Protein AF-0000000081333257 (afdb_homodimer)

Foldseek 3Di:
DDLVLLLLLLLCQVVQALCRSCVVVVHDSVVSVVSQVVVCVVVVHHQWDDDDPTIHGDPVVVVVNLVSLVVVLVVVLVVLVVPPDLAAAEEAEEEEAPQCVQFVCVVLVVVLCVRHVRYHYHYDHDQPVVQVVCQLSNVHAKYKYLDDDDDPQKDKDFLAWFAKWKKAFPPDDDDDALVVQAPAEEEEADPRHVQRVLNCVRNVPPPHDHHYDHDSDPVVSLVCRLVGRGMYMGGPRNLVRDPSSVRMDIHHDPSRGITTIMMMGGPPRDNNSSVVVSSVSSNVVRD/DDLVLLLLLLLCQVVQALCRSCVVVVHDSVVSVVSQVVVCVVVVHHQWDDDDPTIHGDPVVVVVNLVSLVVVLVVVLVVLVPPPDLAAAEEAEEEEAPQCVQFVCVVLVVVLCVRHVRYHYHYDYDQPVVQVVCQLSNVHAKYKYQDDDDDPQKDKDFLAWFAKWKKAFPPDDDDDALVVQAPAEEEEADPRHVQRVLNCVRNVVPPHDHHYDHDSDPVVSLVCRLVGRGMYMGGPRNLVRDPSSVRMDIHHDPSRGITTIMMMGGPPRDNNSSVVVSSVSSNVVRD

Structure (mmCIF, N/CA/C/O backbone):
data_AF-0000000081333257-model_v1
#
loop_
_entity.id
_entity.type
_entity.pdbx_description
1 polymer 'LysR family transcriptional regulator'
#
loop_
_atom_site.group_PDB
_atom_site.id
_atom_site.type_symbol
_atom_site.label_atom_id
_atom_site.label_alt_id
_atom_site.label_comp_id
_atom_site.label_asym_id
_atom_site.label_entity_id
_atom_site.label_seq_id
_atom_site.pdbx_PDB_ins_code
_atom_site.Cartn_x
_atom_site.Cartn_y
_atom_site.Cartn_z
_atom_site.occupancy
_atom_site.B_iso_or_equiv
_atom_site.auth_seq_id
_atom_site.auth_comp_id
_atom_site.auth_asym_id
_atom_site.auth_atom_id
_atom_site.pdbx_PDB_model_num
ATOM 1 N N . MET A 1 1 ? -6.648 7.086 34.281 1 81.06 1 MET A N 1
ATOM 2 C CA . MET A 1 1 ? -6.566 7.027 32.844 1 81.06 1 MET A CA 1
ATOM 3 C C . MET A 1 1 ? -6.016 8.328 32.281 1 81.06 1 MET A C 1
ATOM 5 O O . MET A 1 1 ? -6.48 9.414 32.625 1 81.06 1 MET A O 1
ATOM 9 N N . GLU A 1 2 ? -4.973 8.227 31.516 1 85.94 2 GLU A N 1
ATOM 10 C CA . GLU A 1 2 ? -4.277 9.383 30.953 1 85.94 2 GLU A CA 1
ATOM 11 C C . GLU A 1 2 ? -4.215 9.305 29.438 1 85.94 2 GLU A C 1
ATOM 13 O O . GLU A 1 2 ? -4.23 8.211 28.859 1 85.94 2 GLU A O 1
ATOM 18 N N . LEU A 1 3 ? -4.117 10.516 28.859 1 86.94 3 LEU A N 1
ATOM 19 C CA . LEU A 1 3 ? -4.055 10.594 27.406 1 86.94 3 LEU A CA 1
ATOM 20 C C . LEU A 1 3 ? -2.867 9.805 26.875 1 86.94 3 LEU A C 1
ATOM 22 O O . LEU A 1 3 ? -2.959 9.18 25.812 1 86.94 3 LEU A O 1
ATOM 26 N N . ALA A 1 4 ? -1.806 9.875 27.625 1 89 4 ALA A N 1
ATOM 27 C CA . ALA A 1 4 ? -0.611 9.133 27.234 1 89 4 ALA A CA 1
ATOM 28 C C . ALA A 1 4 ? -0.895 7.637 27.141 1 89 4 ALA A C 1
ATOM 30 O O . ALA A 1 4 ? -0.365 6.945 26.281 1 89 4 ALA A O 1
ATOM 31 N N . GLN A 1 5 ? -1.687 7.176 28.016 1 89.94 5 GLN A N 1
ATOM 32 C CA . GLN A 1 5 ? -2.051 5.766 28.016 1 89.94 5 GLN A CA 1
ATOM 33 C C . GLN A 1 5 ? -2.9 5.414 26.797 1 89.94 5 GLN A C 1
ATOM 35 O O . GLN A 1 5 ? -2.756 4.336 26.219 1 89.94 5 GLN A O 1
ATOM 40 N N . LEU A 1 6 ? -3.781 6.316 26.438 1 91.38 6 LEU A N 1
ATOM 41 C CA . LEU A 1 6 ? -4.617 6.102 25.266 1 91.38 6 LEU A CA 1
ATOM 42 C C . LEU A 1 6 ? -3.762 6.016 24 1 91.38 6 LEU A C 1
ATOM 44 O O . LEU A 1 6 ? -4.004 5.168 23.141 1 91.38 6 LEU A O 1
ATOM 48 N N . LYS A 1 7 ? -2.764 6.844 23.922 1 92.06 7 LYS A N 1
ATOM 49 C CA . LYS A 1 7 ? -1.825 6.812 22.812 1 92.06 7 LYS A CA 1
ATOM 50 C C . LYS A 1 7 ? -1.056 5.496 22.766 1 92.06 7 LYS A C 1
ATOM 52 O O . LYS A 1 7 ? -0.8 4.949 21.688 1 92.06 7 LYS A O 1
ATOM 57 N N . MET A 1 8 ? -0.732 5.043 23.953 1 93.25 8 MET A N 1
ATOM 58 C CA . MET A 1 8 ? 0.017 3.793 24.062 1 93.25 8 MET A CA 1
ATOM 59 C C . MET A 1 8 ? -0.838 2.609 23.625 1 93.25 8 MET A C 1
ATOM 61 O O . MET A 1 8 ? -0.358 1.718 22.922 1 93.25 8 MET A O 1
ATOM 65 N N . VAL A 1 9 ? -2.088 2.613 24 1 92.69 9 VAL A N 1
ATOM 66 C CA . VAL A 1 9 ? -3.014 1.562 23.594 1 92.69 9 VAL A CA 1
ATOM 67 C C . VAL A 1 9 ? -3.135 1.539 22.078 1 92.69 9 VAL A C 1
ATOM 69 O O . VAL A 1 9 ? -3.053 0.476 21.453 1 92.69 9 VAL A O 1
ATOM 72 N N . ARG A 1 10 ? -3.293 2.658 21.5 1 90.88 10 ARG A N 1
ATOM 73 C CA . ARG A 1 10 ? -3.432 2.777 20.062 1 90.88 10 ARG A CA 1
ATOM 74 C C . ARG A 1 10 ? -2.178 2.281 19.344 1 90.88 10 ARG A C 1
ATOM 76 O O . ARG A 1 10 ? -2.268 1.528 18.375 1 90.88 10 ARG A O 1
ATOM 83 N N . ALA A 1 11 ? -1.009 2.688 19.812 1 90.25 11 ALA A N 1
ATOM 84 C CA . ALA A 1 11 ? 0.255 2.314 19.188 1 90.25 11 ALA A CA 1
ATOM 85 C C . ALA A 1 11 ? 0.473 0.806 19.234 1 90.25 11 ALA A C 1
ATOM 87 O O . ALA A 1 11 ? 0.884 0.193 18.25 1 90.25 11 ALA A O 1
ATOM 88 N N . VAL A 1 12 ? 0.158 0.27 20.375 1 90.56 12 VAL A N 1
ATOM 89 C CA . VAL A 1 12 ? 0.341 -1.168 20.547 1 90.56 12 VAL A CA 1
ATOM 90 C C . VAL A 1 12 ? -0.651 -1.923 19.656 1 90.56 12 VAL A C 1
ATOM 92 O O . VAL A 1 12 ? -0.305 -2.941 19.062 1 90.56 12 VAL A O 1
ATOM 95 N N . ALA A 1 13 ? -1.818 -1.426 19.625 1 86.94 13 ALA A N 1
ATOM 96 C CA . ALA A 1 13 ? -2.834 -2.066 18.797 1 86.94 13 ALA A CA 1
ATOM 97 C C . ALA A 1 13 ? -2.443 -2.02 17.312 1 86.94 13 ALA A C 1
ATOM 99 O O . ALA A 1 13 ? -2.666 -2.982 16.578 1 86.94 13 ALA A O 1
ATOM 100 N N . GLN A 1 14 ? -1.879 -0.959 16.953 1 82.19 14 GLN A N 1
ATOM 101 C CA . GLN A 1 14 ? -1.505 -0.729 15.57 1 82.19 14 GLN A CA 1
ATOM 102 C C . GLN A 1 14 ? -0.294 -1.572 15.18 1 82.19 14 GLN A C 1
ATOM 104 O O . GLN A 1 14 ? -0.239 -2.113 14.07 1 82.19 14 GLN A O 1
ATOM 109 N N . THR A 1 15 ? 0.645 -1.707 16.094 1 79.12 15 THR A N 1
ATOM 110 C CA . THR A 1 15 ? 1.918 -2.33 15.742 1 79.12 15 THR A CA 1
ATOM 111 C C . THR A 1 15 ? 1.919 -3.807 16.125 1 79.12 15 THR A C 1
ATOM 113 O O . THR A 1 15 ? 2.732 -4.582 15.625 1 79.12 15 THR A O 1
ATOM 116 N N . GLY A 1 16 ? 1.016 -4.18 17.047 1 79.62 16 GLY A N 1
ATOM 117 C CA . GLY A 1 16 ? 0.991 -5.527 17.578 1 79.62 16 GLY A CA 1
ATOM 118 C C . GLY A 1 16 ? 2.197 -5.848 18.453 1 79.62 16 GLY A C 1
ATOM 119 O O . GLY A 1 16 ? 2.49 -7.016 18.703 1 79.62 16 GLY A O 1
ATOM 120 N N . SER A 1 17 ? 2.938 -4.793 18.766 1 84.56 17 SER A N 1
ATOM 121 C CA . SER A 1 17 ? 4.195 -4.984 19.469 1 84.56 17 SER A CA 1
ATOM 122 C C . SER A 1 17 ? 4.484 -3.816 20.406 1 84.56 17 SER A C 1
ATOM 124 O O . SER A 1 17 ? 4.402 -2.654 20 1 84.56 17 SER A O 1
ATOM 126 N N . VAL A 1 18 ? 4.844 -4.199 21.656 1 88.06 18 VAL A N 1
ATOM 127 C CA . VAL A 1 18 ? 5.211 -3.178 22.625 1 88.06 18 VAL A CA 1
ATOM 128 C C . VAL A 1 18 ? 6.512 -2.498 22.203 1 88.06 18 VAL A C 1
ATOM 130 O O . VAL A 1 18 ? 6.645 -1.276 22.297 1 88.06 18 VAL A O 1
ATOM 133 N N . ALA A 1 19 ? 7.363 -3.314 21.641 1 83.88 19 ALA A N 1
ATOM 134 C CA . ALA A 1 19 ? 8.656 -2.783 21.219 1 83.88 19 ALA A CA 1
ATOM 135 C C . ALA A 1 19 ? 8.492 -1.78 20.094 1 83.88 19 ALA A C 1
ATOM 137 O O . ALA A 1 19 ? 9.086 -0.7 20.109 1 83.88 19 ALA A O 1
ATOM 138 N N . GLN A 1 20 ? 7.672 -2.107 19.172 1 83.12 20 GLN A N 1
ATOM 139 C CA . GLN A 1 20 ? 7.449 -1.227 18.031 1 83.12 20 GLN A CA 1
ATOM 140 C C . GLN A 1 20 ? 6.68 0.026 18.453 1 83.12 20 GLN A C 1
ATOM 142 O O . GLN A 1 20 ? 6.965 1.123 17.953 1 83.12 20 GLN A O 1
ATOM 147 N N . ALA A 1 21 ? 5.781 -0.204 19.297 1 88.81 21 ALA A N 1
ATOM 148 C CA . ALA A 1 21 ? 5.035 0.937 19.812 1 88.81 21 ALA A CA 1
ATOM 149 C C . ALA A 1 21 ? 5.953 1.907 20.547 1 88.81 21 ALA A C 1
ATOM 151 O O . ALA A 1 21 ? 5.805 3.125 20.438 1 88.81 21 ALA A O 1
ATOM 152 N N . ALA A 1 22 ? 6.895 1.381 21.281 1 90.19 22 ALA A N 1
ATOM 153 C CA . ALA A 1 22 ? 7.84 2.205 22.031 1 90.19 22 ALA A CA 1
ATOM 154 C C . ALA A 1 22 ? 8.695 3.047 21.094 1 90.19 22 ALA A C 1
ATOM 156 O O . ALA A 1 22 ? 8.961 4.223 21.359 1 90.19 22 ALA A O 1
ATOM 157 N N . LEU A 1 23 ? 9.078 2.471 20.047 1 80 23 LEU A N 1
ATOM 158 C CA . LEU A 1 23 ? 9.844 3.193 19.031 1 80 23 LEU A CA 1
ATOM 159 C C . LEU A 1 23 ? 9.023 4.336 18.438 1 80 23 LEU A C 1
ATOM 161 O O . LEU A 1 23 ? 9.523 5.453 18.281 1 80 23 LEU A O 1
ATOM 165 N N . GLN A 1 24 ? 7.805 4.02 18.219 1 81.94 24 GLN A N 1
ATOM 166 C CA . GLN A 1 24 ? 6.906 5.004 17.625 1 81.94 24 GLN A CA 1
ATOM 167 C C . GLN A 1 24 ? 6.656 6.168 18.578 1 81.94 24 GLN A C 1
ATOM 169 O O . GLN A 1 24 ? 6.531 7.316 18.156 1 81.94 24 GLN A O 1
ATOM 174 N N . LEU A 1 25 ? 6.582 5.859 19.844 1 88.06 25 LEU A N 1
ATOM 175 C CA . LEU A 1 25 ? 6.219 6.863 20.844 1 88.06 25 LEU A CA 1
ATOM 176 C C . LEU A 1 25 ? 7.461 7.422 21.516 1 88.06 25 LEU A C 1
ATOM 178 O O . LEU A 1 25 ? 7.352 8.203 22.469 1 88.06 25 LEU A O 1
ATOM 182 N N . HIS A 1 26 ? 8.625 6.988 21.016 1 82.44 26 HIS A N 1
ATOM 183 C CA . HIS A 1 26 ? 9.906 7.469 21.531 1 82.44 26 HIS A CA 1
ATOM 184 C C . HIS A 1 26 ? 9.984 7.289 23.031 1 82.44 26 HIS A C 1
ATOM 186 O O . HIS A 1 26 ? 10.289 8.242 23.766 1 82.44 26 HIS A O 1
ATOM 192 N N . CYS A 1 27 ? 9.656 6.09 23.5 1 89.06 27 CYS A N 1
ATOM 193 C CA . CYS A 1 27 ? 9.773 5.723 24.906 1 89.06 27 CYS A CA 1
ATOM 194 C C . CYS A 1 27 ? 10.289 4.297 25.047 1 89.06 27 CYS A C 1
ATOM 196 O O . CYS A 1 27 ? 10.68 3.668 24.062 1 89.06 27 CYS A O 1
ATOM 198 N N . VAL A 1 28 ? 10.539 3.949 26.25 1 89.12 28 VAL A N 1
ATOM 199 C CA . VAL A 1 28 ? 11.07 2.607 26.484 1 89.12 28 VAL A CA 1
ATOM 200 C C . VAL A 1 28 ? 9.914 1.615 26.609 1 89.12 28 VAL A C 1
ATOM 202 O O . VAL A 1 28 ? 8.852 1.953 27.141 1 89.12 28 VAL A O 1
ATOM 205 N N . PRO A 1 29 ? 10.133 0.399 26.141 1 92.56 29 PRO A N 1
ATOM 206 C CA . PRO A 1 29 ? 9.086 -0.62 26.188 1 92.56 29 PRO A CA 1
ATOM 207 C C . PRO A 1 29 ? 8.523 -0.81 27.594 1 92.56 29 PRO A C 1
ATOM 209 O O . PRO A 1 29 ? 7.32 -1.041 27.766 1 92.56 29 PRO A O 1
ATOM 212 N N . SER A 1 30 ? 9.344 -0.697 28.625 1 93.44 30 SER A N 1
ATOM 213 C CA . SER A 1 30 ? 8.898 -0.89 30 1 93.44 30 SER A CA 1
ATOM 214 C C . SER A 1 30 ? 7.859 0.155 30.406 1 93.44 30 SER A C 1
ATOM 216 O O . SER A 1 30 ? 6.934 -0.14 31.156 1 93.44 30 SER A O 1
ATOM 218 N N . ASN A 1 31 ? 8.016 1.325 29.891 1 91.56 31 ASN A N 1
ATOM 219 C CA . ASN A 1 31 ? 7.051 2.389 30.141 1 91.56 31 ASN A CA 1
ATOM 220 C C . ASN A 1 31 ? 5.668 2.035 29.594 1 91.56 31 ASN A C 1
ATOM 222 O O . ASN A 1 31 ? 4.66 2.221 30.281 1 91.56 31 ASN A O 1
ATOM 226 N N . ILE A 1 32 ? 5.648 1.499 28.422 1 93.75 32 ILE A N 1
ATOM 227 C CA . ILE A 1 32 ? 4.391 1.13 27.781 1 93.75 32 ILE A CA 1
ATOM 228 C C . ILE A 1 32 ? 3.742 -0.025 28.531 1 93.75 32 ILE A C 1
ATOM 230 O O . ILE A 1 32 ? 2.551 0.024 28.844 1 93.75 32 ILE A O 1
ATOM 234 N N . THR A 1 33 ? 4.562 -1.05 28.859 1 93.62 33 THR A N 1
ATOM 235 C CA . THR A 1 33 ? 4.051 -2.234 29.531 1 93.62 33 THR A CA 1
ATOM 236 C C . THR A 1 33 ? 3.459 -1.867 30.891 1 93.62 33 THR A C 1
ATOM 238 O O . THR A 1 33 ? 2.342 -2.273 31.219 1 93.62 33 THR A O 1
ATOM 241 N N . THR A 1 34 ? 4.156 -1.06 31.625 1 93.44 34 THR A N 1
ATOM 242 C CA . THR A 1 34 ? 3.736 -0.666 32.969 1 93.44 34 THR A CA 1
ATOM 243 C C . THR A 1 34 ? 2.463 0.174 32.906 1 93.44 34 THR A C 1
ATOM 245 O O . THR A 1 34 ? 1.522 -0.064 33.656 1 93.44 34 THR A O 1
ATOM 248 N N . ARG A 1 35 ? 2.424 1.081 32.062 1 92.69 35 ARG A N 1
ATOM 249 C CA . ARG A 1 35 ? 1.307 2.016 32 1 92.69 35 ARG A CA 1
ATOM 250 C C . ARG A 1 35 ? 0.056 1.33 31.453 1 92.69 35 ARG A C 1
ATOM 252 O O . ARG A 1 35 ? -1.061 1.648 31.875 1 92.69 35 ARG A O 1
ATOM 259 N N . ILE A 1 36 ? 0.227 0.415 30.547 1 93.81 36 ILE A N 1
ATOM 260 C CA . ILE A 1 36 ? -0.907 -0.338 30.016 1 93.81 36 ILE A CA 1
ATOM 261 C C . ILE A 1 36 ? -1.469 -1.251 31.109 1 93.81 36 ILE A C 1
ATOM 263 O O . ILE A 1 36 ? -2.688 -1.386 31.25 1 93.81 36 ILE A O 1
ATOM 267 N N . LYS A 1 37 ? -0.602 -1.844 31.859 1 93.81 37 LYS A N 1
ATOM 268 C CA . LYS A 1 37 ? -1.043 -2.686 32.969 1 93.81 37 LYS A CA 1
ATOM 269 C C . LYS A 1 37 ? -1.83 -1.877 34 1 93.81 37 LYS A C 1
ATOM 271 O O . LYS A 1 37 ? -2.836 -2.35 34.531 1 93.81 37 LYS A O 1
ATOM 276 N N . GLN A 1 38 ? -1.325 -0.744 34.281 1 90.88 38 GLN A N 1
ATOM 277 C CA . GLN A 1 38 ? -2.027 0.152 35.219 1 90.88 38 GLN A CA 1
ATOM 278 C C . GLN A 1 38 ? -3.42 0.49 34.688 1 90.88 38 GLN A C 1
ATOM 280 O O . GLN A 1 38 ? -4.391 0.498 35.438 1 90.88 38 GLN A O 1
ATOM 285 N N . LEU A 1 39 ? -3.482 0.8 33.438 1 92.25 39 LEU A N 1
ATOM 286 C CA . LEU A 1 39 ? -4.75 1.134 32.812 1 92.25 39 LEU A CA 1
ATOM 287 C C . LEU A 1 39 ? -5.711 -0.051 32.844 1 92.25 39 LEU A C 1
ATOM 289 O O . LEU A 1 39 ? -6.895 0.114 33.156 1 92.25 39 LEU A O 1
ATOM 293 N N . GLU A 1 40 ? -5.199 -1.243 32.531 1 93.88 40 GLU A N 1
ATOM 294 C CA . GLU A 1 40 ? -6.012 -2.455 32.562 1 93.88 40 GLU A CA 1
ATOM 295 C C . GLU A 1 40 ? -6.535 -2.719 34 1 93.88 40 GLU A C 1
ATOM 297 O O . GLU A 1 40 ? -7.684 -3.139 34.156 1 93.88 40 GLU A O 1
ATOM 302 N N . SER A 1 41 ? -5.715 -2.453 34.969 1 91.5 41 SER A N 1
ATOM 303 C CA . SER A 1 41 ? -6.121 -2.6 36.375 1 91.5 41 SER A CA 1
ATOM 304 C C . SER A 1 41 ? -7.246 -1.633 36.719 1 91.5 41 SER A C 1
ATOM 306 O O . SER A 1 41 ? -8.203 -2.01 37.406 1 91.5 41 SER A O 1
ATOM 308 N N . GLU A 1 42 ? -7.113 -0.434 36.281 1 88.06 42 GLU A N 1
ATOM 309 C CA . GLU A 1 42 ? -8.141 0.577 36.531 1 88.06 42 GLU A CA 1
ATOM 310 C C . GLU A 1 42 ? -9.461 0.196 35.875 1 88.06 42 GLU A C 1
ATOM 312 O O . GLU A 1 42 ? -10.531 0.404 36.469 1 88.06 42 GLU A O 1
ATOM 317 N N . LEU A 1 43 ? -9.375 -0.334 34.688 1 89.81 43 LEU A N 1
ATOM 318 C CA . LEU A 1 43 ? -10.547 -0.688 33.906 1 89.81 43 LEU A CA 1
ATOM 319 C C . LEU A 1 43 ? -11.125 -2.025 34.344 1 89.81 43 LEU A C 1
ATOM 321 O O . LEU A 1 43 ? -12.273 -2.346 34.062 1 89.81 43 LEU A O 1
ATOM 325 N N . GLY A 1 44 ? -10.312 -2.826 35 1 89.44 44 GLY A N 1
ATOM 326 C CA . GLY A 1 44 ? -10.742 -4.125 35.5 1 89.44 44 GLY A CA 1
ATOM 327 C C . GLY A 1 44 ? -10.797 -5.188 34.406 1 89.44 44 GLY A C 1
ATOM 328 O O . GLY A 1 44 ? -11.469 -6.211 34.562 1 89.44 44 GLY A O 1
ATOM 329 N N . THR A 1 45 ? -10.219 -4.871 33.25 1 89.25 45 THR A N 1
ATOM 330 C CA . THR A 1 45 ? -10.234 -5.82 32.156 1 89.25 45 THR A CA 1
ATOM 331 C C . THR A 1 45 ? -8.953 -5.715 31.328 1 89.25 45 THR A C 1
ATOM 333 O O . THR A 1 45 ? -8.414 -4.621 31.141 1 89.25 45 THR A O 1
ATOM 336 N N . PRO A 1 46 ? -8.477 -6.848 30.891 1 91.75 46 PRO A N 1
ATOM 337 C CA . PRO A 1 46 ? -7.316 -6.793 30 1 91.75 46 PRO A CA 1
ATOM 338 C C . PRO A 1 46 ? -7.656 -6.23 28.609 1 91.75 46 PRO A C 1
ATOM 340 O O . PRO A 1 46 ? -8.695 -6.574 28.047 1 91.75 46 PRO A O 1
ATOM 343 N N . LEU A 1 47 ? -6.781 -5.328 28.188 1 92 47 LEU A N 1
ATOM 344 C CA . LEU A 1 47 ? -6.953 -4.738 26.859 1 92 47 LEU A CA 1
ATOM 345 C C . LEU A 1 47 ? -6.184 -5.527 25.812 1 92 47 LEU A C 1
ATOM 347 O O . LEU A 1 47 ? -6.508 -5.469 24.609 1 92 47 LEU A O 1
ATOM 351 N N . PHE A 1 48 ? -5.125 -6.18 26.266 1 91.5 48 PHE A N 1
ATOM 352 C CA . PHE A 1 48 ? -4.293 -6.996 25.391 1 91.5 48 PHE A CA 1
ATOM 353 C C . PHE A 1 48 ? -4.102 -8.391 25.969 1 91.5 48 PHE A C 1
ATOM 355 O O . PHE A 1 48 ? -4.125 -8.57 27.188 1 91.5 48 PHE A O 1
ATOM 362 N N . ILE A 1 49 ? -4.023 -9.359 25.016 1 83.69 49 ILE A N 1
ATOM 363 C CA . ILE A 1 49 ? -3.809 -10.742 25.406 1 83.69 49 ILE A CA 1
ATOM 364 C C . ILE A 1 49 ? -2.59 -11.305 24.672 1 83.69 49 ILE A C 1
ATOM 366 O O . ILE A 1 49 ? -2.236 -10.828 23.594 1 83.69 49 ILE A O 1
ATOM 370 N N . ARG A 1 50 ? -1.951 -12.195 25.328 1 75 50 ARG A N 1
ATOM 371 C CA . ARG A 1 50 ? -0.814 -12.844 24.688 1 75 50 ARG A CA 1
ATOM 372 C C . ARG A 1 50 ? -1.271 -13.727 23.531 1 75 50 ARG A C 1
ATOM 374 O O . ARG A 1 50 ? -2.293 -14.406 23.625 1 75 50 ARG A O 1
ATOM 381 N N . ALA A 1 51 ? -0.781 -13.461 22.438 1 63.69 51 ALA A N 1
ATOM 382 C CA . ALA A 1 51 ? -0.996 -14.281 21.25 1 63.69 51 ALA A CA 1
ATOM 383 C C . ALA A 1 51 ? 0.322 -14.844 20.719 1 63.69 51 ALA A C 1
ATOM 385 O O . ALA A 1 51 ? 1.057 -14.156 20 1 63.69 51 ALA A O 1
ATOM 386 N N . GLY A 1 52 ? 0.676 -16.062 21.078 1 58.66 52 GLY A N 1
ATOM 387 C CA . GLY A 1 52 ? 1.994 -16.594 20.766 1 58.66 52 GLY A CA 1
ATOM 388 C C . GLY A 1 52 ? 3.125 -15.766 21.344 1 58.66 52 GLY A C 1
ATOM 389 O O . GLY A 1 52 ? 3.166 -15.516 22.547 1 58.66 52 GLY A O 1
ATOM 390 N N . ARG A 1 53 ? 4.051 -15.383 20.5 1 57.59 53 ARG A N 1
ATOM 391 C CA . ARG A 1 53 ? 5.164 -14.555 20.953 1 57.59 53 ARG A CA 1
ATOM 392 C C . ARG A 1 53 ? 4.809 -13.07 20.875 1 57.59 53 ARG A C 1
ATOM 394 O O . ARG A 1 53 ? 5.602 -12.219 21.266 1 57.59 53 ARG A O 1
ATOM 401 N N . GLY A 1 54 ? 3.57 -12.828 20.438 1 71 54 GLY A N 1
ATOM 402 C CA . GLY A 1 54 ? 3.209 -11.422 20.266 1 71 54 GLY A CA 1
ATOM 403 C C . GLY A 1 54 ? 2.037 -11.008 21.141 1 71 54 GLY A C 1
ATOM 404 O O . GLY A 1 54 ? 1.737 -11.656 22.141 1 71 54 GLY A O 1
ATOM 405 N N . LEU A 1 55 ? 1.646 -9.688 21.062 1 78.69 55 LEU A N 1
ATOM 406 C CA . LEU A 1 55 ? 0.547 -9.062 21.797 1 78.69 55 LEU A CA 1
ATOM 407 C C . LEU A 1 55 ? -0.626 -8.773 20.859 1 78.69 55 LEU A C 1
ATOM 409 O O . LEU A 1 55 ? -0.438 -8.234 19.766 1 78.69 55 LEU A O 1
ATOM 413 N N . ALA A 1 56 ? -1.809 -9.438 21.266 1 81.5 56 ALA A N 1
ATOM 414 C CA . ALA A 1 56 ? -3.021 -9.133 20.5 1 81.5 56 ALA A CA 1
ATOM 415 C C . ALA A 1 56 ? -4.016 -8.344 21.344 1 81.5 56 ALA A C 1
ATOM 417 O O . ALA A 1 56 ? -4.047 -8.484 22.578 1 81.5 56 ALA A O 1
ATOM 418 N N . ILE A 1 57 ? -4.789 -7.516 20.641 1 85.12 57 ILE A N 1
ATOM 419 C CA . ILE A 1 57 ? -5.801 -6.73 21.328 1 85.12 57 ILE A CA 1
ATOM 420 C C . ILE A 1 57 ? -6.984 -7.621 21.703 1 85.12 57 ILE A C 1
ATOM 422 O O . ILE A 1 57 ? -7.375 -8.5 20.922 1 85.12 57 ILE A O 1
ATOM 426 N N . SER A 1 58 ? -7.5 -7.504 22.984 1 80.94 58 SER A N 1
ATOM 427 C CA . SER A 1 58 ? -8.656 -8.258 23.453 1 80.94 58 SER A CA 1
ATOM 428 C C . SER A 1 58 ? -9.953 -7.668 22.906 1 80.94 58 SER A C 1
ATOM 430 O O . SER A 1 58 ? -9.953 -6.602 22.281 1 80.94 58 SER A O 1
ATOM 432 N N . ALA A 1 59 ? -11.062 -8.359 23.141 1 75.25 59 ALA A N 1
ATOM 433 C CA . ALA A 1 59 ? -12.375 -7.832 22.766 1 75.25 59 ALA A CA 1
ATOM 434 C C . ALA A 1 59 ? -12.664 -6.516 23.469 1 75.25 59 ALA A C 1
ATOM 436 O O . ALA A 1 59 ? -13.133 -5.559 22.844 1 75.25 59 ALA A O 1
ATOM 437 N N . ALA A 1 60 ? -12.43 -6.559 24.672 1 82.25 60 ALA A N 1
ATOM 438 C CA . ALA A 1 60 ? -12.586 -5.328 25.453 1 82.25 60 ALA A CA 1
ATOM 439 C C . ALA A 1 60 ? -11.617 -4.254 24.969 1 82.25 60 ALA A C 1
ATOM 441 O O . ALA A 1 60 ? -11.961 -3.066 24.953 1 82.25 60 ALA A O 1
ATOM 442 N N . GLY A 1 61 ? -10.461 -4.684 24.562 1 88.06 61 GLY A N 1
ATOM 443 C CA . GLY A 1 61 ? -9.469 -3.768 24.016 1 88.06 61 GLY A CA 1
ATOM 444 C C . GLY A 1 61 ? -9.922 -3.096 22.734 1 88.06 61 GLY A C 1
ATOM 445 O O . GLY A 1 61 ? -9.672 -1.905 22.531 1 88.06 61 GLY A O 1
ATOM 446 N N . GLU A 1 62 ? -10.594 -3.766 21.953 1 82.44 62 GLU A N 1
ATOM 447 C CA . GLU A 1 62 ? -11.109 -3.225 20.703 1 82.44 62 GLU A CA 1
ATOM 448 C C . GLU A 1 62 ? -12.148 -2.135 20.953 1 82.44 62 GLU A C 1
ATOM 450 O O . GLU A 1 62 ? -12.141 -1.094 20.297 1 82.44 62 GLU A O 1
ATOM 455 N N . ILE A 1 63 ? -13.039 -2.426 21.859 1 80.62 63 ILE A N 1
ATOM 456 C CA . ILE A 1 63 ? -14.047 -1.441 22.234 1 80.62 63 ILE A CA 1
ATOM 457 C C . ILE A 1 63 ? -13.367 -0.199 22.797 1 80.62 63 ILE A C 1
ATOM 459 O O . ILE A 1 63 ? -13.68 0.925 22.406 1 80.62 63 ILE A O 1
ATOM 463 N N . PHE A 1 64 ? -12.445 -0.479 23.672 1 87.31 64 PHE A N 1
ATOM 464 C CA . PHE A 1 64 ? -11.75 0.626 24.328 1 87.31 64 PHE A CA 1
ATOM 465 C C . PHE A 1 64 ? -10.945 1.43 23.312 1 87.31 64 PHE A C 1
ATOM 467 O O . PHE A 1 64 ? -10.859 2.656 23.406 1 87.31 64 PHE A O 1
ATOM 474 N N . LEU A 1 65 ? -10.359 0.714 22.312 1 89.88 65 LEU A N 1
ATOM 475 C CA . LEU A 1 65 ? -9.57 1.37 21.281 1 89.88 65 LEU A CA 1
ATOM 476 C C . LEU A 1 65 ? -10.414 2.361 20.5 1 89.88 65 LEU A C 1
ATOM 478 O O . LEU A 1 65 ? -9.953 3.451 20.156 1 89.88 65 LEU A O 1
ATOM 482 N N . GLU A 1 66 ? -11.609 2.043 20.234 1 81.19 66 GLU A N 1
ATOM 483 C CA . GLU A 1 66 ? -12.516 2.955 19.547 1 81.19 66 GLU A CA 1
ATOM 484 C C . GLU A 1 66 ? -12.695 4.25 20.328 1 81.19 66 GLU A C 1
ATOM 486 O O . GLU A 1 66 ? -12.703 5.34 19.75 1 81.19 66 GLU A O 1
ATOM 491 N N . TYR A 1 67 ? -12.812 4.07 21.594 1 84.5 67 TYR A N 1
ATOM 492 C CA . TYR A 1 67 ? -12.945 5.242 22.453 1 84.5 67 TYR A CA 1
ATOM 493 C C . TYR A 1 67 ? -11.641 6.031 22.5 1 84.5 67 TYR A C 1
ATOM 495 O O . TYR A 1 67 ? -11.656 7.266 22.5 1 84.5 67 TYR A O 1
ATOM 503 N N . CYS A 1 68 ? -10.555 5.27 22.531 1 89.31 68 CYS A N 1
ATOM 504 C CA . CYS A 1 68 ? -9.266 5.949 22.5 1 89.31 68 CYS A CA 1
ATOM 505 C C . CYS A 1 68 ? -9.148 6.852 21.281 1 89.31 68 CYS A C 1
ATOM 507 O O . CYS A 1 68 ? -8.781 8.023 21.406 1 89.31 68 CYS A O 1
ATOM 509 N N . GLU A 1 69 ? -9.539 6.273 20.172 1 87.38 69 GLU A N 1
ATOM 510 C CA . GLU A 1 69 ? -9.43 7.004 18.922 1 87.38 69 GLU A CA 1
ATOM 511 C C . GLU A 1 69 ? -10.336 8.234 18.922 1 87.38 69 GLU A C 1
ATOM 513 O O . GLU A 1 69 ? -9.914 9.32 18.5 1 87.38 69 GLU A O 1
ATOM 518 N N . ARG A 1 70 ? -11.523 8.148 19.406 1 82.19 70 ARG A N 1
ATOM 519 C CA . ARG A 1 70 ? -12.461 9.266 19.469 1 82.19 70 ARG A CA 1
ATOM 520 C C . ARG A 1 70 ? -11.969 10.344 20.422 1 82.19 70 ARG A C 1
ATOM 522 O O . ARG A 1 70 ? -12.039 11.539 20.109 1 82.19 70 ARG A O 1
ATOM 529 N N . ILE A 1 71 ? -11.477 9.914 21.547 1 85 71 ILE A N 1
ATOM 530 C CA . ILE A 1 71 ? -11.008 10.859 22.547 1 85 71 ILE A CA 1
ATOM 531 C C . ILE A 1 71 ? -9.789 11.617 22.016 1 85 71 ILE A C 1
ATOM 533 O O . ILE A 1 71 ? -9.727 12.844 22.109 1 85 71 ILE A O 1
ATOM 537 N N . LEU A 1 72 ? -8.883 10.867 21.469 1 86.69 72 LEU A N 1
ATOM 538 C CA . LEU A 1 72 ? -7.672 11.492 20.938 1 86.69 72 LEU A CA 1
ATOM 539 C C . LEU A 1 72 ? -7.992 12.43 19.781 1 86.69 72 LEU A C 1
ATOM 541 O O . LEU A 1 72 ? -7.371 13.484 19.641 1 86.69 72 LEU A O 1
ATOM 545 N N . ALA A 1 73 ? -8.961 12.07 19 1 82.56 73 ALA A N 1
ATOM 546 C CA . ALA A 1 73 ? -9.414 12.945 17.922 1 82.56 73 ALA A CA 1
ATOM 547 C C . ALA A 1 73 ? -10.008 14.234 18.469 1 82.56 73 ALA A C 1
ATOM 549 O O . ALA A 1 73 ? -9.758 15.32 17.938 1 82.56 73 ALA A O 1
ATOM 550 N N . LEU A 1 74 ? -10.773 14.062 19.516 1 78.75 74 LEU A N 1
ATOM 551 C CA . LEU A 1 74 ? -11.391 15.227 20.141 1 78.75 74 LEU A CA 1
ATOM 552 C C . LEU A 1 74 ? -10.336 16.125 20.781 1 78.75 74 LEU A C 1
ATOM 554 O O . LEU A 1 74 ? -10.469 17.344 20.766 1 78.75 74 LEU A O 1
ATOM 558 N N . VAL A 1 75 ? -9.359 15.484 21.344 1 80.56 75 VAL A N 1
ATOM 559 C CA . VAL A 1 75 ? -8.25 16.234 21.906 1 80.56 75 VAL A CA 1
ATOM 560 C C . VAL A 1 75 ? -7.574 17.062 20.812 1 80.56 75 VAL A C 1
ATOM 562 O O . VAL A 1 75 ? -7.344 18.266 20.984 1 80.56 75 VAL A O 1
ATOM 565 N N . ASP A 1 76 ? -7.266 16.453 19.703 1 80.31 76 ASP A N 1
ATOM 566 C CA . ASP A 1 76 ? -6.641 17.141 18.578 1 80.31 76 ASP A CA 1
ATOM 567 C C . ASP A 1 76 ? -7.527 18.281 18.078 1 80.31 76 ASP A C 1
ATOM 569 O O . ASP A 1 76 ? -7.047 19.375 17.797 1 80.31 76 ASP A O 1
ATOM 573 N N . GLU A 1 77 ? -8.781 18 17.984 1 77.44 77 GLU A N 1
ATOM 574 C CA . GLU A 1 77 ? -9.742 19 17.531 1 77.44 77 GLU A CA 1
ATOM 575 C C . GLU A 1 77 ? -9.805 20.188 18.469 1 77.44 77 GLU A C 1
ATOM 577 O O . GLU A 1 77 ? -9.898 21.328 18.031 1 77.44 77 GLU A O 1
ATOM 582 N N . SER A 1 78 ? -9.773 19.891 19.703 1 75.62 78 SER A N 1
ATOM 583 C CA . SER A 1 78 ? -9.852 20.953 20.703 1 75.62 78 SER A CA 1
ATOM 584 C C . SER A 1 78 ? -8.656 21.906 20.594 1 75.62 78 SER A C 1
ATOM 586 O O . SER A 1 78 ? -8.805 23.125 20.75 1 75.62 78 SER A O 1
ATOM 588 N N . LYS A 1 79 ? -7.512 21.328 20.344 1 76.06 79 LYS A N 1
ATOM 589 C CA . LYS A 1 79 ? -6.312 22.156 20.156 1 76.06 79 LYS A CA 1
ATOM 590 C C . LYS A 1 79 ? -6.449 23.062 18.938 1 76.06 79 LYS A C 1
ATOM 592 O O . LYS A 1 79 ? -6.094 24.234 19 1 76.06 79 LYS A O 1
ATOM 597 N N . ARG A 1 80 ? -7.043 22.547 17.938 1 74.06 80 ARG A N 1
ATOM 598 C CA . ARG A 1 80 ? -7.234 23.312 16.703 1 74.06 80 ARG A CA 1
ATOM 599 C C . ARG A 1 80 ? -8.289 24.391 16.891 1 74.06 80 ARG A C 1
ATOM 601 O O . ARG A 1 80 ? -8.164 25.484 16.344 1 74.06 80 ARG A O 1
ATOM 608 N N . ALA A 1 81 ? -9.266 24.062 17.625 1 68.12 81 ALA A N 1
ATOM 609 C CA . ALA A 1 81 ? -10.398 24.969 17.812 1 68.12 81 ALA A CA 1
ATOM 610 C C . ALA A 1 81 ? -9.992 26.219 18.578 1 68.12 81 ALA A C 1
ATOM 612 O O . ALA A 1 81 ? -10.555 27.297 18.375 1 68.12 81 ALA A O 1
ATOM 613 N N . VAL A 1 82 ? -8.984 26.016 19.359 1 68.88 82 VAL A N 1
ATOM 614 C CA . VAL A 1 82 ? -8.633 27.156 20.203 1 68.88 82 VAL A CA 1
ATOM 615 C C . VAL A 1 82 ? -7.508 27.953 19.547 1 68.88 82 VAL A C 1
ATOM 617 O O . VAL A 1 82 ? -7.148 29.047 20.016 1 68.88 82 VAL A O 1
ATOM 620 N N . ASP A 1 83 ? -6.953 27.359 18.531 1 65.38 83 ASP A N 1
ATOM 621 C CA . ASP A 1 83 ? -5.945 28.109 17.781 1 65.38 83 ASP A CA 1
ATOM 622 C C . ASP A 1 83 ? -6.562 29.297 17.062 1 65.38 83 ASP A C 1
ATOM 624 O O . ASP A 1 83 ? -7.445 29.141 16.219 1 65.38 83 ASP A O 1
ATOM 628 N N . ALA A 1 84 ? -6.262 30.469 17.531 1 63.78 84 ALA A N 1
ATOM 629 C CA . ALA A 1 84 ? -6.859 31.734 17.125 1 63.78 84 ALA A CA 1
ATOM 630 C C . ALA A 1 84 ? -6.449 32.094 15.695 1 63.78 84 ALA A C 1
ATOM 632 O O . ALA A 1 84 ? -7.098 32.938 15.055 1 63.78 84 ALA A O 1
ATOM 633 N N . THR A 1 85 ? -5.41 31.375 15.336 1 67.81 85 THR A N 1
ATOM 634 C CA . THR A 1 85 ? -4.938 31.781 14.008 1 67.81 85 THR A CA 1
ATOM 635 C C . THR A 1 85 ? -5.777 31.125 12.922 1 67.81 85 THR A C 1
ATOM 637 O O . THR A 1 85 ? -6.223 29.984 13.07 1 67.81 85 THR A O 1
ATOM 640 N N . ALA A 1 86 ? -6.137 31.938 11.984 1 76.06 86 ALA A N 1
ATOM 641 C CA . ALA A 1 86 ? -6.902 31.484 10.828 1 76.06 86 ALA A CA 1
ATOM 642 C C . ALA A 1 86 ? -5.996 30.812 9.805 1 76.06 86 ALA A C 1
ATOM 644 O O . ALA A 1 86 ? -6.383 30.641 8.641 1 76.06 86 ALA A O 1
ATOM 645 N N . ILE A 1 87 ? -4.793 30.422 10.336 1 85.25 87 ILE A N 1
ATOM 646 C CA . ILE A 1 87 ? -3.865 29.812 9.383 1 85.25 87 ILE A CA 1
ATOM 647 C C . ILE A 1 87 ? -3.74 28.328 9.648 1 85.25 87 ILE A C 1
ATOM 649 O O . ILE A 1 87 ? -3.531 27.906 10.789 1 85.25 87 ILE A O 1
ATOM 653 N N . PRO A 1 88 ? -3.898 27.531 8.57 1 90.44 88 PRO A N 1
ATOM 654 C CA . PRO A 1 88 ? -3.766 26.094 8.734 1 90.44 88 PRO A CA 1
ATOM 655 C C . PRO A 1 88 ? -2.424 25.688 9.336 1 90.44 88 PRO A C 1
ATOM 657 O O . PRO A 1 88 ? -1.376 26.172 8.914 1 90.44 88 PRO A O 1
ATOM 660 N N . ARG A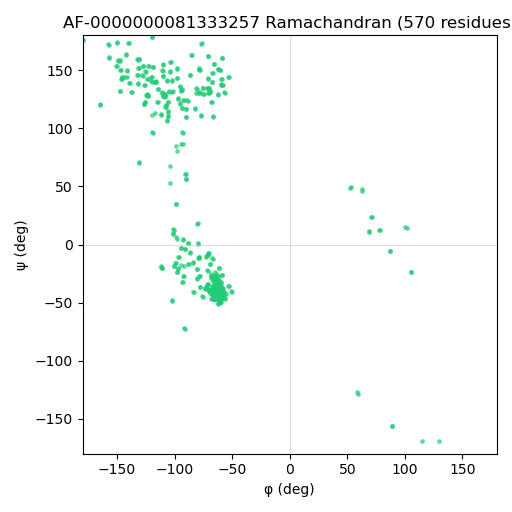 1 89 ? -2.469 24.875 10.344 1 88.12 89 ARG A N 1
ATOM 661 C CA . ARG A 1 89 ? -1.284 24.344 11 1 88.12 89 ARG A CA 1
ATOM 662 C C . ARG A 1 89 ? -1.562 22.969 11.586 1 88.12 89 ARG A C 1
ATOM 664 O O . ARG A 1 89 ? -2.684 22.453 11.492 1 88.12 89 ARG A O 1
ATOM 671 N N . GLY A 1 90 ? -0.484 22.297 12.117 1 88.44 90 GLY A N 1
ATOM 672 C CA . GLY A 1 90 ? -0.641 20.969 12.688 1 88.44 90 GLY A CA 1
ATOM 673 C C . GLY A 1 90 ? -0.465 19.859 11.664 1 88.44 90 GLY A C 1
ATOM 674 O O . GLY A 1 90 ? 0.216 20.031 10.656 1 88.44 90 GLY A O 1
ATOM 675 N N . THR A 1 91 ? -1.082 18.688 11.992 1 91.69 91 THR A N 1
ATOM 676 C CA . THR A 1 91 ? -0.909 17.516 11.141 1 91.69 91 THR A CA 1
ATOM 677 C C . THR A 1 91 ? -2.162 17.266 10.305 1 91.69 91 THR A C 1
ATOM 679 O O . THR A 1 91 ? -3.281 17.406 10.805 1 91.69 91 THR A O 1
ATOM 682 N N . LEU A 1 92 ? -1.986 17.062 9.062 1 96.25 92 LEU A N 1
ATOM 683 C CA . LEU A 1 92 ? -3.051 16.594 8.18 1 96.25 92 LEU A CA 1
ATOM 684 C C . LEU A 1 92 ? -2.775 15.172 7.691 1 96.25 92 LEU A C 1
ATOM 686 O O . LEU A 1 92 ? -1.792 14.93 6.988 1 96.25 92 LEU A O 1
ATOM 690 N N . ARG A 1 93 ? -3.582 14.25 8.133 1 97.56 93 ARG A N 1
ATOM 691 C CA . ARG A 1 93 ? -3.469 12.852 7.742 1 97.56 93 ARG A CA 1
ATOM 692 C C . ARG A 1 93 ? -4.371 12.539 6.551 1 97.56 93 ARG A C 1
ATOM 694 O O . ARG A 1 93 ? -5.598 12.578 6.668 1 97.56 93 ARG A O 1
ATOM 701 N N . ILE A 1 94 ? -3.748 12.141 5.438 1 98.56 94 ILE A N 1
ATOM 702 C CA . ILE A 1 94 ? -4.457 11.922 4.18 1 98.56 94 ILE A CA 1
ATOM 703 C C . ILE A 1 94 ? -4.395 10.445 3.803 1 98.56 94 ILE A C 1
ATOM 705 O O . ILE A 1 94 ? -3.314 9.852 3.775 1 98.56 94 ILE A O 1
ATOM 709 N N . GLY A 1 95 ? -5.535 9.812 3.635 1 98.44 95 GLY A N 1
ATOM 710 C CA . GLY A 1 95 ? -5.605 8.539 2.941 1 98.44 95 GLY A CA 1
ATOM 711 C C . GLY A 1 95 ? -5.953 8.672 1.472 1 98.44 95 GLY A C 1
ATOM 712 O O . GLY A 1 95 ? -6.809 9.484 1.104 1 98.44 95 GLY A O 1
ATOM 713 N N . ALA A 1 96 ? -5.242 7.922 0.617 1 97.94 96 ALA A N 1
ATOM 714 C CA . ALA A 1 96 ? -5.551 7.961 -0.811 1 97.94 96 ALA A CA 1
ATOM 715 C C . ALA A 1 96 ? -5.332 6.598 -1.459 1 97.94 96 ALA A C 1
ATOM 717 O O . ALA A 1 96 ? -4.441 5.848 -1.052 1 97.94 96 ALA A O 1
ATOM 718 N N . VAL A 1 97 ? -6.16 6.289 -2.387 1 96.44 97 VAL A N 1
ATOM 719 C CA . VAL A 1 97 ? -5.855 5.133 -3.225 1 96.44 97 VAL A CA 1
ATOM 720 C C . VAL A 1 97 ? -4.602 5.406 -4.047 1 96.44 97 VAL A C 1
ATOM 722 O O . VAL A 1 97 ? -4.262 6.562 -4.312 1 96.44 97 VAL A O 1
ATOM 725 N N . GLU A 1 98 ? -3.939 4.359 -4.43 1 95.12 98 GLU A N 1
ATOM 726 C CA . GLU A 1 98 ? -2.625 4.461 -5.059 1 95.12 98 GLU A CA 1
ATOM 727 C C . GLU A 1 98 ? -2.689 5.285 -6.34 1 95.12 98 GLU A C 1
ATOM 729 O O . GLU A 1 98 ? -1.765 6.039 -6.645 1 95.12 98 GLU A O 1
ATOM 734 N N . SER A 1 99 ? -3.74 5.16 -7.113 1 94.81 99 SER A N 1
ATOM 735 C CA . SER A 1 99 ? -3.875 5.895 -8.367 1 94.81 99 SER A CA 1
ATOM 736 C C . SER A 1 99 ? -3.9 7.398 -8.133 1 94.81 99 SER A C 1
ATOM 738 O O . SER A 1 99 ? -3.297 8.164 -8.891 1 94.81 99 SER A O 1
ATOM 740 N N . SER A 1 100 ? -4.539 7.852 -7.086 1 95.5 100 SER A N 1
ATOM 741 C CA . SER A 1 100 ? -4.578 9.273 -6.754 1 95.5 100 SER A CA 1
ATOM 742 C C . SER A 1 100 ? -3.252 9.734 -6.16 1 95.5 100 SER A C 1
ATOM 744 O O . SER A 1 100 ? -2.742 10.797 -6.523 1 95.5 100 SER A O 1
ATOM 746 N N . ALA A 1 101 ? -2.721 8.938 -5.246 1 96.25 101 ALA A N 1
ATOM 747 C CA . ALA A 1 101 ? -1.504 9.289 -4.52 1 96.25 101 ALA A CA 1
ATOM 748 C C . ALA A 1 101 ? -0.333 9.492 -5.477 1 96.25 101 ALA A C 1
ATOM 750 O O . ALA A 1 101 ? 0.501 10.375 -5.262 1 96.25 101 ALA A O 1
ATOM 751 N N . SER A 1 102 ? -0.286 8.719 -6.508 1 93 102 SER A N 1
ATOM 752 C CA . SER A 1 102 ? 0.84 8.766 -7.438 1 93 102 SER A CA 1
ATOM 753 C C . SER A 1 102 ? 0.513 9.617 -8.656 1 93 102 SER A C 1
ATOM 755 O O . SER A 1 102 ? 1.416 10.094 -9.344 1 93 102 SER A O 1
ATOM 757 N N . GLY A 1 103 ? -0.724 9.766 -8.953 1 91.81 103 GLY A N 1
ATOM 758 C CA . GLY A 1 103 ? -1.118 10.414 -10.195 1 91.81 103 GLY A CA 1
ATOM 759 C C . GLY A 1 103 ? -1.335 11.906 -10.047 1 91.81 103 GLY A C 1
ATOM 760 O O . GLY A 1 103 ? -0.449 12.703 -10.359 1 91.81 103 GLY A O 1
ATOM 761 N N . ARG A 1 104 ? -2.393 12.258 -9.406 1 92.94 104 ARG A N 1
ATOM 762 C CA . ARG A 1 104 ? -2.848 13.648 -9.453 1 92.94 104 ARG A CA 1
ATOM 763 C C . ARG A 1 104 ? -2.441 14.398 -8.188 1 92.94 104 ARG A C 1
ATOM 765 O O . ARG A 1 104 ? -2.316 15.625 -8.203 1 92.94 104 ARG A O 1
ATOM 772 N N . LEU A 1 105 ? -2.109 13.75 -7.129 1 95.5 105 LEU A N 1
ATOM 773 C CA . LEU A 1 105 ? -1.953 14.406 -5.836 1 95.5 105 LEU A CA 1
ATOM 774 C C . LEU A 1 105 ? -0.589 15.086 -5.73 1 95.5 105 LEU A C 1
ATOM 776 O O . LEU A 1 105 ? -0.457 16.125 -5.09 1 95.5 105 LEU A O 1
ATOM 780 N N . PRO A 1 106 ? 0.458 14.625 -6.371 1 94.88 106 PRO A N 1
ATOM 781 C CA . PRO A 1 106 ? 1.79 15.164 -6.094 1 94.88 106 PRO A CA 1
ATOM 782 C C . PRO A 1 106 ? 1.888 16.656 -6.379 1 94.88 106 PRO A C 1
ATOM 784 O O . PRO A 1 106 ? 2.283 17.438 -5.504 1 94.88 106 PRO A O 1
ATOM 787 N N . PRO A 1 107 ? 1.465 17.141 -7.527 1 93.38 107 PRO A N 1
ATOM 788 C CA . PRO A 1 107 ? 1.524 18.594 -7.73 1 93.38 107 PRO A CA 1
ATOM 789 C C . PRO A 1 107 ? 0.659 19.375 -6.738 1 93.38 107 PRO A C 1
ATOM 791 O O . PRO A 1 107 ? 1.028 20.469 -6.32 1 93.38 107 PRO A O 1
ATOM 794 N N . LEU A 1 108 ? -0.433 18.781 -6.41 1 96.5 108 LEU A N 1
ATOM 795 C CA . LEU A 1 108 ? -1.338 19.422 -5.461 1 96.5 108 LEU A CA 1
ATOM 796 C C . LEU A 1 108 ? -0.713 19.484 -4.07 1 96.5 108 LEU A C 1
ATOM 798 O O . LEU A 1 108 ? -0.821 20.5 -3.377 1 96.5 108 LEU A O 1
ATOM 802 N N . LEU A 1 109 ? -0.09 18.406 -3.65 1 97.62 109 LEU A N 1
ATOM 803 C CA . LEU A 1 109 ? 0.573 18.359 -2.354 1 97.62 109 LEU A CA 1
ATOM 804 C C . LEU A 1 109 ? 1.731 19.344 -2.299 1 97.62 109 LEU A C 1
ATOM 806 O O . LEU A 1 109 ? 1.972 19.969 -1.263 1 97.62 109 LEU A O 1
ATOM 810 N N . ALA A 1 110 ? 2.412 19.469 -3.426 1 95.75 110 ALA A N 1
ATOM 811 C CA . ALA A 1 110 ? 3.49 20.453 -3.514 1 95.75 110 ALA A CA 1
ATOM 812 C C . ALA A 1 110 ? 2.959 21.875 -3.334 1 95.75 110 ALA A C 1
ATOM 814 O O . ALA A 1 110 ? 3.504 22.656 -2.551 1 95.75 110 ALA A O 1
ATOM 815 N N . GLU A 1 111 ? 1.899 22.172 -3.986 1 96.69 111 GLU A N 1
ATOM 816 C CA . GLU A 1 111 ? 1.277 23.484 -3.873 1 96.69 111 GLU A CA 1
ATOM 817 C C . GLU A 1 111 ? 0.758 23.734 -2.459 1 96.69 111 GLU A C 1
ATOM 819 O O . GLU A 1 111 ? 0.933 24.812 -1.909 1 96.69 111 GLU A O 1
ATOM 824 N N . TYR A 1 112 ? 0.147 22.75 -1.897 1 97.69 112 TYR A N 1
ATOM 825 C CA . TYR A 1 112 ? -0.363 22.859 -0.535 1 97.69 112 TYR A CA 1
ATOM 826 C C . TYR A 1 112 ? 0.761 23.172 0.446 1 97.69 112 TYR A C 1
ATOM 828 O O . TYR A 1 112 ? 0.616 24.031 1.311 1 97.69 112 TYR A O 1
ATOM 836 N N . HIS A 1 113 ? 1.858 22.453 0.255 1 95.81 113 HIS A N 1
ATOM 837 C CA . HIS A 1 113 ? 3.01 22.641 1.129 1 95.81 113 HIS A CA 1
ATOM 838 C C . HIS A 1 113 ? 3.576 24.047 0.985 1 95.81 113 HIS A C 1
ATOM 840 O O . HIS A 1 113 ? 4.016 24.656 1.969 1 95.81 113 HIS A O 1
ATOM 846 N N . ARG A 1 114 ? 3.602 24.578 -0.185 1 94.38 114 ARG A N 1
ATOM 847 C CA . ARG A 1 114 ? 4.078 25.938 -0.421 1 94.38 114 ARG A CA 1
ATOM 848 C C . ARG A 1 114 ? 3.182 26.953 0.269 1 94.38 114 ARG A C 1
ATOM 850 O O . ARG A 1 114 ? 3.672 27.922 0.869 1 94.38 114 ARG A O 1
ATOM 857 N N . ARG A 1 115 ? 1.894 26.719 0.23 1 95.25 115 ARG A N 1
ATOM 858 C CA . ARG A 1 115 ? 0.917 27.656 0.785 1 95.25 115 ARG A CA 1
ATOM 859 C C . ARG A 1 115 ? 0.861 27.547 2.305 1 95.25 115 ARG A C 1
ATOM 861 O O . ARG A 1 115 ? 0.649 28.547 2.996 1 95.25 115 ARG A O 1
ATOM 868 N N . TYR A 1 116 ? 1.01 26.359 2.764 1 95.44 116 TYR A N 1
ATOM 869 C CA . TYR A 1 116 ? 0.847 26.109 4.191 1 95.44 116 TYR A CA 1
ATOM 870 C C . TYR A 1 116 ? 2.018 25.297 4.738 1 95.44 116 TYR A C 1
ATOM 872 O O . TYR A 1 116 ? 1.839 24.156 5.191 1 95.44 116 TYR A O 1
ATOM 880 N N . PRO A 1 117 ? 3.223 25.891 4.836 1 91.69 117 PRO A N 1
ATOM 881 C CA . PRO A 1 117 ? 4.438 25.156 5.227 1 91.69 117 PRO A CA 1
ATOM 882 C C . PRO A 1 117 ? 4.402 24.688 6.676 1 91.69 117 PRO A C 1
ATOM 884 O O . PRO A 1 117 ? 5.188 23.812 7.066 1 91.69 117 PRO A O 1
ATOM 887 N N . ASP A 1 118 ? 3.451 25.188 7.438 1 90.88 118 ASP A N 1
ATOM 888 C CA . ASP A 1 118 ? 3.396 24.844 8.852 1 90.88 118 ASP A CA 1
ATOM 889 C C . ASP A 1 118 ? 2.527 23.609 9.086 1 90.88 118 ASP A C 1
ATOM 891 O O . ASP A 1 118 ? 2.414 23.125 10.211 1 90.88 118 ASP A O 1
ATOM 895 N N . VAL A 1 119 ? 1.909 23.094 8.016 1 94.25 119 VAL A N 1
ATOM 896 C CA . VAL A 1 119 ? 1.144 21.859 8.109 1 94.25 119 VAL A CA 1
ATOM 897 C C . VAL A 1 119 ? 2.059 20.672 7.852 1 94.25 119 VAL A C 1
ATOM 899 O O . VAL A 1 119 ? 2.77 20.625 6.844 1 94.25 119 VAL A O 1
ATOM 902 N N . SER A 1 120 ? 2.094 19.75 8.812 1 94.38 120 SER A N 1
ATOM 903 C CA . SER A 1 120 ? 2.781 18.484 8.617 1 94.38 120 SER A CA 1
ATOM 904 C C . SER A 1 120 ? 1.899 17.484 7.863 1 94.38 120 SER A C 1
ATOM 906 O O . SER A 1 120 ? 0.866 17.047 8.383 1 94.38 120 SER A O 1
ATOM 908 N N . LEU A 1 121 ? 2.34 17.109 6.703 1 97 121 LEU A N 1
ATOM 909 C CA . LEU A 1 121 ? 1.537 16.234 5.855 1 97 121 LEU A CA 1
ATOM 910 C C . LEU A 1 121 ? 1.921 14.773 6.066 1 97 121 LEU A C 1
ATOM 912 O O . LEU A 1 121 ? 3.107 14.438 6.113 1 97 121 LEU A O 1
ATOM 916 N N . GLU A 1 122 ? 0.929 13.961 6.246 1 97.69 122 GLU A N 1
ATOM 917 C CA . GLU A 1 122 ? 1.058 12.508 6.273 1 97.69 122 GLU A CA 1
ATOM 918 C C . GLU A 1 122 ? 0.099 11.844 5.285 1 97.69 122 GLU A C 1
ATOM 920 O O . GLU A 1 122 ? -1.114 12.047 5.363 1 97.69 122 GLU A O 1
ATOM 925 N N . LEU A 1 123 ? 0.67 11.094 4.363 1 98.31 123 LEU A N 1
ATOM 926 C CA . LEU A 1 123 ? -0.161 10.406 3.377 1 98.31 123 LEU A CA 1
ATOM 927 C C . LEU A 1 123 ? 0.088 8.906 3.406 1 98.31 123 LEU A C 1
ATOM 929 O O . LEU A 1 123 ? 1.238 8.461 3.371 1 98.31 123 LEU A O 1
ATOM 933 N N . VAL A 1 124 ? -0.959 8.133 3.512 1 97.25 124 VAL A N 1
ATOM 934 C CA . VAL A 1 124 ? -0.891 6.68 3.385 1 97.25 124 VAL A CA 1
ATOM 935 C C . VAL A 1 124 ? -1.756 6.223 2.213 1 97.25 124 VAL A C 1
ATOM 937 O O . VAL A 1 124 ? -2.732 6.887 1.856 1 97.25 124 VAL A O 1
ATOM 940 N N . THR A 1 125 ? -1.352 5.102 1.659 1 96.62 125 THR A N 1
ATOM 941 C CA . THR A 1 125 ? -2.145 4.484 0.6 1 96.62 125 THR A CA 1
ATOM 942 C C . THR A 1 125 ? -2.793 3.195 1.089 1 96.62 125 THR A C 1
ATOM 944 O O . THR A 1 125 ? -2.344 2.602 2.072 1 96.62 125 THR A O 1
ATOM 947 N N . GLY A 1 126 ? -3.91 2.832 0.448 1 93.69 126 GLY A N 1
ATOM 948 C CA . GLY A 1 126 ? -4.633 1.619 0.793 1 93.69 126 GLY A CA 1
ATOM 949 C C . GLY A 1 126 ? -5.863 1.395 -0.064 1 93.69 126 GLY A C 1
ATOM 950 O O . GLY A 1 126 ? -6.18 2.211 -0.932 1 93.69 126 GLY A O 1
ATOM 951 N N . ALA A 1 127 ? -6.457 0.206 0.226 1 90.69 127 ALA A N 1
ATOM 952 C CA . ALA A 1 127 ? -7.746 -0.061 -0.405 1 90.69 127 ALA A CA 1
ATOM 953 C C . ALA A 1 127 ? -8.82 0.882 0.125 1 90.69 127 ALA A C 1
ATOM 955 O O . ALA A 1 127 ? -8.781 1.289 1.288 1 90.69 127 ALA A O 1
ATOM 956 N N . TRP A 1 128 ? -9.75 1.215 -0.72 1 90.94 128 TRP A N 1
ATOM 957 C CA . TRP A 1 128 ? -10.734 2.234 -0.37 1 90.94 128 TRP A CA 1
ATOM 958 C C . TRP A 1 128 ? -11.492 1.845 0.893 1 90.94 128 TRP A C 1
ATOM 960 O O . TRP A 1 128 ? -11.781 2.695 1.74 1 90.94 128 TRP A O 1
ATOM 970 N N . ALA A 1 129 ? -11.844 0.57 1.045 1 88.88 129 ALA A N 1
ATOM 971 C CA . ALA A 1 129 ? -12.609 0.133 2.213 1 88.88 129 ALA A CA 1
ATOM 972 C C . ALA A 1 129 ? -11.82 0.37 3.498 1 88.88 129 ALA A C 1
ATOM 974 O O . ALA A 1 129 ? -12.383 0.822 4.5 1 88.88 129 ALA A O 1
ATOM 975 N N . GLN A 1 130 ? -10.57 0.068 3.438 1 89.62 130 GLN A N 1
ATOM 976 C CA . GLN A 1 130 ? -9.703 0.277 4.594 1 89.62 130 GLN A CA 1
ATOM 977 C C . GLN A 1 130 ? -9.547 1.764 4.898 1 89.62 130 GLN A C 1
ATOM 979 O O . GLN A 1 130 ? -9.555 2.17 6.062 1 89.62 130 GLN A O 1
ATOM 984 N N . LEU A 1 131 ? -9.375 2.547 3.893 1 95.12 131 LEU A N 1
ATOM 985 C CA . LEU A 1 131 ? -9.211 3.984 4.066 1 95.12 131 LEU A CA 1
ATOM 986 C C . LEU A 1 131 ? -10.453 4.602 4.703 1 95.12 131 LEU A C 1
ATOM 988 O O . LEU A 1 131 ? -10.344 5.449 5.594 1 95.12 131 LEU A O 1
ATOM 992 N N . LEU A 1 132 ? -11.594 4.188 4.301 1 93.88 132 LEU A N 1
ATOM 993 C CA . LEU A 1 132 ? -12.828 4.727 4.855 1 93.88 132 LEU A CA 1
ATOM 994 C C . LEU A 1 132 ? -13.039 4.254 6.289 1 93.88 132 LEU A C 1
ATOM 996 O O . LEU A 1 132 ? -13.57 4.992 7.121 1 93.88 132 LEU A O 1
ATOM 1000 N N . ASP A 1 133 ? -12.586 3.004 6.523 1 89.25 133 ASP A N 1
ATOM 1001 C CA . ASP A 1 133 ? -12.617 2.514 7.898 1 89.25 133 ASP A CA 1
ATOM 1002 C C . ASP A 1 133 ? -11.711 3.35 8.797 1 89.25 133 ASP A C 1
ATOM 1004 O O . ASP A 1 133 ? -12.109 3.732 9.898 1 89.25 133 ASP A O 1
ATOM 1008 N N . ASP A 1 134 ? -10.547 3.625 8.344 1 92.44 134 ASP A N 1
ATOM 1009 C CA . ASP A 1 134 ? -9.602 4.449 9.086 1 92.44 134 ASP A CA 1
ATOM 1010 C C . ASP A 1 134 ? -10.172 5.848 9.328 1 92.44 134 ASP A C 1
ATOM 1012 O O . ASP A 1 134 ? -9.969 6.43 10.398 1 92.44 134 ASP A O 1
ATOM 1016 N N . LEU A 1 135 ? -10.82 6.352 8.344 1 93.62 135 LEU A N 1
ATOM 1017 C CA . LEU A 1 135 ? -11.43 7.668 8.461 1 93.62 135 LEU A CA 1
ATOM 1018 C C . LEU A 1 135 ? -12.562 7.66 9.477 1 93.62 135 LEU A C 1
ATOM 1020 O O . LEU A 1 135 ? -12.672 8.578 10.297 1 93.62 135 LEU A O 1
ATOM 1024 N N . GLN A 1 136 ? -13.328 6.637 9.43 1 89.38 136 GLN A N 1
ATOM 1025 C CA . GLN A 1 136 ? -14.453 6.504 10.336 1 89.38 136 GLN A CA 1
ATOM 1026 C C . GLN A 1 136 ? -13.984 6.441 11.789 1 89.38 136 GLN A C 1
ATOM 1028 O O . GLN A 1 136 ? -14.672 6.938 12.688 1 89.38 136 GLN A O 1
ATOM 1033 N N . HIS A 1 137 ? -12.836 5.906 11.992 1 85 137 HIS A N 1
ATOM 1034 C CA . HIS A 1 137 ? -12.289 5.746 13.336 1 85 137 HIS A CA 1
ATOM 1035 C C . HIS A 1 137 ? -11.266 6.832 13.648 1 85 137 HIS A C 1
ATOM 1037 O O . HIS A 1 137 ? -10.438 6.676 14.547 1 85 137 HIS A O 1
ATOM 1043 N N . HIS A 1 138 ? -11.203 7.82 12.859 1 87.38 138 HIS A N 1
ATOM 1044 C CA . HIS A 1 138 ? -10.477 9.062 13.102 1 87.38 138 HIS A CA 1
ATOM 1045 C C . HIS A 1 138 ? -8.969 8.844 13.023 1 87.38 138 HIS A C 1
ATOM 1047 O O . HIS A 1 138 ? -8.195 9.625 13.594 1 87.38 138 HIS A O 1
ATOM 1053 N N . ARG A 1 139 ? -8.602 7.777 12.297 1 89.94 139 ARG A N 1
ATOM 1054 C CA . ARG A 1 139 ? -7.18 7.535 12.078 1 89.94 139 ARG A CA 1
ATOM 1055 C C . ARG A 1 139 ? -6.66 8.352 10.891 1 89.94 139 ARG A C 1
ATOM 1057 O O . ARG A 1 139 ? -5.449 8.492 10.711 1 89.94 139 ARG A O 1
ATOM 1064 N N . LEU A 1 140 ? -7.613 8.852 10.102 1 95.62 140 LEU A N 1
ATOM 1065 C CA . LEU A 1 140 ? -7.371 9.781 9 1 95.62 140 LEU A CA 1
ATOM 1066 C C . LEU A 1 140 ? -8.258 11.016 9.125 1 95.62 140 LEU A C 1
ATOM 1068 O O . LEU A 1 140 ? -9.297 10.977 9.789 1 95.62 140 LEU A O 1
ATOM 1072 N N . ASP A 1 141 ? -7.754 12.117 8.547 1 95.62 141 ASP A N 1
ATOM 1073 C CA . ASP A 1 141 ? -8.539 13.352 8.539 1 95.62 141 ASP A CA 1
ATOM 1074 C C . ASP A 1 141 ? -9.367 13.469 7.262 1 95.62 141 ASP A C 1
ATOM 1076 O O . ASP A 1 141 ? -10.445 14.062 7.262 1 95.62 141 ASP A O 1
ATOM 1080 N N . VAL A 1 142 ? -8.836 12.938 6.199 1 97.38 142 VAL A N 1
ATOM 1081 C CA . VAL A 1 142 ? -9.5 12.945 4.898 1 97.38 142 VAL A CA 1
ATOM 1082 C C . VAL A 1 142 ? -9.07 11.719 4.094 1 97.38 142 VAL A C 1
ATOM 1084 O O . VAL A 1 142 ? -8.016 11.141 4.355 1 97.38 142 VAL A O 1
ATOM 1087 N N . ALA A 1 143 ? -9.906 11.297 3.207 1 97.94 143 ALA A N 1
ATOM 1088 C CA . ALA A 1 143 ? -9.578 10.18 2.318 1 97.94 143 ALA A CA 1
ATOM 1089 C C . ALA A 1 143 ? -10.031 10.469 0.891 1 97.94 143 ALA A C 1
ATOM 1091 O O . ALA A 1 143 ? -11.141 10.977 0.673 1 97.94 143 ALA A O 1
ATOM 1092 N N . LEU A 1 144 ? -9.164 10.266 -0.08 1 97.38 144 LEU A N 1
ATOM 1093 C CA . LEU A 1 144 ? -9.469 10.375 -1.501 1 97.38 144 LEU A CA 1
ATOM 1094 C C . LEU A 1 144 ? -9.562 8.992 -2.146 1 97.38 144 LEU A C 1
ATOM 1096 O O . LEU A 1 144 ? -8.547 8.305 -2.287 1 97.38 144 LEU A O 1
ATOM 1100 N N . VAL A 1 145 ? -10.805 8.57 -2.553 1 95.75 145 VAL A N 1
ATOM 1101 C CA . VAL A 1 145 ? -11 7.211 -3.055 1 95.75 145 VAL A CA 1
ATOM 1102 C C . VAL A 1 145 ? -11.805 7.258 -4.355 1 95.75 145 VAL A C 1
ATOM 1104 O O . VAL A 1 145 ? -12.43 8.273 -4.672 1 95.75 145 VAL A O 1
ATOM 1107 N N . ALA A 1 146 ? -11.703 6.184 -5.152 1 91.81 146 ALA A N 1
ATOM 1108 C CA . ALA A 1 146 ? -12.398 6.051 -6.434 1 91.81 146 ALA A CA 1
ATOM 1109 C C . ALA A 1 146 ? -13.664 5.211 -6.285 1 91.81 146 ALA A C 1
ATOM 1111 O O . ALA A 1 146 ? -13.945 4.355 -7.125 1 91.81 146 ALA A O 1
ATOM 1112 N N . ALA A 1 147 ? -14.352 5.258 -5.242 1 81.44 147 ALA A N 1
ATOM 1113 C CA . ALA A 1 147 ? -15.578 4.5 -5.012 1 81.44 147 ALA A CA 1
ATOM 1114 C C . ALA A 1 147 ? -16.641 5.355 -4.316 1 81.44 147 ALA A C 1
ATOM 1116 O O . ALA A 1 147 ? -16.312 6.18 -3.463 1 81.44 147 ALA A O 1
ATOM 1117 N N . SER A 1 148 ? -17.797 5.133 -4.816 1 77.25 148 SER A N 1
ATOM 1118 C CA . SER A 1 148 ? -18.922 5.848 -4.199 1 77.25 148 SER A CA 1
ATOM 1119 C C . SER A 1 148 ? -19.656 4.965 -3.201 1 77.25 148 SER A C 1
ATOM 1121 O O . SER A 1 148 ? -20.391 4.051 -3.594 1 77.25 148 SER A O 1
ATOM 1123 N N . ASN A 1 149 ? -19.141 4.859 -2.064 1 78.62 149 ASN A N 1
ATOM 1124 C CA . ASN A 1 149 ? -19.859 4.129 -1.027 1 78.62 149 ASN A CA 1
ATOM 1125 C C . ASN A 1 149 ? -20.234 5.035 0.142 1 78.62 149 ASN A C 1
ATOM 1127 O O . ASN A 1 149 ? -19.359 5.477 0.893 1 78.62 149 ASN A O 1
ATOM 1131 N N . LYS A 1 150 ? -21.516 5.191 0.222 1 81.69 150 LYS A N 1
ATOM 1132 C CA . LYS A 1 150 ? -21.969 6.043 1.313 1 81.69 150 LYS A CA 1
ATOM 1133 C C . LYS A 1 150 ? -21.766 5.371 2.666 1 81.69 150 LYS A C 1
ATOM 1135 O O . LYS A 1 150 ? -21.984 4.164 2.805 1 81.69 150 LYS A O 1
ATOM 1140 N N . ARG A 1 151 ? -21.188 6.16 3.498 1 85 151 ARG A N 1
ATOM 1141 C CA . ARG A 1 151 ? -21.047 5.746 4.891 1 85 151 ARG A CA 1
ATOM 1142 C C . ARG A 1 151 ? -21.75 6.723 5.828 1 85 151 ARG A C 1
ATOM 1144 O O . ARG A 1 151 ? -21.719 7.934 5.602 1 85 151 ARG A O 1
ATOM 1151 N N . VAL A 1 152 ? -22.391 6.23 6.832 1 84 152 VAL A N 1
ATOM 1152 C CA . VAL A 1 152 ? -23.266 7.004 7.707 1 84 152 VAL A CA 1
ATOM 1153 C C . VAL A 1 152 ? -22.453 8.102 8.406 1 84 152 VAL A C 1
ATOM 1155 O O . VAL A 1 152 ? -22.906 9.242 8.5 1 84 152 VAL A O 1
ATOM 1158 N N . LYS A 1 153 ? -21.312 7.84 8.844 1 90.62 153 LYS A N 1
ATOM 1159 C CA . LYS A 1 153 ? -20.562 8.789 9.656 1 90.62 153 LYS A CA 1
ATOM 1160 C C . LYS A 1 153 ? -19.656 9.656 8.773 1 90.62 153 LYS A C 1
ATOM 1162 O O . LYS A 1 153 ? -18.969 10.547 9.273 1 90.62 153 LYS A O 1
ATOM 1167 N N . LEU A 1 154 ? -19.766 9.484 7.469 1 94.69 154 LEU A N 1
ATOM 1168 C CA . LEU A 1 154 ? -18.844 10.18 6.574 1 94.69 154 LEU A CA 1
ATOM 1169 C C . LEU A 1 154 ? -19.609 11.023 5.562 1 94.69 154 LEU A C 1
ATOM 1171 O O . LEU A 1 154 ? -20.688 10.641 5.117 1 94.69 154 LEU A O 1
ATOM 1175 N N . GLU A 1 155 ? -19.047 12.188 5.27 1 94.62 155 GLU A N 1
ATOM 1176 C CA . GLU A 1 155 ? -19.484 13.023 4.148 1 94.62 155 GLU A CA 1
ATOM 1177 C C . GLU A 1 155 ? -18.5 12.922 2.982 1 94.62 155 GLU A C 1
ATOM 1179 O O . GLU A 1 155 ? -17.375 12.469 3.154 1 94.62 155 GLU A O 1
ATOM 1184 N N . HIS A 1 156 ? -19 13.219 1.838 1 95.06 156 HIS A N 1
ATOM 1185 C CA . HIS A 1 156 ? -18.125 13.148 0.681 1 95.06 156 HIS A CA 1
ATOM 1186 C C . HIS A 1 156 ? -18.516 14.164 -0.381 1 95.06 156 HIS A C 1
ATOM 1188 O O . HIS A 1 156 ? -19.625 14.711 -0.347 1 95.06 156 HIS A O 1
ATOM 1194 N N . SER A 1 157 ? -17.594 14.523 -1.252 1 94.19 157 SER A N 1
ATOM 1195 C CA . SER A 1 157 ? -17.797 15.32 -2.453 1 94.19 157 SER A CA 1
ATOM 1196 C C . SER A 1 157 ? -16.938 14.812 -3.611 1 94.19 157 SER A C 1
ATOM 1198 O O . SER A 1 157 ? -15.812 14.383 -3.408 1 94.19 157 SER A O 1
ATOM 1200 N N . VAL A 1 158 ? -17.5 14.898 -4.797 1 94.88 158 VAL A N 1
ATOM 1201 C CA . VAL A 1 158 ? -16.734 14.547 -5.984 1 94.88 158 VAL A CA 1
ATOM 1202 C C . VAL A 1 158 ? -15.656 15.602 -6.234 1 94.88 158 VAL A C 1
ATOM 1204 O O . VAL A 1 158 ? -15.945 16.797 -6.234 1 94.88 158 VAL A O 1
ATOM 1207 N N . VAL A 1 159 ? -14.445 15.133 -6.43 1 95.56 159 VAL A N 1
ATOM 1208 C CA . VAL A 1 159 ? -13.32 16.047 -6.66 1 95.56 159 VAL A CA 1
ATOM 1209 C C . VAL A 1 159 ? -12.984 16.078 -8.148 1 95.56 159 VAL A C 1
ATOM 1211 O O . VAL A 1 159 ? -12.766 17.156 -8.711 1 95.56 159 VAL A O 1
ATOM 1214 N N . TYR A 1 160 ? -12.867 14.961 -8.766 1 94.06 160 TYR A N 1
ATOM 1215 C CA . TYR A 1 160 ? -12.633 14.859 -10.203 1 94.06 160 TYR A CA 1
ATOM 1216 C C . TYR A 1 160 ? -13.086 13.5 -10.734 1 94.06 160 TYR A C 1
ATOM 1218 O O . TYR A 1 160 ? -13.32 12.57 -9.953 1 94.06 160 TYR A O 1
ATOM 1226 N N . SER A 1 161 ? -13.289 13.477 -12.055 1 93.69 161 SER A N 1
ATOM 1227 C CA . SER A 1 161 ? -13.594 12.234 -12.758 1 93.69 161 SER A CA 1
ATOM 1228 C C . SER A 1 161 ? -12.422 11.773 -13.609 1 93.69 161 SER A C 1
ATOM 1230 O O . SER A 1 161 ? -11.852 12.562 -14.367 1 93.69 161 SER A O 1
ATOM 1232 N N . GLU A 1 162 ? -12.055 10.531 -13.383 1 93.12 162 GLU A N 1
ATOM 1233 C CA . GLU A 1 162 ? -10.883 10 -14.062 1 93.12 162 GLU A CA 1
ATOM 1234 C C . GLU A 1 162 ? -11.281 9.039 -15.188 1 93.12 162 GLU A C 1
ATOM 1236 O O . GLU A 1 162 ? -11.969 8.047 -14.945 1 93.12 162 GLU A O 1
ATOM 1241 N N . ARG A 1 163 ? -10.797 9.391 -16.406 1 94.12 163 ARG A N 1
ATOM 1242 C CA . ARG A 1 163 ? -11.023 8.5 -17.547 1 94.12 163 ARG A CA 1
ATOM 1243 C C . ARG A 1 163 ? -10.188 7.227 -17.422 1 94.12 163 ARG A C 1
ATOM 1245 O O . ARG A 1 163 ? -9.047 7.273 -16.953 1 94.12 163 ARG A O 1
ATOM 1252 N N . LEU A 1 164 ? -10.828 6.133 -17.859 1 96.62 164 LEU A N 1
ATOM 1253 C CA . LEU A 1 164 ? -10.109 4.863 -17.875 1 96.62 164 LEU A CA 1
ATOM 1254 C C . LEU A 1 164 ? -9.648 4.52 -19.281 1 96.62 164 LEU A C 1
ATOM 1256 O O . LEU A 1 164 ? -10.375 4.75 -20.25 1 96.62 164 LEU A O 1
ATOM 1260 N N . VAL A 1 165 ? -8.453 3.965 -19.406 1 97.38 165 VAL A N 1
ATOM 1261 C CA . VAL A 1 165 ? -7.91 3.551 -20.703 1 97.38 165 VAL A CA 1
ATOM 1262 C C . VAL A 1 165 ? -7.352 2.135 -20.594 1 97.38 165 VAL A C 1
ATOM 1264 O O . VAL A 1 165 ? -6.766 1.767 -19.578 1 97.38 165 VAL A O 1
ATOM 1267 N N . LEU A 1 166 ? -7.602 1.376 -21.578 1 98.12 166 LEU A N 1
ATOM 1268 C CA . LEU A 1 166 ? -6.926 0.09 -21.719 1 98.12 166 LEU A CA 1
ATOM 1269 C C . LEU A 1 166 ? -5.508 0.275 -22.25 1 98.12 166 LEU A C 1
ATOM 1271 O O . LEU A 1 166 ? -5.297 0.979 -23.234 1 98.12 166 LEU A O 1
ATOM 1275 N N . ILE A 1 167 ? -4.523 -0.344 -21.594 1 97.81 167 ILE A N 1
ATOM 1276 C CA . ILE A 1 167 ? -3.146 -0.163 -22.047 1 97.81 167 ILE A CA 1
ATOM 1277 C C . ILE A 1 167 ? -2.549 -1.513 -22.438 1 97.81 167 ILE A C 1
ATOM 1279 O O . ILE A 1 167 ? -2.859 -2.537 -21.812 1 97.81 167 ILE A O 1
ATOM 1283 N N . ALA A 1 168 ? -1.758 -1.519 -23.406 1 97.88 168 ALA A N 1
ATOM 1284 C CA . ALA A 1 168 ? -0.961 -2.631 -23.922 1 97.88 168 ALA A CA 1
ATOM 1285 C C . ALA A 1 168 ? 0.415 -2.154 -24.375 1 97.88 168 ALA A C 1
ATOM 1287 O O . ALA A 1 168 ? 0.666 -0.95 -24.453 1 97.88 168 ALA A O 1
ATOM 1288 N N . SER A 1 169 ? 1.319 -3.129 -24.547 1 97 169 SER A N 1
ATOM 1289 C CA . SER A 1 169 ? 2.604 -2.756 -25.125 1 97 169 SER A CA 1
ATOM 1290 C C . SER A 1 169 ? 2.424 -2.145 -26.516 1 97 169 SER A C 1
ATOM 1292 O O . SER A 1 169 ? 1.582 -2.596 -27.281 1 97 169 SER A O 1
ATOM 1294 N N . ALA A 1 170 ? 3.246 -1.144 -26.797 1 95.25 170 ALA A N 1
ATOM 1295 C CA . ALA A 1 170 ? 3.17 -0.479 -28.094 1 95.25 170 ALA A CA 1
ATOM 1296 C C . ALA A 1 170 ? 3.465 -1.456 -29.234 1 95.25 170 ALA A C 1
ATOM 1298 O O . ALA A 1 170 ? 3.033 -1.246 -30.359 1 95.25 170 ALA A O 1
ATOM 1299 N N . SER A 1 171 ? 4.09 -2.516 -28.906 1 93.69 171 SER A N 1
ATOM 1300 C CA . SER A 1 171 ? 4.484 -3.488 -29.922 1 93.69 171 SER A CA 1
ATOM 1301 C C . SER A 1 171 ? 3.443 -4.594 -30.062 1 93.69 171 SER A C 1
ATOM 1303 O O . SER A 1 171 ? 3.568 -5.469 -30.922 1 93.69 171 SER A O 1
ATOM 1305 N N . SER A 1 172 ? 2.441 -4.555 -29.25 1 94.31 172 SER A N 1
ATOM 1306 C CA . SER A 1 172 ? 1.431 -5.609 -29.281 1 94.31 172 SER A CA 1
ATOM 1307 C C . SER A 1 172 ? 0.364 -5.324 -30.328 1 94.31 172 SER A C 1
ATOM 1309 O O . SER A 1 172 ? 0.274 -4.211 -30.844 1 94.31 172 SER A O 1
ATOM 1311 N N . ALA A 1 173 ? -0.402 -6.328 -30.703 1 94.94 173 ALA A N 1
ATOM 1312 C CA . ALA A 1 173 ? -1.521 -6.18 -31.625 1 94.94 173 ALA A CA 1
ATOM 1313 C C . ALA A 1 173 ? -2.535 -5.168 -31.109 1 94.94 173 ALA A C 1
ATOM 1315 O O . ALA A 1 173 ? -2.824 -5.133 -29.906 1 94.94 173 ALA A O 1
ATOM 1316 N N . PRO A 1 174 ? -3.02 -4.34 -31.969 1 95.69 174 PRO A N 1
ATOM 1317 C CA . PRO A 1 174 ? -3.99 -3.326 -31.547 1 95.69 174 PRO A CA 1
ATOM 1318 C C . PRO A 1 174 ? -5.266 -3.934 -30.969 1 95.69 174 PRO A C 1
ATOM 1320 O O . PRO A 1 174 ? -5.617 -5.07 -31.297 1 95.69 174 PRO A O 1
ATOM 1323 N N . ILE A 1 175 ? -5.879 -3.234 -30.078 1 97.44 175 ILE A N 1
ATOM 1324 C CA . ILE A 1 175 ? -7.129 -3.648 -29.438 1 97.44 175 ILE A CA 1
ATOM 1325 C C . ILE A 1 175 ? -8.281 -2.793 -29.969 1 97.44 175 ILE A C 1
ATOM 1327 O O . ILE A 1 175 ? -8.297 -1.575 -29.766 1 97.44 175 ILE A O 1
ATOM 1331 N N . ARG A 1 176 ? -9.266 -3.404 -30.609 1 96.75 176 ARG A N 1
ATOM 1332 C CA . ARG A 1 176 ? -10.375 -2.668 -31.203 1 96.75 176 ARG A CA 1
ATOM 1333 C C . ARG A 1 176 ? -11.672 -2.939 -30.453 1 96.75 176 ARG A C 1
ATOM 1335 O O . ARG A 1 176 ? -12.609 -2.137 -30.516 1 96.75 176 ARG A O 1
ATOM 1342 N N . SER A 1 177 ? -11.656 -4.035 -29.75 1 96.12 177 SER A N 1
ATOM 1343 C CA . SER A 1 177 ? -12.828 -4.441 -28.984 1 96.12 177 SER A CA 1
ATOM 1344 C C . SER A 1 177 ? -12.445 -5.383 -27.844 1 96.12 177 SER A C 1
ATOM 1346 O O . SER A 1 177 ? -11.289 -5.801 -27.75 1 96.12 177 SER A O 1
ATOM 1348 N N . ALA A 1 178 ? -13.445 -5.652 -27.016 1 96.06 178 ALA A N 1
ATOM 1349 C CA . ALA A 1 178 ? -13.234 -6.551 -25.875 1 96.06 178 ALA A CA 1
ATOM 1350 C C . ALA A 1 178 ? -12.781 -7.93 -26.344 1 96.06 178 ALA A C 1
ATOM 1352 O O . ALA A 1 178 ? -12.008 -8.602 -25.656 1 96.06 178 ALA A O 1
ATOM 1353 N N . GLU A 1 179 ? -13.203 -8.383 -27.469 1 95.19 179 GLU A N 1
ATOM 1354 C CA . GLU A 1 179 ? -12.898 -9.695 -28 1 95.19 179 GLU A CA 1
ATOM 1355 C C . GLU A 1 179 ? -11.398 -9.852 -28.266 1 95.19 179 GLU A C 1
ATOM 1357 O O . GLU A 1 179 ? -10.867 -10.961 -28.203 1 95.19 179 GLU A O 1
ATOM 1362 N N . ASP A 1 180 ? -10.758 -8.719 -28.5 1 95.75 180 ASP A N 1
ATOM 1363 C CA . ASP A 1 180 ? -9.328 -8.742 -28.797 1 95.75 180 ASP A CA 1
ATOM 1364 C C . ASP A 1 180 ? -8.523 -9.094 -27.547 1 95.75 180 ASP A C 1
ATOM 1366 O O . ASP A 1 180 ? -7.309 -9.312 -27.625 1 95.75 180 ASP A O 1
ATOM 1370 N N . LEU A 1 181 ? -9.188 -9.156 -26.375 1 96.25 181 LEU A N 1
ATOM 1371 C CA . LEU A 1 181 ? -8.516 -9.492 -25.125 1 96.25 181 LEU A CA 1
ATOM 1372 C C . LEU A 1 181 ? -8.461 -11 -24.922 1 96.25 181 LEU A C 1
ATOM 1374 O O . LEU A 1 181 ? -7.75 -11.492 -24.047 1 96.25 181 LEU A O 1
ATOM 1378 N N . ALA A 1 182 ? -9.148 -11.734 -25.828 1 94.12 182 ALA A N 1
ATOM 1379 C CA . ALA A 1 182 ? -9.117 -13.188 -25.734 1 94.12 182 ALA A CA 1
ATOM 1380 C C . ALA A 1 182 ? -7.695 -13.719 -25.922 1 94.12 182 ALA A C 1
ATOM 1382 O O . ALA A 1 182 ? -6.988 -13.328 -26.844 1 94.12 182 ALA A O 1
ATOM 1383 N N . GLY A 1 183 ? -7.277 -14.57 -24.969 1 91.44 183 GLY A N 1
ATOM 1384 C CA . GLY A 1 183 ? -5.953 -15.164 -25.047 1 91.44 183 GLY A CA 1
ATOM 1385 C C . GLY A 1 183 ? -4.871 -14.305 -24.422 1 91.44 183 GLY A C 1
ATOM 1386 O O . GLY A 1 183 ? -3.717 -14.727 -24.328 1 91.44 183 GLY A O 1
ATOM 1387 N N . ARG A 1 184 ? -5.207 -13.102 -24 1 93.5 184 ARG A N 1
ATOM 1388 C CA . ARG A 1 184 ? -4.242 -12.211 -23.359 1 93.5 184 ARG A CA 1
ATOM 1389 C C . ARG A 1 184 ? -4.367 -12.281 -21.828 1 93.5 184 ARG A C 1
ATOM 1391 O O . ARG A 1 184 ? -5.43 -12.609 -21.312 1 93.5 184 ARG A O 1
ATOM 1398 N N . THR A 1 185 ? -3.236 -12.031 -21.203 1 96.19 185 THR A N 1
ATOM 1399 C CA . THR A 1 185 ? -3.254 -11.953 -19.75 1 96.19 185 THR A CA 1
ATOM 1400 C C . THR A 1 185 ? -3.762 -10.594 -19.281 1 96.19 185 THR A C 1
ATOM 1402 O O . THR A 1 185 ? -3.346 -9.555 -19.812 1 96.19 185 THR A O 1
ATOM 1405 N N . LEU A 1 186 ? -4.715 -10.602 -18.359 1 97.44 186 LEU A N 1
ATOM 1406 C CA . LEU A 1 186 ? -5.168 -9.367 -17.719 1 97.44 186 LEU A CA 1
ATOM 1407 C C . LEU A 1 186 ? -4.363 -9.07 -16.469 1 97.44 186 LEU A C 1
ATOM 1409 O O . LEU A 1 186 ? -4.289 -9.906 -15.562 1 97.44 186 LEU A O 1
ATOM 1413 N N . LEU A 1 187 ? -3.662 -7.984 -16.484 1 98.19 187 LEU A N 1
ATOM 1414 C CA . LEU A 1 187 ? -2.971 -7.492 -15.305 1 98.19 187 LEU A CA 1
ATOM 1415 C C . LEU A 1 187 ? -3.867 -6.559 -14.5 1 98.19 187 LEU A C 1
ATOM 1417 O O . LEU A 1 187 ? -4.16 -5.445 -14.938 1 98.19 187 LEU A O 1
ATOM 1421 N N . VAL A 1 188 ? -4.301 -7.035 -13.312 1 97.5 188 VAL A N 1
ATOM 1422 C CA . VAL A 1 188 ? -5.34 -6.309 -12.586 1 97.5 188 VAL A CA 1
ATOM 1423 C C . VAL A 1 188 ? -4.922 -6.125 -11.133 1 97.5 188 VAL A C 1
ATOM 1425 O O . VAL A 1 188 ? -4.02 -6.816 -10.648 1 97.5 188 VAL A O 1
ATOM 1428 N N . TRP A 1 189 ? -5.555 -5.141 -10.508 1 96.69 189 TRP A N 1
ATOM 1429 C CA . TRP A 1 189 ? -5.453 -5.008 -9.055 1 96.69 189 TRP A CA 1
ATOM 1430 C C . TRP A 1 189 ? -6.215 -6.125 -8.352 1 96.69 189 TRP A C 1
ATOM 1432 O O . TRP A 1 189 ? -7.047 -6.801 -8.961 1 96.69 189 TRP A O 1
ATOM 1442 N N . PRO A 1 190 ? -5.938 -6.363 -7.055 1 93.25 190 PRO A N 1
ATOM 1443 C CA . PRO A 1 190 ? -6.699 -7.363 -6.301 1 93.25 190 PRO A CA 1
ATOM 1444 C C . PRO A 1 190 ? -8.195 -7.062 -6.262 1 93.25 190 PRO A C 1
ATOM 1446 O O . PRO A 1 190 ? -8.609 -5.941 -6.562 1 93.25 190 PRO A O 1
ATOM 1449 N N . PRO A 1 191 ? -8.977 -8.094 -5.965 1 87.56 191 PRO A N 1
ATOM 1450 C CA . PRO A 1 191 ? -10.422 -7.879 -5.875 1 87.56 191 PRO A CA 1
ATOM 1451 C C . PRO A 1 191 ? -10.797 -6.742 -4.93 1 87.56 191 PRO A C 1
ATOM 1453 O O . PRO A 1 191 ? -10.156 -6.566 -3.887 1 87.56 191 PRO A O 1
ATOM 1456 N N . GLY A 1 192 ? -11.82 -6.035 -5.285 1 85.75 192 GLY A N 1
ATOM 1457 C CA . GLY A 1 192 ? -12.258 -4.875 -4.527 1 85.75 192 GLY A CA 1
ATOM 1458 C C . GLY A 1 192 ? -11.906 -3.559 -5.188 1 85.75 192 GLY A C 1
ATOM 1459 O O . GLY A 1 192 ? -12.508 -2.525 -4.891 1 85.75 192 GLY A O 1
ATOM 1460 N N . CYS A 1 193 ? -10.945 -3.609 -5.969 1 91.31 193 CYS A N 1
ATOM 1461 C CA . CYS A 1 193 ? -10.555 -2.42 -6.711 1 91.31 193 CYS A CA 1
ATOM 1462 C C . CYS A 1 193 ? -11.602 -2.059 -7.762 1 91.31 193 CYS A C 1
ATOM 1464 O O . CYS A 1 193 ? -11.984 -2.902 -8.57 1 91.31 193 CYS A O 1
ATOM 1466 N N . PRO A 1 194 ? -12 -0.808 -7.828 1 91 194 PRO A N 1
ATOM 1467 C CA . PRO A 1 194 ? -13.039 -0.426 -8.789 1 91 194 PRO A CA 1
ATOM 1468 C C . PRO A 1 194 ? -12.586 -0.565 -10.234 1 91 194 PRO A C 1
ATOM 1470 O O . PRO A 1 194 ? -13.406 -0.857 -11.117 1 91 194 PRO A O 1
ATOM 1473 N N . TYR A 1 195 ? -11.336 -0.382 -10.531 1 93.88 195 TYR A N 1
ATOM 1474 C CA . TYR A 1 195 ? -10.844 -0.496 -11.898 1 93.88 195 TYR A CA 1
ATOM 1475 C C . TYR A 1 195 ? -10.883 -1.944 -12.375 1 93.88 195 TYR A C 1
ATOM 1477 O O . TYR A 1 195 ? -11.18 -2.215 -13.539 1 93.88 195 TYR A O 1
ATOM 1485 N N . ARG A 1 196 ? -10.523 -2.83 -11.43 1 93.81 196 ARG A N 1
ATOM 1486 C CA . ARG A 1 196 ? -10.664 -4.246 -11.758 1 93.81 196 ARG A CA 1
ATOM 1487 C C . ARG A 1 196 ? -12.117 -4.594 -12.07 1 93.81 196 ARG A C 1
ATOM 1489 O O . ARG A 1 196 ? -12.398 -5.277 -13.062 1 93.81 196 ARG A O 1
ATOM 1496 N N . ALA A 1 197 ? -13.047 -4.141 -11.227 1 91.94 197 ALA A N 1
ATOM 1497 C CA . ALA A 1 197 ? -14.469 -4.406 -11.422 1 91.94 197 ALA A CA 1
ATOM 1498 C C . ALA A 1 197 ? -14.938 -3.879 -12.781 1 91.94 197 ALA A C 1
ATOM 1500 O O . ALA A 1 197 ? -15.711 -4.547 -13.477 1 91.94 197 ALA A O 1
ATOM 1501 N N . ALA A 1 198 ? -14.523 -2.701 -13.141 1 94.56 198 ALA A N 1
ATOM 1502 C CA . ALA A 1 198 ? -14.898 -2.104 -14.422 1 94.56 198 ALA A CA 1
ATOM 1503 C C . ALA A 1 198 ? -14.445 -2.982 -15.586 1 94.56 198 ALA A C 1
ATOM 1505 O O . ALA A 1 198 ? -15.211 -3.219 -16.516 1 94.56 198 ALA A O 1
ATOM 1506 N N . LEU A 1 199 ? -13.219 -3.451 -15.508 1 96.31 199 LEU A N 1
ATOM 1507 C CA . LEU A 1 199 ? -12.68 -4.297 -16.562 1 96.31 199 LEU A CA 1
ATOM 1508 C C . LEU A 1 199 ? -13.438 -5.621 -16.641 1 96.31 199 LEU A C 1
ATOM 1510 O O . LEU A 1 199 ? -13.828 -6.059 -17.719 1 96.31 199 LEU A O 1
ATOM 1514 N N . GLU A 1 200 ? -13.633 -6.207 -15.5 1 93.62 200 GLU A N 1
ATOM 1515 C CA . GLU A 1 200 ? -14.328 -7.492 -15.438 1 93.62 200 GLU A CA 1
ATOM 1516 C C . GLU A 1 200 ? -15.766 -7.363 -15.938 1 93.62 200 GLU A C 1
ATOM 1518 O O . GLU A 1 200 ? -16.25 -8.227 -16.672 1 93.62 200 GLU A O 1
ATOM 1523 N N . ASN A 1 201 ? -16.438 -6.332 -15.523 1 93.88 201 ASN A N 1
ATOM 1524 C CA . ASN A 1 201 ? -17.812 -6.094 -15.969 1 93.88 201 ASN A CA 1
ATOM 1525 C C . ASN A 1 201 ? -17.891 -5.887 -17.469 1 93.88 201 ASN A C 1
ATOM 1527 O O . ASN A 1 201 ? -18.859 -6.32 -18.109 1 93.88 201 ASN A O 1
ATOM 1531 N N . TRP A 1 202 ? -16.922 -5.219 -18.016 1 95.88 202 TRP A N 1
ATOM 1532 C CA . TRP A 1 202 ? -16.859 -4.961 -19.438 1 95.88 202 TRP A CA 1
ATOM 1533 C C . TRP A 1 202 ? -16.688 -6.262 -20.219 1 95.88 202 TRP A C 1
ATOM 1535 O O . TRP A 1 202 ? -17.188 -6.395 -21.344 1 95.88 202 TRP A O 1
ATOM 1545 N N . LEU A 1 203 ? -16.031 -7.238 -19.656 1 95.75 203 LEU A N 1
ATOM 1546 C CA . LEU A 1 203 ? -15.695 -8.477 -20.344 1 95.75 203 LEU A CA 1
ATOM 1547 C C . LEU A 1 203 ? -16.766 -9.539 -20.125 1 95.75 203 LEU A C 1
ATOM 1549 O O . LEU A 1 203 ? -16.812 -10.539 -20.844 1 95.75 203 LEU A O 1
ATOM 1553 N N . LYS A 1 204 ? -17.578 -9.344 -19.109 1 93.31 204 LYS A N 1
ATOM 1554 C CA . LYS A 1 204 ? -18.547 -10.328 -18.641 1 93.31 204 LYS A CA 1
ATOM 1555 C C . LYS A 1 204 ? -19.406 -10.852 -19.797 1 93.31 204 LYS A C 1
ATOM 1557 O O . LYS A 1 204 ? -19.641 -12.055 -19.906 1 93.31 204 LYS A O 1
ATOM 1562 N N . PRO A 1 205 ? -19.859 -10.07 -20.75 1 93.25 205 PRO A N 1
ATOM 1563 C CA . PRO A 1 205 ? -20.75 -10.539 -21.828 1 93.25 205 PRO A CA 1
ATOM 1564 C C . PRO A 1 205 ? -20.016 -11.398 -22.844 1 93.25 205 PRO A C 1
ATOM 1566 O O . PRO A 1 205 ? -20.656 -12.047 -23.688 1 93.25 205 PRO A O 1
ATOM 1569 N N . HIS A 1 206 ? -18.797 -11.375 -22.703 1 91.44 206 HIS A N 1
ATOM 1570 C CA . HIS A 1 206 ? -18.016 -12.078 -23.719 1 91.44 206 HIS A CA 1
ATOM 1571 C C . HIS A 1 206 ? -17.625 -13.477 -23.25 1 91.44 206 HIS A C 1
ATOM 1573 O O . HIS A 1 206 ? -17.391 -13.688 -22.047 1 91.44 206 HIS A O 1
ATOM 1579 N N . ASP A 1 207 ? -17.594 -14.414 -24.062 1 86 207 ASP A N 1
ATOM 1580 C CA . ASP A 1 207 ? -17.438 -15.828 -23.75 1 86 207 ASP A CA 1
ATOM 1581 C C . ASP A 1 207 ? -15.969 -16.234 -23.75 1 86 207 ASP A C 1
ATOM 1583 O O . ASP A 1 207 ? -15.539 -17.016 -24.609 1 86 207 ASP A O 1
ATOM 1587 N N . PHE A 1 208 ? -15.156 -15.719 -22.984 1 86.06 208 PHE A N 1
ATOM 1588 C CA . PHE A 1 208 ? -13.797 -16.219 -22.781 1 86.06 208 PHE A CA 1
ATOM 1589 C C . PHE A 1 208 ? -13.328 -15.977 -21.359 1 86.06 208 PHE A C 1
ATOM 1591 O O . PHE A 1 208 ? -13.859 -15.094 -20.672 1 86.06 208 PHE A O 1
ATOM 1598 N N . LYS A 1 209 ? -12.477 -16.844 -20.922 1 85.5 209 LYS A N 1
ATOM 1599 C CA . LYS A 1 209 ? -11.859 -16.719 -19.594 1 85.5 209 LYS A CA 1
ATOM 1600 C C . LYS A 1 209 ? -10.398 -16.281 -19.719 1 85.5 209 LYS A C 1
ATOM 1602 O O . LYS A 1 209 ? -9.539 -17.078 -20.094 1 85.5 209 LYS A O 1
ATOM 1607 N N . PRO A 1 210 ? -10.195 -15.055 -19.359 1 86.31 210 PRO A N 1
ATOM 1608 C CA . PRO A 1 210 ? -8.805 -14.617 -19.5 1 86.31 210 PRO A CA 1
ATOM 1609 C C . PRO A 1 210 ? -7.918 -15.109 -18.359 1 86.31 210 PRO A C 1
ATOM 1611 O O . PRO A 1 210 ? -8.414 -15.391 -17.266 1 86.31 210 PRO A O 1
ATOM 1614 N N . THR A 1 211 ? -6.641 -15.305 -18.734 1 90.81 211 THR A N 1
ATOM 1615 C CA . THR A 1 211 ? -5.648 -15.477 -17.672 1 90.81 211 THR A CA 1
ATOM 1616 C C . THR A 1 211 ? -5.48 -14.18 -16.891 1 90.81 211 THR A C 1
ATOM 1618 O O . THR A 1 211 ? -5.484 -13.086 -17.453 1 90.81 211 THR A O 1
ATOM 1621 N N . ILE A 1 212 ? -5.34 -14.305 -15.547 1 93.75 212 ILE A N 1
ATOM 1622 C CA . ILE A 1 212 ? -5.293 -13.117 -14.695 1 93.75 212 ILE A CA 1
ATOM 1623 C C . ILE A 1 212 ? -4.016 -13.133 -13.859 1 93.75 212 ILE A C 1
ATOM 1625 O O . ILE A 1 212 ? -3.629 -14.172 -13.32 1 93.75 212 ILE A O 1
ATOM 1629 N N . ALA A 1 213 ? -3.283 -12.078 -13.891 1 96.38 213 ALA A N 1
ATOM 1630 C CA . ALA A 1 213 ? -2.264 -11.766 -12.891 1 96.38 213 ALA A CA 1
ATOM 1631 C C . ALA A 1 213 ? -2.686 -10.586 -12.023 1 96.38 213 ALA A C 1
ATOM 1633 O O . ALA A 1 213 ? -3.086 -9.539 -12.547 1 96.38 213 ALA A O 1
ATOM 1634 N N . SER A 1 214 ? -2.654 -10.734 -10.688 1 96.94 214 SER A N 1
ATOM 1635 C CA . SER A 1 214 ? -3.115 -9.727 -9.742 1 96.94 214 SER A CA 1
ATOM 1636 C C . SER A 1 214 ? -1.942 -9.031 -9.062 1 96.94 214 SER A C 1
ATOM 1638 O O . SER A 1 214 ? -1.173 -9.664 -8.336 1 96.94 214 SER A O 1
ATOM 1640 N N . TYR A 1 215 ? -1.807 -7.73 -9.352 1 97.69 215 TYR A N 1
ATOM 1641 C CA . TYR A 1 215 ? -0.692 -6.953 -8.812 1 97.69 215 TYR A CA 1
ATOM 1642 C C . TYR A 1 215 ? -1.192 -5.715 -8.086 1 97.69 215 TYR A C 1
ATOM 1644 O O . TYR A 1 215 ? -1.858 -4.863 -8.68 1 97.69 215 TYR A O 1
ATOM 1652 N N . ALA A 1 216 ? -0.834 -5.574 -6.801 1 96.81 216 ALA A N 1
ATOM 1653 C CA . ALA A 1 216 ? -1.189 -4.387 -6.027 1 96.81 216 ALA A CA 1
ATOM 1654 C C . ALA A 1 216 ? -0.108 -3.316 -6.137 1 96.81 216 ALA A C 1
ATOM 1656 O O . ALA A 1 216 ? 0.36 -2.789 -5.125 1 96.81 216 ALA A O 1
ATOM 1657 N N . SER A 1 217 ? 0.219 -2.912 -7.348 1 96.12 217 SER A N 1
ATOM 1658 C CA . SER A 1 217 ? 1.225 -1.908 -7.68 1 96.12 217 SER A CA 1
ATOM 1659 C C . SER A 1 217 ? 1.077 -1.43 -9.117 1 96.12 217 SER A C 1
ATOM 1661 O O . SER A 1 217 ? 1.198 -2.221 -10.055 1 96.12 217 SER A O 1
ATOM 1663 N N . TRP A 1 218 ? 0.85 -0.132 -9.258 1 94.75 218 TRP A N 1
ATOM 1664 C CA . TRP A 1 218 ? 0.79 0.414 -10.609 1 94.75 218 TRP A CA 1
ATOM 1665 C C . TRP A 1 218 ? 2.143 0.299 -11.305 1 94.75 218 TRP A C 1
ATOM 1667 O O . TRP A 1 218 ? 2.209 0.048 -12.516 1 94.75 218 TRP A O 1
ATOM 1677 N N . GLY A 1 219 ? 3.201 0.473 -10.508 1 94 219 GLY A N 1
ATOM 1678 C CA . GLY A 1 219 ? 4.52 0.287 -11.102 1 94 219 GLY A CA 1
ATOM 1679 C C . GLY A 1 219 ? 4.719 -1.097 -11.688 1 94 219 GLY A C 1
ATOM 1680 O O . GLY A 1 219 ? 5.273 -1.239 -12.781 1 94 219 GLY A O 1
ATOM 1681 N N . THR A 1 220 ? 4.266 -2.076 -10.969 1 96 220 THR A N 1
ATOM 1682 C CA . THR A 1 220 ? 4.383 -3.449 -11.445 1 96 220 THR A CA 1
ATOM 1683 C C . THR A 1 220 ? 3.52 -3.666 -12.688 1 96 220 THR A C 1
ATOM 1685 O O . THR A 1 220 ? 3.982 -4.219 -13.688 1 96 220 THR A O 1
ATOM 1688 N N . ILE A 1 221 ? 2.291 -3.197 -12.641 1 96.94 221 ILE A N 1
ATOM 1689 C CA . ILE A 1 221 ? 1.348 -3.398 -13.734 1 96.94 221 ILE A CA 1
ATOM 1690 C C . ILE A 1 221 ? 1.875 -2.725 -15 1 96.94 221 ILE A C 1
ATOM 1692 O O . ILE A 1 221 ? 1.998 -3.365 -16.047 1 96.94 221 ILE A O 1
ATOM 1696 N N . ILE A 1 222 ? 2.234 -1.515 -14.906 1 95.44 222 ILE A N 1
ATOM 1697 C CA . ILE A 1 222 ? 2.676 -0.748 -16.062 1 95.44 222 ILE A CA 1
ATOM 1698 C C . ILE A 1 222 ? 3.984 -1.324 -16.594 1 95.44 222 ILE A C 1
ATOM 1700 O O . ILE A 1 222 ? 4.168 -1.449 -17.812 1 95.44 222 ILE A O 1
ATOM 1704 N N . GLY A 1 223 ? 4.887 -1.683 -15.68 1 94.25 223 GLY A N 1
ATOM 1705 C CA . GLY A 1 223 ? 6.129 -2.314 -16.094 1 94.25 223 GLY A CA 1
ATOM 1706 C C . GLY A 1 223 ? 5.91 -3.611 -16.859 1 94.25 223 GLY A C 1
ATOM 1707 O O . GLY A 1 223 ? 6.555 -3.857 -17.875 1 94.25 223 GLY A O 1
ATOM 1708 N N . CYS A 1 224 ? 5.039 -4.434 -16.391 1 96.06 224 CYS A N 1
ATOM 1709 C CA . CYS A 1 224 ? 4.754 -5.719 -17.016 1 96.06 224 CYS A CA 1
ATOM 1710 C C . CYS A 1 224 ? 4.055 -5.527 -18.359 1 96.06 224 CYS A C 1
ATOM 1712 O O . CYS A 1 224 ? 4.367 -6.219 -19.328 1 96.06 224 CYS A O 1
ATOM 1714 N N . VAL A 1 225 ? 3.1 -4.566 -18.406 1 97 225 VAL A N 1
ATOM 1715 C CA . VAL A 1 225 ? 2.428 -4.277 -19.672 1 97 225 VAL A CA 1
ATOM 1716 C C . VAL A 1 225 ? 3.449 -3.816 -20.703 1 97 225 VAL A C 1
ATOM 1718 O O . VAL A 1 225 ? 3.439 -4.285 -21.844 1 97 225 VAL A O 1
ATOM 1721 N N . SER A 1 226 ? 4.324 -2.928 -20.297 1 94.5 226 SER A N 1
ATOM 1722 C CA . SER A 1 226 ? 5.336 -2.393 -21.203 1 94.5 226 SER A CA 1
ATOM 1723 C C . SER A 1 226 ? 6.258 -3.494 -21.719 1 94.5 226 SER A C 1
ATOM 1725 O O . SER A 1 226 ? 6.758 -3.42 -22.844 1 94.5 226 SER A O 1
ATOM 1727 N N . ALA A 1 227 ? 6.441 -4.484 -20.891 1 92.88 227 ALA A N 1
ATOM 1728 C CA . ALA A 1 227 ? 7.312 -5.602 -21.25 1 92.88 227 ALA A CA 1
ATOM 1729 C C . ALA A 1 227 ? 6.594 -6.586 -22.172 1 92.88 227 ALA A C 1
ATOM 1731 O O . ALA A 1 227 ? 7.188 -7.566 -22.625 1 92.88 227 ALA A O 1
ATOM 1732 N N . GLY A 1 228 ? 5.312 -6.41 -22.281 1 93.38 228 GLY A N 1
ATOM 1733 C CA . GLY A 1 228 ? 4.594 -7.156 -23.297 1 93.38 228 GLY A CA 1
ATOM 1734 C C . GLY A 1 228 ? 3.834 -8.344 -22.75 1 93.38 228 GLY A C 1
ATOM 1735 O O . GLY A 1 228 ? 3.404 -9.227 -23.5 1 93.38 228 GLY A O 1
ATOM 1736 N N . ILE A 1 229 ? 3.666 -8.383 -21.359 1 91.06 229 ILE A N 1
ATOM 1737 C CA . ILE A 1 229 ? 3.035 -9.586 -20.828 1 91.06 229 ILE A CA 1
ATOM 1738 C C . ILE A 1 229 ? 1.587 -9.281 -20.453 1 91.06 229 ILE A C 1
ATOM 1740 O O . ILE A 1 229 ? 0.996 -9.977 -19.609 1 91.06 229 ILE A O 1
ATOM 1744 N N . GLY A 1 230 ? 0.773 -8.766 -21.234 1 95.88 230 GLY A N 1
ATOM 1745 C CA . GLY A 1 230 ? -0.645 -8.617 -20.953 1 95.88 230 GLY A CA 1
ATOM 1746 C C . GLY A 1 230 ? -1.157 -7.211 -21.188 1 95.88 230 GLY A C 1
ATOM 1747 O O . GLY A 1 230 ? -0.485 -6.395 -21.828 1 95.88 230 GLY A O 1
ATOM 1748 N N . VAL A 1 231 ? -2.426 -7.016 -20.703 1 97.75 231 VAL A N 1
ATOM 1749 C CA . VAL A 1 231 ? -3.148 -5.754 -20.844 1 97.75 231 VAL A CA 1
ATOM 1750 C C . VAL A 1 231 ? -3.729 -5.344 -19.484 1 97.75 231 VAL A C 1
ATOM 1752 O O . VAL A 1 231 ? -3.945 -6.191 -18.609 1 97.75 231 VAL A O 1
ATOM 1755 N N . ALA A 1 232 ? -3.887 -4.059 -19.312 1 98.19 232 ALA A N 1
ATOM 1756 C CA . ALA A 1 232 ? -4.449 -3.551 -18.062 1 98.19 232 ALA A CA 1
ATOM 1757 C C . ALA A 1 232 ? -5.379 -2.369 -18.328 1 98.19 232 ALA A C 1
ATOM 1759 O O . ALA A 1 232 ? -5.254 -1.687 -19.344 1 98.19 232 ALA A O 1
ATOM 1760 N N . LEU A 1 233 ? -6.387 -2.211 -17.484 1 98.19 233 LEU A N 1
ATOM 1761 C CA . LEU A 1 233 ? -7.211 -1.007 -17.438 1 98.19 233 LEU A CA 1
ATOM 1762 C C . LEU A 1 233 ? -6.695 -0.038 -16.375 1 98.19 233 LEU A C 1
ATOM 1764 O O . LEU A 1 233 ? -6.57 -0.402 -15.203 1 98.19 233 LEU A O 1
ATOM 1768 N N . ALA A 1 234 ? -6.344 1.159 -16.797 1 96.81 234 ALA A N 1
ATOM 1769 C CA . ALA A 1 234 ? -5.727 2.107 -15.875 1 96.81 234 ALA A CA 1
ATOM 1770 C C . ALA A 1 234 ? -6.387 3.48 -15.969 1 96.81 234 ALA A C 1
ATOM 1772 O O . ALA A 1 234 ? -6.891 3.859 -17.031 1 96.81 234 ALA A O 1
ATOM 1773 N N . PRO A 1 235 ? -6.461 4.199 -14.797 1 95.38 235 PRO A N 1
ATOM 1774 C CA . PRO A 1 235 ? -6.762 5.629 -14.922 1 95.38 235 PRO A CA 1
ATOM 1775 C C . PRO A 1 235 ? -5.723 6.379 -15.75 1 95.38 235 PRO A C 1
ATOM 1777 O O . PRO A 1 235 ? -4.52 6.172 -15.57 1 95.38 235 PRO A O 1
ATOM 1780 N N . GLU A 1 236 ? -6.176 7.227 -16.578 1 92.44 236 GLU A N 1
ATOM 1781 C CA . GLU A 1 236 ? -5.309 7.906 -17.531 1 92.44 236 GLU A CA 1
ATOM 1782 C C . GLU A 1 236 ? -4.266 8.766 -16.812 1 92.44 236 GLU A C 1
ATOM 1784 O O . GLU A 1 236 ? -3.127 8.875 -17.266 1 92.44 236 GLU A O 1
ATOM 1789 N N . GLY A 1 237 ? -4.605 9.32 -15.727 1 89.44 237 GLY A N 1
ATOM 1790 C CA . GLY A 1 237 ? -3.738 10.234 -15.008 1 89.44 237 GLY A CA 1
ATOM 1791 C C . GLY A 1 237 ? -2.475 9.578 -14.484 1 89.44 237 GLY A C 1
ATOM 1792 O O . GLY A 1 237 ? -1.454 10.242 -14.297 1 89.44 237 GLY A O 1
ATOM 1793 N N . ILE A 1 238 ? -2.51 8.266 -14.289 1 90.69 238 ILE A N 1
ATOM 1794 C CA . ILE A 1 238 ? -1.358 7.582 -13.711 1 90.69 238 ILE A CA 1
ATOM 1795 C C . ILE A 1 238 ? -0.29 7.379 -14.781 1 90.69 238 ILE A C 1
ATOM 1797 O O . ILE A 1 238 ? 0.901 7.301 -14.469 1 90.69 238 ILE A O 1
ATOM 1801 N N . LEU A 1 239 ? -0.666 7.293 -16.031 1 89.5 239 LEU A N 1
ATOM 1802 C CA . LEU A 1 239 ? 0.245 6.957 -17.109 1 89.5 239 LEU A CA 1
ATOM 1803 C C . LEU A 1 239 ? 1.257 8.078 -17.344 1 89.5 239 LEU A C 1
ATOM 1805 O O . LEU A 1 239 ? 2.389 7.82 -17.75 1 89.5 239 LEU A O 1
ATOM 1809 N N . ALA A 1 240 ? 0.867 9.305 -17.047 1 82.31 240 ALA A N 1
ATOM 1810 C CA . ALA A 1 240 ? 1.753 10.445 -17.25 1 82.31 240 ALA A CA 1
ATOM 1811 C C . ALA A 1 240 ? 2.908 10.438 -16.25 1 82.31 240 ALA A C 1
ATOM 1813 O O . ALA A 1 240 ? 3.912 11.125 -16.453 1 82.31 240 ALA A O 1
ATOM 1814 N N . ARG A 1 241 ? 2.887 9.578 -15.32 1 84.88 241 ARG A N 1
ATOM 1815 C CA . ARG A 1 241 ? 3.881 9.578 -14.25 1 84.88 241 ARG A CA 1
ATOM 1816 C C . ARG A 1 241 ? 4.973 8.547 -14.516 1 84.88 241 ARG A C 1
ATOM 1818 O O . ARG A 1 241 ? 6.043 8.602 -13.906 1 84.88 241 AR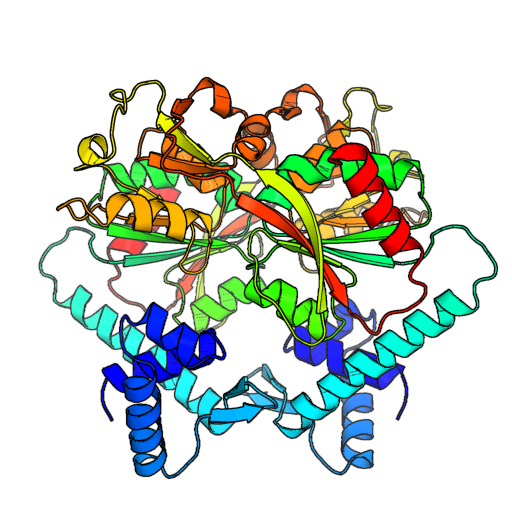G A O 1
ATOM 1825 N N . TYR A 1 242 ? 4.727 7.691 -15.375 1 84.31 242 TYR A N 1
ATOM 1826 C CA . TYR A 1 242 ? 5.668 6.598 -15.586 1 84.31 242 TYR A CA 1
ATOM 1827 C C . TYR A 1 242 ? 6.434 6.777 -16.891 1 84.31 242 TYR A C 1
ATOM 1829 O O . TYR A 1 242 ? 5.859 7.199 -17.891 1 84.31 242 TYR A O 1
ATOM 1837 N N . GLU A 1 243 ? 7.723 6.445 -16.828 1 74.5 243 GLU A N 1
ATOM 1838 C CA . GLU A 1 243 ? 8.641 6.578 -17.953 1 74.5 243 GLU A CA 1
ATOM 1839 C C . GLU A 1 243 ? 8.219 5.684 -19.109 1 74.5 243 GLU A C 1
ATOM 1841 O O . GLU A 1 243 ? 8.43 6.027 -20.281 1 74.5 243 GLU A O 1
ATOM 1846 N N . GLN A 1 244 ? 7.625 4.691 -18.859 1 75.75 244 GLN A N 1
ATOM 1847 C CA . GLN A 1 244 ? 7.297 3.676 -19.844 1 75.75 244 GLN A CA 1
ATOM 1848 C C . GLN A 1 244 ? 6.082 4.082 -20.672 1 75.75 244 GLN A C 1
ATOM 1850 O O . GLN A 1 244 ? 5.688 3.375 -21.609 1 75.75 244 GLN A O 1
ATOM 1855 N N . ALA A 1 245 ? 5.617 5.199 -20.359 1 75.06 245 ALA A N 1
ATOM 1856 C CA . ALA A 1 245 ? 4.391 5.621 -21.031 1 75.06 245 ALA A CA 1
ATOM 1857 C C . ALA A 1 245 ? 4.594 5.664 -22.547 1 75.06 245 ALA A C 1
ATOM 1859 O O . ALA A 1 245 ? 3.672 5.363 -23.312 1 75.06 245 ALA A O 1
ATOM 1860 N N . ASP A 1 246 ? 5.773 5.848 -22.953 1 82.56 246 ASP A N 1
ATOM 1861 C CA . ASP A 1 246 ? 6.055 5.906 -24.391 1 82.56 246 ASP A CA 1
ATOM 1862 C C . ASP A 1 246 ? 6.098 4.508 -25 1 82.56 246 ASP A C 1
ATOM 1864 O O . ASP A 1 246 ? 6.07 4.359 -26.219 1 82.56 246 ASP A O 1
ATOM 1868 N N . GLN A 1 247 ? 6.121 3.588 -24.156 1 90.81 247 GLN A N 1
ATOM 1869 C CA . GLN A 1 247 ? 6.184 2.203 -24.625 1 90.81 247 GLN A CA 1
ATOM 1870 C C . GLN A 1 247 ? 4.809 1.543 -24.562 1 90.81 247 GLN A C 1
ATOM 1872 O O . GLN A 1 247 ? 4.68 0.338 -24.781 1 90.81 247 GLN A O 1
ATOM 1877 N N . LEU A 1 248 ? 3.826 2.391 -24.312 1 95 248 LEU A N 1
ATOM 1878 C CA . LEU A 1 248 ? 2.477 1.865 -24.141 1 95 248 LEU A CA 1
ATOM 1879 C C . LEU A 1 248 ? 1.547 2.391 -25.219 1 95 248 LEU A C 1
ATOM 1881 O O . LEU A 1 248 ? 1.717 3.514 -25.703 1 95 248 LEU A O 1
ATOM 1885 N N . ALA A 1 249 ? 0.684 1.572 -25.719 1 96.5 249 ALA A N 1
ATOM 1886 C CA . ALA A 1 249 ? -0.501 1.983 -26.469 1 96.5 249 ALA A CA 1
ATOM 1887 C C . ALA A 1 249 ? -1.714 2.107 -25.547 1 96.5 249 ALA A C 1
ATOM 1889 O O . ALA A 1 249 ? -1.93 1.261 -24.672 1 96.5 249 ALA A O 1
ATOM 1890 N N . SER A 1 250 ? -2.428 3.168 -25.688 1 96.44 250 SER A N 1
ATOM 1891 C CA . SER A 1 250 ? -3.617 3.426 -24.875 1 96.44 250 SER A CA 1
ATOM 1892 C C . SER A 1 250 ? -4.879 3.432 -25.734 1 96.44 250 SER A C 1
ATOM 1894 O O . SER A 1 250 ? -4.895 4.023 -26.828 1 96.44 250 SER A O 1
ATOM 1896 N N . TYR A 1 251 ? -5.945 2.744 -25.281 1 97.62 251 TYR A N 1
ATOM 1897 C CA . TYR A 1 251 ? -7.203 2.613 -26.016 1 97.62 251 TYR A CA 1
ATOM 1898 C C . TYR A 1 251 ? -8.375 3.102 -25.172 1 97.62 251 TYR A C 1
ATOM 1900 O O . TYR A 1 251 ? -8.531 2.693 -24.016 1 97.62 251 TYR A O 1
ATOM 1908 N N . ARG A 1 252 ? -9.133 3.955 -25.781 1 96.31 252 ARG A N 1
ATOM 1909 C CA . ARG A 1 252 ? -10.336 4.461 -25.125 1 96.31 252 ARG A CA 1
ATOM 1910 C C . ARG A 1 252 ? -11.578 3.756 -25.656 1 96.31 252 ARG A C 1
ATOM 1912 O O . ARG A 1 252 ? -11.719 3.549 -26.859 1 96.31 252 ARG A O 1
ATOM 1919 N N . PHE A 1 253 ? -12.383 3.326 -24.75 1 97.38 253 PHE A N 1
ATOM 1920 C CA . PHE A 1 253 ? -13.664 2.729 -25.094 1 97.38 253 PHE A CA 1
ATOM 1921 C C . PHE A 1 253 ? -14.805 3.418 -24.359 1 97.38 253 PHE A C 1
ATOM 1923 O O . PHE A 1 253 ? -14.711 3.645 -23.141 1 97.38 253 PHE A O 1
ATOM 1930 N N . ASP A 1 254 ? -15.883 3.674 -25.031 1 95 254 ASP A N 1
ATOM 1931 C CA . ASP A 1 254 ? -17.016 4.371 -24.453 1 95 254 ASP A CA 1
ATOM 1932 C C . ASP A 1 254 ? -17.656 3.541 -23.344 1 95 254 ASP A C 1
ATOM 1934 O O . ASP A 1 254 ? -18.219 4.09 -22.391 1 95 254 ASP A O 1
ATOM 1938 N N . GLU A 1 255 ? -17.547 2.225 -23.391 1 95.12 255 GLU A N 1
ATOM 1939 C CA . GLU A 1 255 ? -18.141 1.315 -22.406 1 95.12 255 GLU A CA 1
ATOM 1940 C C . GLU A 1 255 ? -17.406 1.385 -21.078 1 95.12 255 GLU A C 1
ATOM 1942 O O . GLU A 1 255 ? -17.953 0.975 -20.047 1 95.12 255 GLU A O 1
ATOM 1947 N N . LEU A 1 256 ? -16.219 1.826 -21.172 1 96 256 LEU A N 1
ATOM 1948 C CA . LEU A 1 256 ? -15.43 1.989 -19.953 1 96 256 LEU A CA 1
ATOM 1949 C C . LEU A 1 256 ? -15.555 3.406 -19.406 1 96 256 LEU A C 1
ATOM 1951 O O . LEU A 1 256 ? -14.797 4.301 -19.797 1 96 256 LEU A O 1
ATOM 1955 N N . GLN A 1 257 ? -16.422 3.559 -18.484 1 93.25 257 GLN A N 1
ATOM 1956 C CA . GLN A 1 257 ? -16.812 4.875 -18 1 93.25 257 GLN A CA 1
ATOM 1957 C C . GLN A 1 257 ? -15.781 5.438 -17.031 1 93.25 257 GLN A C 1
ATOM 1959 O O . GLN A 1 257 ? -15.094 4.68 -16.344 1 93.25 257 GLN A O 1
ATOM 1964 N N . ALA A 1 258 ? -15.773 6.746 -17.062 1 94.44 258 ALA A N 1
ATOM 1965 C CA . ALA A 1 258 ? -14.922 7.441 -16.109 1 94.44 258 ALA A CA 1
ATOM 1966 C C . ALA A 1 258 ? -15.352 7.148 -14.672 1 94.44 258 ALA A C 1
ATOM 1968 O O . ALA A 1 258 ? -16.516 6.832 -14.422 1 94.44 258 ALA A O 1
ATOM 1969 N N . VAL A 1 259 ? -14.367 7.207 -13.805 1 93.69 259 VAL A N 1
ATOM 1970 C CA . VAL A 1 259 ? -14.625 6.938 -12.3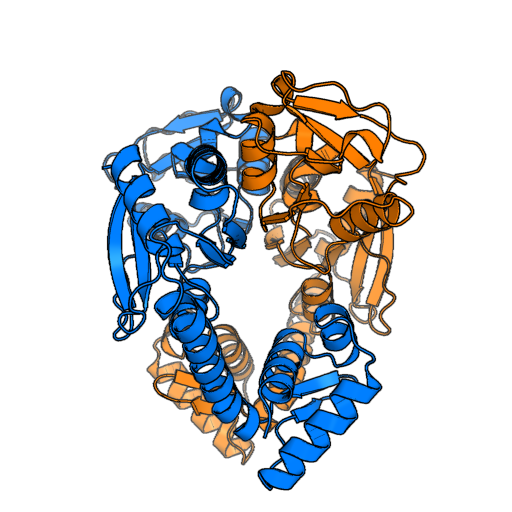91 1 93.69 259 VAL A CA 1
ATOM 1971 C C . VAL A 1 259 ? -14.477 8.227 -11.578 1 93.69 259 VAL A C 1
ATOM 1973 O O . VAL A 1 259 ? -13.477 8.93 -11.711 1 93.69 259 VAL A O 1
ATOM 1976 N N . ASP A 1 260 ? -15.492 8.484 -10.758 1 94.38 260 ASP A N 1
ATOM 1977 C CA . ASP A 1 260 ? -15.422 9.633 -9.867 1 94.38 260 ASP A CA 1
ATOM 1978 C C . ASP A 1 260 ? -14.477 9.367 -8.695 1 94.38 260 ASP A C 1
ATOM 1980 O O . ASP A 1 260 ? -14.516 8.297 -8.094 1 94.38 260 ASP A O 1
ATOM 1984 N N . ASN A 1 261 ? -13.602 10.266 -8.5 1 95.69 261 ASN A N 1
ATOM 1985 C CA . ASN A 1 261 ? -12.797 10.289 -7.281 1 95.69 261 ASN A CA 1
ATOM 1986 C C . ASN A 1 261 ? -13.375 11.25 -6.25 1 95.69 261 ASN A C 1
ATOM 1988 O O . ASN A 1 261 ? -13.594 12.43 -6.543 1 95.69 261 ASN A O 1
ATOM 1992 N N . LEU A 1 262 ? -13.586 10.688 -5.062 1 96.88 262 LEU A N 1
ATOM 1993 C CA . LEU A 1 262 ? -14.328 11.414 -4.039 1 96.88 262 LEU A CA 1
ATOM 1994 C C . LEU A 1 262 ? -13.453 11.688 -2.822 1 96.88 262 LEU A C 1
ATOM 1996 O O . LEU A 1 262 ? -12.672 10.82 -2.408 1 96.88 262 LEU A O 1
ATOM 2000 N N . LEU A 1 263 ? -13.625 12.852 -2.32 1 97.06 263 LEU A N 1
ATOM 2001 C CA . LEU A 1 263 ? -13.031 13.211 -1.037 1 97.06 263 LEU A CA 1
ATOM 2002 C C . LEU A 1 263 ? -14 12.938 0.108 1 97.06 263 LEU A C 1
ATOM 2004 O O . LEU A 1 263 ? -15.133 13.422 0.097 1 97.06 263 LEU A O 1
ATOM 2008 N N . PHE A 1 264 ? -13.539 12.133 1.088 1 97.38 264 PHE A N 1
ATOM 2009 C CA . PHE A 1 264 ? -14.344 11.805 2.262 1 97.38 264 PHE A CA 1
ATOM 2010 C C . PHE A 1 264 ? -13.773 12.469 3.51 1 97.38 264 PHE A C 1
ATOM 2012 O O . PHE A 1 264 ? -12.555 12.594 3.648 1 97.38 264 PHE A O 1
ATOM 2019 N N . TRP A 1 265 ? -14.641 12.875 4.414 1 95.56 265 TRP A N 1
ATOM 2020 C CA . TRP A 1 265 ? -14.258 13.367 5.73 1 95.56 265 TRP A CA 1
ATOM 2021 C C . TRP A 1 265 ? -15.312 13.016 6.773 1 95.56 265 TRP A C 1
ATOM 2023 O O . TRP A 1 265 ? -16.438 12.648 6.43 1 95.56 265 TRP A O 1
ATOM 2033 N N . HIS A 1 266 ? -14.883 13.023 8.023 1 93.94 266 HIS A N 1
ATOM 2034 C CA . HIS A 1 266 ? -15.797 12.695 9.109 1 93.94 266 HIS A CA 1
ATOM 2035 C C . HIS A 1 266 ? -16.812 13.812 9.336 1 93.94 266 HIS A C 1
ATOM 2037 O O . HIS A 1 266 ? -16.422 14.977 9.484 1 93.94 266 HIS A O 1
ATOM 2043 N N . LYS A 1 267 ? -18.078 13.484 9.492 1 90.25 267 LYS A N 1
ATOM 2044 C CA . LYS A 1 267 ? -19.156 14.461 9.609 1 90.25 267 LYS A CA 1
ATOM 2045 C C . LYS A 1 267 ? -19.047 15.242 10.922 1 90.25 267 LYS A C 1
ATOM 2047 O O . LYS A 1 267 ? -19.438 16.406 10.992 1 90.25 267 LYS A O 1
ATOM 2052 N N . ASP A 1 268 ? -18.453 14.602 11.898 1 83.75 268 ASP A N 1
ATOM 2053 C CA . ASP A 1 268 ? -18.438 15.188 13.234 1 83.75 268 ASP A CA 1
ATOM 2054 C C . ASP A 1 268 ? -17.234 16.109 13.406 1 83.75 268 ASP A C 1
ATOM 2056 O O . ASP A 1 268 ? -17.141 16.828 14.414 1 83.75 268 ASP A O 1
ATOM 2060 N N . THR A 1 269 ? -16.312 15.961 12.555 1 81.06 269 THR A N 1
ATOM 2061 C CA . THR A 1 269 ? -15.133 16.828 12.68 1 81.06 269 THR A CA 1
ATOM 2062 C C . THR A 1 269 ? -15.43 18.219 12.156 1 81.06 269 THR A C 1
ATOM 2064 O O . THR A 1 269 ? -15.656 18.406 10.961 1 81.06 269 THR A O 1
ATOM 2067 N N . GLN A 1 270 ? -15.422 19.078 13.266 1 76.19 270 GLN A N 1
ATOM 2068 C CA . GLN A 1 270 ? -15.672 20.484 12.93 1 76.19 270 GLN A CA 1
ATOM 2069 C C . GLN A 1 270 ? -14.391 21.297 12.977 1 76.19 270 GLN A C 1
ATOM 2071 O O . GLN A 1 270 ? -13.422 20.906 13.633 1 76.19 270 GLN A O 1
ATOM 2076 N N . ARG A 1 271 ? -14.195 22.297 12.211 1 76.38 271 ARG A N 1
ATOM 2077 C CA . ARG A 1 271 ? -13.141 23.297 12.227 1 76.38 271 ARG A CA 1
ATOM 2078 C C . ARG A 1 271 ? -11.773 22.672 11.984 1 76.38 271 ARG A C 1
ATOM 2080 O O . ARG A 1 271 ? -10.867 22.781 12.812 1 76.38 271 ARG A O 1
ATOM 2087 N N . HIS A 1 272 ? -11.523 21.906 11.164 1 88.06 272 HIS A N 1
ATOM 2088 C CA . HIS A 1 272 ? -10.234 21.375 10.742 1 88.06 272 HIS A CA 1
ATOM 2089 C C . HIS A 1 272 ? -9.648 22.172 9.586 1 88.06 272 HIS A C 1
ATOM 2091 O O . HIS A 1 272 ? -9.773 21.766 8.422 1 88.06 272 HIS A O 1
ATOM 2097 N N . LEU A 1 273 ? -8.922 23.25 9.93 1 89.38 273 LEU A N 1
ATOM 2098 C CA . LEU A 1 273 ? -8.484 24.234 8.945 1 89.38 273 LEU A CA 1
ATOM 2099 C C . LEU A 1 273 ? -7.555 23.594 7.918 1 89.38 273 LEU A C 1
ATOM 2101 O O . LEU A 1 273 ? -7.637 23.906 6.727 1 89.38 273 LEU A O 1
ATOM 2105 N N . ALA A 1 274 ? -6.617 22.75 8.359 1 94 274 ALA A N 1
ATOM 2106 C CA . ALA A 1 274 ? -5.707 22.078 7.434 1 94 274 ALA A CA 1
ATOM 2107 C C . ALA A 1 274 ? -6.477 21.234 6.426 1 94 274 ALA A C 1
ATOM 2109 O O . ALA A 1 274 ? -6.176 21.25 5.23 1 94 274 ALA A O 1
ATOM 2110 N N . ARG A 1 275 ? -7.438 20.531 6.891 1 95.25 275 ARG A N 1
ATOM 2111 C CA . ARG A 1 275 ? -8.281 19.703 6.031 1 95.25 275 ARG A CA 1
ATOM 2112 C C . ARG A 1 275 ? -9.086 20.578 5.062 1 95.25 275 ARG A C 1
ATOM 2114 O O . ARG A 1 275 ? -9.172 20.266 3.873 1 95.25 275 ARG A O 1
ATOM 2121 N N . ASP A 1 276 ? -9.672 21.641 5.578 1 93.5 276 ASP A N 1
ATOM 2122 C CA . ASP A 1 276 ? -10.5 22.531 4.766 1 93.5 276 ASP A CA 1
ATOM 2123 C C . ASP A 1 276 ? -9.672 23.188 3.662 1 93.5 276 ASP A C 1
ATOM 2125 O O . ASP A 1 276 ? -10.141 23.344 2.531 1 93.5 276 ASP A O 1
ATOM 2129 N N . ALA A 1 277 ? -8.484 23.562 4.039 1 95.44 277 ALA A N 1
ATOM 2130 C CA . ALA A 1 277 ? -7.578 24.156 3.053 1 95.44 277 ALA A CA 1
ATOM 2131 C C . ALA A 1 277 ? -7.234 23.156 1.956 1 95.44 277 ALA A C 1
ATOM 2133 O O . ALA A 1 277 ? -7.145 23.516 0.781 1 95.44 277 ALA A O 1
ATOM 2134 N N . PHE A 1 278 ? -7.047 21.922 2.352 1 97.69 278 PHE A N 1
ATOM 2135 C CA . PHE A 1 278 ? -6.766 20.859 1.392 1 97.69 278 PHE A CA 1
ATOM 2136 C C . PHE A 1 278 ? -7.945 20.656 0.447 1 97.69 278 PHE A C 1
ATOM 2138 O O . PHE A 1 278 ? -7.766 20.594 -0.771 1 97.69 278 PHE A O 1
ATOM 2145 N N . ALA A 1 279 ? -9.109 20.594 0.964 1 96.06 279 ALA A N 1
ATOM 2146 C CA . ALA A 1 279 ? -10.328 20.453 0.169 1 96.06 279 ALA A CA 1
ATOM 2147 C C . ALA A 1 279 ? -10.5 21.625 -0.787 1 96.06 279 ALA A C 1
ATOM 2149 O O . ALA A 1 279 ? -10.898 21.438 -1.939 1 96.06 279 ALA A O 1
ATOM 2150 N N . GLY A 1 280 ? -10.266 22.797 -0.259 1 95.5 280 GLY A N 1
ATOM 2151 C CA . GLY A 1 280 ? -10.336 23.984 -1.096 1 95.5 280 GLY A CA 1
ATOM 2152 C C . GLY A 1 280 ? -9.383 23.938 -2.271 1 95.5 280 GLY A C 1
ATOM 2153 O O . GLY A 1 280 ? -9.75 24.281 -3.395 1 95.5 280 GLY A O 1
ATOM 2154 N N . LEU A 1 281 ? -8.172 23.5 -2.033 1 96.75 281 LEU A N 1
ATOM 2155 C CA . LEU A 1 281 ? -7.172 23.406 -3.094 1 96.75 281 LEU A CA 1
ATOM 2156 C C . LEU A 1 281 ? -7.574 22.375 -4.133 1 96.75 281 LEU A C 1
ATOM 2158 O O . LEU A 1 281 ? -7.355 22.562 -5.332 1 96.75 281 LEU A O 1
ATOM 2162 N N . LEU A 1 282 ? -8.086 21.234 -3.656 1 97 282 LEU A N 1
ATOM 2163 C CA . LEU A 1 282 ? -8.594 20.234 -4.574 1 97 282 LEU A CA 1
ATOM 2164 C C . LEU A 1 282 ? -9.656 20.812 -5.496 1 97 282 LEU A C 1
ATOM 2166 O O . LEU A 1 282 ? -9.633 20.578 -6.707 1 97 282 LEU A O 1
ATOM 2170 N N . ARG A 1 283 ? -10.516 21.594 -4.965 1 94.56 283 ARG A N 1
ATOM 2171 C CA . ARG A 1 283 ? -11.586 22.219 -5.738 1 94.56 283 ARG A CA 1
ATOM 2172 C C . ARG A 1 283 ? -11.023 23.234 -6.73 1 94.56 283 ARG A C 1
ATOM 2174 O O . ARG A 1 283 ? -11.484 23.312 -7.871 1 94.56 283 ARG A O 1
ATOM 2181 N N . GLU A 1 284 ? -10.094 23.969 -6.277 1 94.56 284 GLU A N 1
ATOM 2182 C CA . GLU A 1 284 ? -9.445 24.969 -7.133 1 94.56 284 GLU A CA 1
ATOM 2183 C C . GLU A 1 284 ? -8.758 24.297 -8.32 1 94.56 284 GLU A C 1
ATOM 2185 O O . GLU A 1 284 ? -8.766 24.844 -9.43 1 94.56 284 GLU A O 1
ATOM 2190 N N . THR A 1 285 ? -8.164 23.156 -8.086 1 94.69 285 THR A N 1
ATOM 2191 C CA . THR A 1 285 ? -7.328 22.5 -9.078 1 94.69 285 THR A CA 1
ATOM 2192 C C . THR A 1 285 ? -8.18 21.688 -10.047 1 94.69 285 THR A C 1
ATOM 2194 O O . THR A 1 285 ? -7.922 21.672 -11.25 1 94.69 285 THR A O 1
ATOM 2197 N N . PHE A 1 286 ? -9.18 21.016 -9.492 1 91.94 286 PHE A N 1
ATOM 2198 C CA . PHE A 1 286 ? -9.891 20.047 -10.32 1 91.94 286 PHE A CA 1
ATOM 2199 C C . PHE A 1 286 ? -11.32 20.516 -10.586 1 91.94 286 PHE A C 1
ATOM 2201 O O . PHE A 1 286 ? -12.016 19.938 -11.43 1 91.94 286 PHE A O 1
ATOM 2208 N N . GLY A 1 287 ? -11.836 21.438 -9.766 1 79.19 287 GLY A N 1
ATOM 2209 C CA . GLY A 1 287 ? -13.195 21.922 -9.914 1 79.19 287 GLY A CA 1
ATOM 2210 C C . GLY A 1 287 ? -13.359 22.906 -11.055 1 79.19 287 GLY A C 1
ATOM 2211 O O . GLY A 1 287 ? -12.367 23.422 -11.586 1 79.19 287 GLY A O 1
ATOM 2212 N N . MET B 1 1 ? -16.406 -30.219 10.25 1 81 1 MET B N 1
ATOM 2213 C CA . MET B 1 1 ? -15.477 -29.188 9.789 1 81 1 MET B CA 1
ATOM 2214 C C . MET B 1 1 ? -15 -29.484 8.375 1 81 1 MET B C 1
ATOM 2216 O O . MET B 1 1 ? -14.578 -30.594 8.07 1 81 1 MET B O 1
ATOM 2220 N N . GLU B 1 2 ? -15.203 -28.547 7.512 1 85.81 2 GLU B N 1
ATOM 2221 C CA . GLU B 1 2 ? -14.875 -28.703 6.094 1 85.81 2 GLU B CA 1
ATOM 2222 C C . GLU B 1 2 ? -13.906 -27.625 5.637 1 85.81 2 GLU B C 1
ATOM 2224 O O . GLU B 1 2 ? -13.891 -26.516 6.191 1 85.81 2 GLU B O 1
ATOM 2229 N N . LEU B 1 3 ? -13.164 -28.016 4.598 1 86.75 3 LEU B N 1
ATOM 2230 C CA . LEU B 1 3 ? -12.188 -27.078 4.055 1 86.75 3 LEU B CA 1
ATOM 2231 C C . LEU B 1 3 ? -12.859 -25.781 3.609 1 86.75 3 LEU B C 1
ATOM 2233 O O . LEU B 1 3 ? -12.289 -24.703 3.762 1 86.75 3 LEU B O 1
ATOM 2237 N N . ALA B 1 4 ? -14.031 -25.969 3.072 1 89.31 4 ALA B N 1
ATOM 2238 C CA . ALA B 1 4 ? -14.781 -24.797 2.631 1 89.31 4 ALA B CA 1
ATOM 2239 C C . ALA B 1 4 ? -15.055 -23.844 3.797 1 89.31 4 ALA B C 1
ATOM 2241 O O . ALA B 1 4 ? -15.039 -22.625 3.633 1 89.31 4 ALA B O 1
ATOM 2242 N N . GLN B 1 5 ? -15.297 -24.391 4.902 1 90.06 5 GLN B N 1
ATOM 2243 C CA . GLN B 1 5 ? -15.547 -23.578 6.09 1 90.06 5 GLN B CA 1
ATOM 2244 C C . GLN B 1 5 ? -14.289 -22.844 6.527 1 90.06 5 GLN B C 1
ATOM 2246 O O . GLN B 1 5 ? -14.359 -21.688 6.973 1 90.06 5 GLN B O 1
ATOM 2251 N N . LEU B 1 6 ? -13.172 -23.5 6.426 1 91.44 6 LEU B N 1
ATOM 2252 C CA . LEU B 1 6 ? -11.906 -22.875 6.77 1 91.44 6 LEU B CA 1
ATOM 2253 C C . LEU B 1 6 ? -11.625 -21.688 5.859 1 91.44 6 LEU B C 1
ATOM 2255 O O . LEU B 1 6 ? -11.172 -20.641 6.324 1 91.44 6 LEU B O 1
ATOM 2259 N N . LYS B 1 7 ? -11.93 -21.828 4.605 1 92.19 7 LYS B N 1
ATOM 2260 C CA . LYS B 1 7 ? -11.781 -20.734 3.643 1 92.19 7 LYS B CA 1
ATOM 2261 C C . LYS B 1 7 ? -12.711 -19.562 3.986 1 92.19 7 LYS B C 1
ATOM 2263 O O . LYS B 1 7 ? -12.328 -18.406 3.844 1 92.19 7 LYS B O 1
ATOM 2268 N N . MET B 1 8 ? -13.883 -19.953 4.43 1 93.31 8 MET B N 1
ATOM 2269 C CA . MET B 1 8 ? -14.867 -18.922 4.785 1 93.31 8 MET B CA 1
ATOM 2270 C C . MET B 1 8 ? -14.422 -18.156 6.02 1 93.31 8 MET B C 1
ATOM 2272 O O . MET B 1 8 ? -14.562 -16.938 6.074 1 93.31 8 MET B O 1
ATOM 2276 N N . VAL B 1 9 ? -13.875 -18.859 6.988 1 92.75 9 VAL B N 1
ATOM 2277 C CA . VAL B 1 9 ? -13.359 -18.203 8.195 1 92.75 9 VAL B CA 1
ATOM 2278 C C . VAL B 1 9 ? -12.25 -17.219 7.82 1 92.75 9 VAL B C 1
ATOM 2280 O O . VAL B 1 9 ? -12.25 -16.078 8.281 1 92.75 9 VAL B O 1
ATOM 2283 N N . ARG B 1 10 ? -11.375 -17.641 7.012 1 91.06 10 ARG B N 1
ATOM 2284 C CA . ARG B 1 10 ? -10.258 -16.812 6.578 1 91.06 10 ARG B CA 1
ATOM 2285 C C . ARG B 1 10 ? -10.758 -15.57 5.84 1 91.06 10 ARG B C 1
ATOM 2287 O O . ARG B 1 10 ? -10.297 -14.453 6.105 1 91.06 10 ARG B O 1
ATOM 2294 N N . ALA B 1 11 ? -11.688 -15.742 4.922 1 90.44 11 ALA B N 1
ATOM 2295 C CA . ALA B 1 11 ? -12.203 -14.633 4.117 1 90.44 11 ALA B CA 1
ATOM 2296 C C . ALA B 1 11 ? -12.906 -13.594 4.988 1 90.44 11 ALA B C 1
ATOM 2298 O O . ALA B 1 11 ? -12.703 -12.391 4.816 1 90.44 11 ALA B O 1
ATOM 2299 N N . VAL B 1 12 ? -13.656 -14.102 5.91 1 90.75 12 VAL B N 1
ATOM 2300 C CA . VAL B 1 12 ? -14.383 -13.203 6.793 1 90.75 12 VAL B CA 1
ATOM 2301 C C . VAL B 1 12 ? -13.406 -12.461 7.699 1 90.75 12 VAL B C 1
ATOM 2303 O O . VAL B 1 12 ? -13.57 -11.266 7.957 1 90.75 12 VAL B O 1
ATOM 2306 N N . ALA B 1 13 ? -12.453 -13.172 8.148 1 87.12 13 ALA B N 1
ATOM 2307 C CA . ALA B 1 13 ? -11.445 -12.547 9.008 1 87.12 13 ALA B CA 1
ATOM 2308 C C . ALA B 1 13 ? -10.68 -11.461 8.258 1 87.12 13 ALA B C 1
ATOM 2310 O O . ALA B 1 13 ? -10.367 -10.406 8.82 1 87.12 13 ALA B O 1
ATOM 2311 N N . GLN B 1 14 ? -10.43 -11.727 7.051 1 82.38 14 GLN B N 1
ATOM 2312 C CA . GLN B 1 14 ? -9.641 -10.82 6.219 1 82.38 14 GLN B CA 1
ATOM 2313 C C . GLN B 1 14 ? -10.445 -9.586 5.836 1 82.38 14 GLN B C 1
ATOM 2315 O O . GLN B 1 14 ? -9.914 -8.469 5.82 1 82.38 14 GLN B O 1
ATOM 2320 N N . THR B 1 15 ? -11.719 -9.773 5.574 1 79.5 15 THR B N 1
ATOM 2321 C CA . THR B 1 15 ? -12.523 -8.695 5.02 1 79.5 15 THR B CA 1
ATOM 2322 C C . THR B 1 15 ? -13.289 -7.969 6.121 1 79.5 15 THR B C 1
ATOM 2324 O O . THR B 1 15 ? -13.734 -6.832 5.934 1 79.5 15 THR B O 1
ATOM 2327 N N . GLY B 1 16 ? -13.461 -8.648 7.266 1 79.5 16 GLY B N 1
ATOM 2328 C CA . GLY B 1 16 ? -14.273 -8.117 8.352 1 79.5 16 GLY B CA 1
ATOM 2329 C C . GLY B 1 16 ? -15.75 -8.062 8.008 1 79.5 16 GLY B C 1
ATOM 2330 O O . GLY B 1 16 ? -16.516 -7.355 8.672 1 79.5 16 GLY B O 1
ATOM 2331 N N . SER B 1 17 ? -16.078 -8.711 6.898 1 84.5 17 SER B N 1
ATOM 2332 C CA . SER B 1 17 ? -17.438 -8.617 6.387 1 84.5 17 SER B CA 1
ATOM 2333 C C . SER B 1 17 ? -17.859 -9.906 5.703 1 84.5 17 SER B C 1
ATOM 2335 O O . SER B 1 17 ? -17.141 -10.438 4.855 1 84.5 17 SER B O 1
ATOM 2337 N N . VAL B 1 18 ? -19.078 -10.352 6.105 1 88.12 18 VAL B N 1
ATOM 2338 C CA . VAL B 1 18 ? -19.625 -11.547 5.473 1 88.12 18 VAL B CA 1
ATOM 2339 C C . VAL B 1 18 ? -19.953 -11.258 4.008 1 88.12 18 VAL B C 1
ATOM 2341 O O . VAL B 1 18 ? -19.688 -12.086 3.135 1 88.12 18 VAL B O 1
ATOM 2344 N N . ALA B 1 19 ? -20.391 -10.062 3.807 1 84.12 19 ALA B N 1
ATOM 2345 C CA . ALA B 1 19 ? -20.766 -9.68 2.445 1 84.12 19 ALA B CA 1
ATOM 2346 C C . ALA B 1 19 ? -19.531 -9.641 1.537 1 84.12 19 ALA B C 1
ATOM 2348 O O . ALA B 1 19 ? -19.562 -10.172 0.423 1 84.12 19 ALA B O 1
ATOM 2349 N N . GLN B 1 20 ? -18.5 -9.102 2.027 1 83.19 20 GLN B N 1
ATOM 2350 C CA . GLN B 1 20 ? -17.281 -9.008 1.238 1 83.19 20 GLN B CA 1
ATOM 2351 C C . GLN B 1 20 ? -16.641 -10.375 1.049 1 83.19 20 GLN B C 1
ATOM 2353 O O . GLN B 1 20 ? -16.109 -10.68 -0.025 1 83.19 20 GLN B O 1
ATOM 2358 N N . ALA B 1 21 ? -16.719 -11.102 2.082 1 88.75 21 ALA B N 1
ATOM 2359 C CA . ALA B 1 21 ? -16.188 -12.469 1.988 1 88.75 21 ALA B CA 1
ATOM 2360 C C . ALA B 1 21 ? -16.953 -13.273 0.944 1 88.75 21 ALA B C 1
ATOM 2362 O O . ALA B 1 21 ? -16.359 -14.055 0.196 1 88.75 21 ALA B O 1
ATOM 2363 N N . ALA B 1 22 ? -18.234 -13.078 0.872 1 90.25 22 ALA B N 1
ATOM 2364 C CA . ALA B 1 22 ? -19.078 -13.789 -0.09 1 90.25 22 ALA B CA 1
ATOM 2365 C C . ALA B 1 22 ? -18.703 -13.422 -1.522 1 90.25 22 ALA B C 1
ATOM 2367 O O . ALA B 1 22 ? -18.656 -14.289 -2.4 1 90.25 22 ALA B O 1
ATOM 2368 N N . LEU B 1 23 ? -18.438 -12.219 -1.718 1 80.12 23 LEU B N 1
ATOM 2369 C CA . LEU B 1 23 ? -17.984 -11.766 -3.031 1 80.12 23 LEU B CA 1
ATOM 2370 C C . LEU B 1 23 ? -16.672 -12.414 -3.418 1 80.12 23 LEU B C 1
ATOM 2372 O O . LEU B 1 23 ? -16.5 -12.875 -4.547 1 80.12 23 LEU B O 1
ATOM 2376 N N . GLN B 1 24 ? -15.836 -12.484 -2.451 1 82 24 GLN B N 1
ATOM 2377 C CA . GLN B 1 24 ? -14.516 -13.055 -2.682 1 82 24 GLN B CA 1
ATOM 2378 C C . GLN B 1 24 ? -14.602 -14.547 -2.99 1 82 24 GLN B C 1
ATOM 2380 O O . GLN B 1 24 ? -13.836 -15.062 -3.803 1 82 24 GLN B O 1
ATOM 2385 N N . LEU B 1 25 ? -15.523 -15.203 -2.346 1 88.12 25 LEU B N 1
ATOM 2386 C CA . LEU B 1 25 ? -15.625 -16.656 -2.459 1 88.12 25 LEU B CA 1
ATOM 2387 C C . LEU B 1 25 ? -16.703 -17.047 -3.465 1 88.12 25 LEU B C 1
ATOM 2389 O O . LEU B 1 25 ? -17.016 -18.234 -3.615 1 88.12 25 LEU B O 1
ATOM 2393 N N . HIS B 1 26 ? -17.25 -16.016 -4.137 1 82.25 26 HIS B N 1
ATOM 2394 C CA . HIS B 1 26 ? -18.266 -16.234 -5.164 1 82.25 26 HIS B CA 1
ATOM 2395 C C . HIS B 1 26 ? -19.406 -17.094 -4.633 1 82.25 26 HIS B C 1
ATOM 2397 O O . HIS B 1 26 ? -19.781 -18.094 -5.246 1 82.25 26 HIS B O 1
ATOM 2403 N N . CYS B 1 27 ? -19.906 -16.719 -3.463 1 89.12 27 CYS B N 1
ATOM 2404 C CA . CYS B 1 27 ? -21.078 -17.359 -2.863 1 89.12 27 CYS B CA 1
ATOM 2405 C C . CYS B 1 27 ? -22 -16.328 -2.217 1 89.12 27 CYS B C 1
ATOM 2407 O O . CYS B 1 27 ? -21.781 -15.125 -2.357 1 89.12 27 CYS B O 1
ATOM 2409 N N . VAL B 1 28 ? -23.094 -16.812 -1.793 1 89.25 28 VAL B N 1
ATOM 2410 C CA . VAL B 1 28 ? -24.062 -15.891 -1.184 1 89.25 28 VAL B CA 1
ATOM 2411 C C . VAL B 1 28 ? -23.734 -15.727 0.302 1 89.25 28 VAL B C 1
ATOM 2413 O O . VAL B 1 28 ? -23.297 -16.672 0.959 1 89.25 28 VAL B O 1
ATOM 2416 N N . PRO B 1 29 ? -23.969 -14.523 0.824 1 92.62 29 PRO B N 1
ATOM 2417 C CA . PRO B 1 29 ? -23.688 -14.258 2.234 1 92.62 29 PRO B CA 1
ATOM 2418 C C . PRO B 1 29 ? -24.344 -15.266 3.174 1 92.62 29 PRO B C 1
ATOM 2420 O O . PRO B 1 29 ? -23.766 -15.641 4.191 1 92.62 29 PRO B O 1
ATOM 2423 N N . SER B 1 30 ? -25.531 -15.742 2.859 1 93.44 30 SER B N 1
ATOM 2424 C CA . SER B 1 30 ? -26.25 -16.688 3.711 1 93.44 30 SER B CA 1
ATOM 2425 C C . SER B 1 30 ? -25.5 -18 3.838 1 93.44 30 SER B C 1
ATOM 2427 O O . SER B 1 30 ? -25.516 -18.641 4.895 1 93.44 30 SER B O 1
ATOM 2429 N N . ASN B 1 31 ? -24.859 -18.375 2.789 1 91.62 31 ASN B N 1
ATOM 2430 C CA . ASN B 1 31 ? -24.047 -19.594 2.814 1 91.62 31 ASN B CA 1
ATOM 2431 C C . ASN B 1 31 ? -22.891 -19.484 3.816 1 91.62 31 ASN B C 1
ATOM 2433 O O . ASN B 1 31 ? -22.641 -20.406 4.59 1 91.62 31 ASN B O 1
ATOM 2437 N N . ILE B 1 32 ? -22.266 -18.344 3.834 1 93.81 32 ILE B N 1
ATOM 2438 C CA . ILE B 1 32 ? -21.141 -18.109 4.734 1 93.81 32 ILE B CA 1
ATOM 2439 C C . ILE B 1 32 ? -21.625 -18.078 6.176 1 93.81 32 ILE B C 1
ATOM 2441 O O . ILE B 1 32 ? -21.062 -18.734 7.051 1 93.81 32 ILE B O 1
ATOM 2445 N N . THR B 1 33 ? -22.734 -17.328 6.406 1 93.69 33 THR B N 1
ATOM 2446 C CA . THR B 1 33 ? -23.266 -17.172 7.754 1 93.69 33 THR B CA 1
ATOM 2447 C C . THR B 1 33 ? -23.688 -18.531 8.328 1 93.69 33 THR B C 1
ATOM 2449 O O . THR B 1 33 ? -23.328 -18.875 9.453 1 93.69 33 THR B O 1
ATOM 2452 N N . THR B 1 34 ? -24.359 -19.297 7.539 1 93.38 34 THR B N 1
ATOM 2453 C CA . THR B 1 34 ? -24.859 -20.594 7.973 1 93.38 34 THR B CA 1
ATOM 2454 C C . THR B 1 34 ? -23.719 -21.562 8.258 1 93.38 34 THR B C 1
ATOM 2456 O O . THR B 1 34 ? -23.703 -22.234 9.289 1 93.38 34 THR B O 1
ATOM 2459 N N . ARG B 1 35 ? -22.812 -21.609 7.426 1 92.69 35 ARG B N 1
ATOM 2460 C CA . ARG B 1 35 ? -21.719 -22.578 7.539 1 92.69 35 ARG B CA 1
ATOM 2461 C C . ARG B 1 35 ? -20.781 -22.203 8.68 1 92.69 35 ARG B C 1
ATOM 2463 O O . ARG B 1 35 ? -20.234 -23.078 9.352 1 92.69 35 ARG B O 1
ATOM 2470 N N . ILE B 1 36 ? -20.578 -20.922 8.898 1 93.88 36 ILE B N 1
ATOM 2471 C CA . ILE B 1 36 ? -19.75 -20.484 10.008 1 93.88 36 ILE B CA 1
ATOM 2472 C C . ILE B 1 36 ? -20.438 -20.797 11.328 1 93.88 36 ILE B C 1
ATOM 2474 O O . ILE B 1 36 ? -19.797 -21.219 12.289 1 93.88 36 ILE B O 1
ATOM 2478 N N . LYS B 1 37 ? -21.719 -20.594 11.367 1 93.81 37 LYS B N 1
ATOM 2479 C CA . LYS B 1 37 ? -22.469 -20.938 12.57 1 93.81 37 LYS B CA 1
ATOM 2480 C C . LYS B 1 37 ? -22.391 -22.422 12.875 1 93.81 37 LYS B C 1
ATOM 2482 O O . LYS B 1 37 ? -22.266 -22.812 14.039 1 93.81 37 LYS B O 1
ATOM 2487 N N . GLN B 1 38 ? -22.531 -23.203 11.867 1 90.94 38 GLN B N 1
ATOM 2488 C CA . GLN B 1 38 ? -22.391 -24.641 12.023 1 90.94 38 GLN B CA 1
ATOM 2489 C C . GLN B 1 38 ? -21.016 -25 12.586 1 90.94 38 GLN B C 1
ATOM 2491 O O . GLN B 1 38 ? -20.906 -25.844 13.469 1 90.94 38 GLN B O 1
ATOM 2496 N N . LEU B 1 39 ? -20.031 -24.406 12.031 1 92.19 39 LEU B N 1
ATOM 2497 C CA . LEU B 1 39 ? -18.656 -24.656 12.477 1 92.19 39 LEU B CA 1
ATOM 2498 C C . LEU B 1 39 ? -18.484 -24.234 13.93 1 92.19 39 LEU B C 1
ATOM 2500 O O . LEU B 1 39 ? -17.859 -24.953 14.719 1 92.19 39 LEU B O 1
ATOM 2504 N N . GLU B 1 40 ? -19.016 -23.062 14.289 1 94 40 GLU B N 1
ATOM 2505 C CA . GLU B 1 40 ? -18.938 -22.578 15.664 1 94 40 GLU B CA 1
ATOM 2506 C C . GLU B 1 40 ? -19.641 -23.516 16.625 1 94 40 GLU B C 1
ATOM 2508 O O . GLU B 1 40 ? -19.172 -23.766 17.734 1 94 40 GLU B O 1
ATOM 2513 N N . SER B 1 41 ? -20.766 -24.062 16.203 1 91.62 41 SER B N 1
ATOM 2514 C CA . SER B 1 41 ? -21.5 -25.031 17 1 91.62 41 SER B CA 1
ATOM 2515 C C . SER B 1 41 ? -20.672 -26.297 17.234 1 91.62 41 SER B C 1
ATOM 2517 O O . SER B 1 41 ? -20.641 -26.844 18.344 1 91.62 41 SER B O 1
ATOM 2519 N N . GLU B 1 42 ? -20.047 -26.75 16.203 1 88.25 42 GLU B N 1
ATOM 2520 C CA . GLU B 1 42 ? -19.203 -27.938 16.297 1 88.25 42 GLU B CA 1
ATOM 2521 C C . GLU B 1 42 ? -18.031 -27.719 17.25 1 88.25 42 GLU B C 1
ATOM 2523 O O . GLU B 1 42 ? -17.656 -28.609 18.016 1 88.25 42 GLU B O 1
ATOM 2528 N N . LEU B 1 43 ? -17.469 -26.531 17.172 1 89.88 43 LEU B N 1
ATOM 2529 C CA . LEU B 1 43 ? -16.297 -26.188 17.969 1 89.88 43 LEU B CA 1
ATOM 2530 C C . LEU B 1 43 ? -16.688 -25.812 19.391 1 89.88 43 LEU B C 1
ATOM 2532 O O . LEU B 1 43 ? -15.852 -25.797 20.297 1 89.88 43 LEU B O 1
ATOM 2536 N N . GLY B 1 44 ? -17.922 -25.438 19.562 1 89.75 44 GLY B N 1
ATOM 2537 C CA . GLY B 1 44 ? -18.438 -25.047 20.875 1 89.75 44 GLY B CA 1
ATOM 2538 C C . GLY B 1 44 ? -18.031 -23.656 21.297 1 89.75 44 GLY B C 1
ATOM 2539 O O . GLY B 1 44 ? -18.062 -23.312 22.484 1 89.75 44 GLY B O 1
ATOM 2540 N N . THR B 1 45 ? -17.5 -22.891 20.344 1 89.44 45 THR B N 1
ATOM 2541 C CA . THR B 1 45 ? -17.062 -21.531 20.641 1 89.44 45 THR B CA 1
ATOM 2542 C C . THR B 1 45 ? -17.297 -20.609 19.453 1 89.44 45 THR B C 1
ATOM 2544 O O . THR B 1 45 ? -17.141 -21.016 18.297 1 89.44 45 THR B O 1
ATOM 2547 N N . PRO B 1 46 ? -17.688 -19.406 19.75 1 91.81 46 PRO B N 1
ATOM 2548 C CA . PRO B 1 46 ? -17.812 -18.438 18.656 1 91.81 46 PRO B CA 1
ATOM 2549 C C . PRO B 1 46 ? -16.469 -18.016 18.078 1 91.81 46 PRO B C 1
ATOM 2551 O O . PRO B 1 46 ? -15.523 -17.766 18.844 1 91.81 46 PRO B O 1
ATOM 2554 N N . LEU B 1 47 ? -16.422 -18 16.766 1 92.19 47 LEU B N 1
ATOM 2555 C CA . LEU B 1 47 ? -15.203 -17.578 16.078 1 92.19 47 LEU B CA 1
ATOM 2556 C C . LEU B 1 47 ? -15.258 -16.094 15.758 1 92.19 47 LEU B C 1
ATOM 2558 O O . LEU B 1 47 ? -14.219 -15.453 15.578 1 92.19 47 LEU B O 1
ATOM 2562 N N . PHE B 1 48 ? -16.469 -15.594 15.602 1 91.56 48 PHE B N 1
ATOM 2563 C CA . PHE B 1 48 ? -16.703 -14.188 15.312 1 91.56 48 PHE B CA 1
ATOM 2564 C C . PHE B 1 48 ? -17.703 -13.578 16.297 1 91.56 48 PHE B C 1
ATOM 2566 O O . PHE B 1 48 ? -18.578 -14.281 16.797 1 91.56 48 PHE B O 1
ATOM 2573 N N . ILE B 1 49 ? -17.422 -12.273 16.594 1 83.81 49 ILE B N 1
ATOM 2574 C CA . ILE B 1 49 ? -18.297 -11.539 17.484 1 83.81 49 ILE B CA 1
ATOM 2575 C C . ILE B 1 49 ? -18.781 -10.258 16.812 1 83.81 49 ILE B C 1
ATOM 2577 O O . ILE B 1 49 ? -18.109 -9.727 15.914 1 83.81 49 ILE B O 1
ATOM 2581 N N . ARG B 1 50 ? -19.938 -9.875 17.156 1 74.88 50 ARG B N 1
ATOM 2582 C CA . ARG B 1 50 ? -20.453 -8.617 16.625 1 74.88 50 ARG B CA 1
ATOM 2583 C C . ARG B 1 50 ? -19.672 -7.43 17.172 1 74.88 50 ARG B C 1
ATOM 2585 O O . ARG B 1 50 ? -19.312 -7.402 18.359 1 74.88 50 ARG B O 1
ATOM 2592 N N . ALA B 1 51 ? -19.156 -6.715 16.312 1 63.69 51 ALA B N 1
ATOM 2593 C CA . ALA B 1 51 ? -18.469 -5.461 16.641 1 63.69 51 ALA B CA 1
ATOM 2594 C C . ALA B 1 51 ? -19.156 -4.281 15.953 1 63.69 51 ALA B C 1
ATOM 2596 O O . ALA B 1 51 ? -18.906 -4.008 14.773 1 63.69 51 ALA B O 1
ATOM 2597 N N . GLY B 1 52 ? -20.047 -3.57 16.672 1 58.5 52 GLY B N 1
ATOM 2598 C CA . GLY B 1 52 ? -20.844 -2.547 16.016 1 58.5 52 GLY B CA 1
ATOM 2599 C C . GLY B 1 52 ? -21.703 -3.082 14.883 1 58.5 52 GLY B C 1
ATOM 2600 O O . GLY B 1 52 ? -22.484 -4.02 15.078 1 58.5 52 GLY B O 1
ATOM 2601 N N . ARG B 1 53 ? -21.609 -2.471 13.75 1 57.56 53 ARG B N 1
ATOM 2602 C CA . ARG B 1 53 ? -22.359 -2.926 12.578 1 57.56 53 ARG B CA 1
ATOM 2603 C C . ARG B 1 53 ? -21.562 -3.982 11.805 1 57.56 53 ARG B C 1
ATOM 2605 O O . ARG B 1 53 ? -22.062 -4.527 10.812 1 57.56 53 ARG B O 1
ATOM 2612 N N . GLY B 1 54 ? -20.391 -4.293 12.344 1 70.88 54 GLY B N 1
ATOM 2613 C CA . GLY B 1 54 ? -19.562 -5.242 11.609 1 70.88 54 GLY B CA 1
ATOM 2614 C C . GLY B 1 54 ? -19.266 -6.5 12.391 1 70.88 54 GLY B C 1
ATOM 2615 O O . GLY B 1 54 ? -19.969 -6.84 13.336 1 70.88 54 GLY B O 1
ATOM 2616 N N . LEU B 1 55 ? -18.5 -7.461 11.742 1 78.62 55 LEU B N 1
ATOM 2617 C CA . LEU B 1 55 ? -18.078 -8.742 12.305 1 78.62 55 LEU B CA 1
ATOM 2618 C C . LEU B 1 55 ? -16.594 -8.727 12.617 1 78.62 55 LEU B C 1
ATOM 2620 O O . LEU B 1 55 ? -15.781 -8.281 11.805 1 78.62 55 LEU B O 1
ATOM 2624 N N . ALA B 1 56 ? -16.312 -8.961 13.992 1 81.44 56 ALA B N 1
ATOM 2625 C CA . ALA B 1 56 ? -14.914 -9.086 14.383 1 81.44 56 ALA B CA 1
ATOM 2626 C C . ALA B 1 56 ? -14.578 -10.516 14.789 1 81.44 56 ALA B C 1
ATOM 2628 O O . ALA B 1 56 ? -15.445 -11.25 15.281 1 81.44 56 ALA B O 1
ATOM 2629 N N . ILE B 1 57 ? -13.32 -10.859 14.539 1 85.25 57 ILE B N 1
ATOM 2630 C CA . ILE B 1 57 ? -12.875 -12.195 14.914 1 85.25 57 ILE B CA 1
ATOM 2631 C C . ILE B 1 57 ? -12.664 -12.266 16.422 1 85.25 57 ILE B C 1
ATOM 2633 O O . ILE B 1 57 ? -12.18 -11.305 17.047 1 85.25 57 ILE B O 1
ATOM 2637 N N . SER B 1 58 ? -13.156 -13.359 17.094 1 81.19 58 SER B N 1
ATOM 2638 C CA . SER B 1 58 ? -12.984 -13.578 18.531 1 81.19 58 SER B CA 1
ATOM 2639 C C . SER B 1 58 ? -11.57 -14.055 18.859 1 81.19 58 SER B C 1
ATOM 2641 O O . SER B 1 58 ? -10.789 -14.359 17.953 1 81.19 58 SER B O 1
ATOM 2643 N N . ALA B 1 59 ? -11.266 -14.156 20.141 1 75.38 59 ALA B N 1
ATOM 2644 C CA . ALA B 1 59 ? -9.977 -14.703 20.562 1 75.38 59 ALA B CA 1
ATOM 2645 C C . ALA B 1 59 ? -9.812 -16.141 20.094 1 75.38 59 ALA B C 1
ATOM 2647 O O . ALA B 1 59 ? -8.758 -16.531 19.594 1 75.38 59 ALA B O 1
ATOM 2648 N N . ALA B 1 60 ? -10.805 -16.844 20.344 1 82.44 60 ALA B N 1
ATOM 2649 C CA . ALA B 1 60 ? -10.812 -18.219 19.859 1 82.44 60 ALA B CA 1
ATOM 2650 C C . ALA B 1 60 ? -10.734 -18.281 18.328 1 82.44 60 ALA B C 1
ATOM 2652 O O . ALA B 1 60 ? -10.094 -19.172 17.766 1 82.44 60 ALA B O 1
ATOM 2653 N N . GLY B 1 61 ? -11.359 -17.328 17.719 1 88.31 61 GLY B N 1
ATOM 2654 C CA . GLY B 1 61 ? -11.305 -17.219 16.266 1 88.31 61 GLY B CA 1
ATOM 2655 C C . GLY B 1 61 ? -9.906 -16.969 15.734 1 88.31 61 GLY B C 1
ATOM 2656 O O . GLY B 1 61 ? -9.523 -17.531 14.711 1 88.31 61 GLY B O 1
ATOM 2657 N N . GLU B 1 62 ? -9.172 -16.234 16.391 1 82.75 62 GLU B N 1
ATOM 2658 C CA . GLU B 1 62 ? -7.801 -15.938 15.992 1 82.75 62 GLU B CA 1
ATOM 2659 C C . GLU B 1 62 ? -6.93 -17.188 16.047 1 82.75 62 GLU B C 1
ATOM 2661 O O . GLU B 1 62 ? -6.129 -17.438 15.148 1 82.75 62 GLU B O 1
ATOM 2666 N N . ILE B 1 63 ? -7.074 -17.906 17.125 1 80.94 63 ILE B N 1
ATOM 2667 C CA . ILE B 1 63 ? -6.344 -19.156 17.266 1 80.94 63 ILE B CA 1
ATOM 2668 C C . ILE B 1 63 ? -6.746 -20.125 16.156 1 80.94 63 ILE B C 1
ATOM 2670 O O . ILE B 1 63 ? -5.883 -20.719 15.5 1 80.94 63 ILE B O 1
ATOM 2674 N N . PHE B 1 64 ? -8.016 -20.203 15.984 1 87.56 64 PHE B N 1
ATOM 2675 C CA . PHE B 1 64 ? -8.531 -21.125 14.977 1 87.56 64 PHE B CA 1
ATOM 2676 C C . PHE B 1 64 ? -8.086 -20.703 13.578 1 87.56 64 PHE B C 1
ATOM 2678 O O . PHE B 1 64 ? -7.789 -21.547 12.734 1 87.56 64 PHE B O 1
ATOM 2685 N N . LEU B 1 65 ? -8.031 -19.359 13.359 1 90.12 65 LEU B N 1
ATOM 2686 C CA . LEU B 1 65 ? -7.613 -18.828 12.062 1 90.12 65 LEU B CA 1
ATOM 2687 C C . LEU B 1 65 ? -6.188 -19.25 11.734 1 90.12 65 LEU B C 1
ATOM 2689 O O . LEU B 1 65 ? -5.879 -19.578 10.594 1 90.12 65 LEU B O 1
ATOM 2693 N N . GLU B 1 66 ? -5.352 -19.266 12.672 1 81.31 66 GLU B N 1
ATOM 2694 C CA . GLU B 1 66 ? -3.984 -19.734 12.469 1 81.31 66 GLU B CA 1
ATOM 2695 C C . GLU B 1 66 ? -3.959 -21.172 11.977 1 81.31 66 GLU B C 1
ATOM 2697 O O . GLU B 1 66 ? -3.193 -21.516 11.07 1 81.31 66 GLU B O 1
ATOM 2702 N N . TYR B 1 67 ? -4.805 -21.953 12.562 1 84.5 67 TYR B N 1
ATOM 2703 C CA . TYR B 1 67 ? -4.898 -23.344 12.133 1 84.5 67 TYR B CA 1
ATOM 2704 C C . TYR B 1 67 ? -5.504 -23.438 10.742 1 84.5 67 TYR B C 1
ATOM 2706 O O . TYR B 1 67 ? -5.07 -24.266 9.93 1 84.5 67 TYR B O 1
ATOM 2714 N N . CYS B 1 68 ? -6.492 -22.578 10.523 1 89.31 68 CYS B N 1
ATOM 2715 C CA . CYS B 1 68 ? -7.074 -22.562 9.188 1 89.31 68 CYS B CA 1
ATOM 2716 C C . CYS B 1 68 ? -6.008 -22.312 8.125 1 89.31 68 CYS B C 1
ATOM 2718 O O . CYS B 1 68 ? -5.926 -23.031 7.133 1 89.31 68 CYS B O 1
ATOM 2720 N N . GLU B 1 69 ? -5.207 -21.312 8.43 1 87.69 69 GLU B N 1
ATOM 2721 C CA . GLU B 1 69 ? -4.164 -20.938 7.484 1 87.69 69 GLU B CA 1
ATOM 2722 C C . GLU B 1 69 ? -3.154 -22.062 7.281 1 87.69 69 GLU B C 1
ATOM 2724 O O . GLU B 1 69 ? -2.773 -22.359 6.148 1 87.69 69 GLU B O 1
ATOM 2729 N N . ARG B 1 70 ? -2.756 -22.75 8.305 1 82.19 70 ARG B N 1
ATOM 2730 C CA . ARG B 1 70 ? -1.802 -23.844 8.219 1 82.19 70 ARG B CA 1
ATOM 2731 C C . ARG B 1 70 ? -2.395 -25.031 7.453 1 82.19 70 ARG B C 1
ATOM 2733 O O . ARG B 1 70 ? -1.727 -25.625 6.605 1 82.19 70 ARG B O 1
ATOM 2740 N N . ILE B 1 71 ? -3.631 -25.328 7.75 1 85 71 ILE B N 1
ATOM 2741 C CA . ILE B 1 71 ? -4.293 -26.453 7.105 1 85 71 ILE B CA 1
ATOM 2742 C C . ILE B 1 71 ? -4.457 -26.172 5.613 1 85 71 ILE B C 1
ATOM 2744 O O . ILE B 1 71 ? -4.133 -27.031 4.777 1 85 71 ILE B O 1
ATOM 2748 N N . LEU B 1 72 ? -4.918 -24.984 5.324 1 86.81 72 LEU B N 1
ATOM 2749 C CA . LEU B 1 72 ? -5.133 -24.641 3.926 1 86.81 72 LEU B CA 1
ATOM 2750 C C . LEU B 1 72 ? -3.812 -24.594 3.164 1 86.81 72 LEU B C 1
ATOM 2752 O O . LEU B 1 72 ? -3.754 -24.984 1.996 1 86.81 72 LEU B O 1
ATOM 2756 N N . ALA B 1 73 ? -2.773 -24.172 3.816 1 82.88 73 ALA B N 1
ATOM 2757 C CA . ALA B 1 73 ? -1.445 -24.188 3.209 1 82.88 73 ALA B CA 1
ATOM 2758 C C . ALA B 1 73 ? -0.993 -25.625 2.926 1 82.88 73 ALA B C 1
ATOM 2760 O O . ALA B 1 73 ? -0.42 -25.906 1.87 1 82.88 73 ALA B O 1
ATOM 2761 N N . LEU B 1 74 ? -1.271 -26.469 3.887 1 78.88 74 LEU B N 1
ATOM 2762 C CA . LEU B 1 74 ? -0.904 -27.875 3.727 1 78.88 74 LEU B CA 1
ATOM 2763 C C . LEU B 1 74 ? -1.71 -28.516 2.605 1 78.88 74 LEU B C 1
ATOM 2765 O O . LEU B 1 74 ? -1.193 -29.359 1.873 1 78.88 74 LEU B O 1
ATOM 2769 N N . VAL B 1 75 ? -2.936 -28.125 2.537 1 80.5 75 VAL B N 1
ATOM 2770 C CA . VAL B 1 75 ? -3.781 -28.609 1.453 1 80.5 75 VAL B CA 1
ATOM 2771 C C . VAL B 1 75 ? -3.191 -28.188 0.108 1 80.5 75 VAL B C 1
ATOM 2773 O O . VAL B 1 75 ? -3.043 -29.016 -0.796 1 80.5 75 VAL B O 1
ATOM 2776 N N . ASP B 1 76 ? -2.842 -26.953 -0.024 1 80.5 76 ASP B N 1
ATOM 2777 C CA . ASP B 1 76 ? -2.242 -26.453 -1.255 1 80.5 76 ASP B CA 1
ATOM 2778 C C . ASP B 1 76 ? -0.929 -27.172 -1.561 1 80.5 76 ASP B C 1
ATOM 2780 O O . ASP B 1 76 ? -0.677 -27.547 -2.705 1 80.5 76 ASP B O 1
ATOM 2784 N N . GLU B 1 77 ? -0.155 -27.359 -0.561 1 77.81 77 GLU B N 1
ATOM 2785 C CA . GLU B 1 77 ? 1.125 -28.047 -0.706 1 77.81 77 GLU B CA 1
ATOM 2786 C C . GLU B 1 77 ? 0.929 -29.5 -1.171 1 77.81 77 GLU B C 1
ATOM 2788 O O . GLU B 1 77 ? 1.685 -29.984 -2.01 1 77.81 77 GLU B O 1
ATOM 2793 N N . SER B 1 78 ? -0.031 -30.109 -0.619 1 75.38 78 SER B N 1
ATOM 2794 C CA . SER B 1 78 ? -0.291 -31.5 -0.969 1 75.38 78 SER B CA 1
ATOM 2795 C C . SER B 1 78 ? -0.667 -31.641 -2.441 1 75.38 78 SER B C 1
ATOM 2797 O O . SER B 1 78 ? -0.258 -32.594 -3.104 1 75.38 78 SER B O 1
ATOM 2799 N N . LYS B 1 79 ? -1.436 -30.688 -2.922 1 76.25 79 LYS B N 1
ATOM 2800 C CA . LYS B 1 79 ? -1.802 -30.688 -4.336 1 76.25 79 LYS B CA 1
ATOM 2801 C C . LYS B 1 79 ? -0.571 -30.531 -5.223 1 76.25 79 LYS B C 1
ATOM 2803 O O . LYS B 1 79 ? -0.434 -31.219 -6.234 1 76.25 79 LYS B O 1
ATOM 2808 N N . ARG B 1 80 ? 0.342 -29.734 -4.793 1 74.19 80 ARG B N 1
ATOM 2809 C CA . ARG B 1 80 ? 1.569 -29.5 -5.543 1 74.19 80 ARG B CA 1
ATOM 2810 C C . ARG B 1 80 ? 2.492 -30.703 -5.488 1 74.19 80 ARG B C 1
ATOM 2812 O O . ARG B 1 80 ? 3.158 -31.031 -6.473 1 74.19 80 ARG B O 1
ATOM 2819 N N . ALA B 1 81 ? 2.498 -31.328 -4.379 1 68.44 81 ALA B N 1
ATOM 2820 C CA . ALA B 1 81 ? 3.41 -32.438 -4.145 1 68.44 81 ALA B CA 1
ATOM 2821 C C . ALA B 1 81 ? 3.045 -33.656 -5.02 1 68.44 81 ALA B C 1
ATOM 2823 O O . ALA B 1 81 ? 3.916 -34.406 -5.418 1 68.44 81 ALA B O 1
ATOM 2824 N N . VAL B 1 82 ? 1.803 -33.656 -5.336 1 69.12 82 VAL B N 1
ATOM 2825 C CA . VAL B 1 82 ? 1.389 -34.844 -6.078 1 69.12 82 VAL B CA 1
ATOM 2826 C C . VAL B 1 82 ? 1.389 -34.562 -7.574 1 69.12 82 VAL B C 1
ATOM 2828 O O . VAL B 1 82 ? 1.2 -35.469 -8.391 1 69.12 82 VAL B O 1
ATOM 2831 N N . ASP B 1 83 ? 1.53 -33.281 -7.859 1 65.69 83 ASP B N 1
ATOM 2832 C CA . ASP B 1 83 ? 1.657 -32.938 -9.266 1 65.69 83 ASP B CA 1
ATOM 2833 C C . ASP B 1 83 ? 2.955 -33.469 -9.859 1 65.69 83 ASP B C 1
ATOM 2835 O O . ASP B 1 83 ? 4.047 -33.125 -9.406 1 65.69 83 ASP B O 1
ATOM 2839 N N . ALA B 1 84 ? 2.855 -34.438 -10.711 1 63.88 84 ALA B N 1
ATOM 2840 C CA . ALA B 1 84 ? 3.953 -35.219 -11.273 1 63.88 84 ALA B CA 1
ATOM 2841 C C . ALA B 1 84 ? 4.797 -34.375 -12.227 1 63.88 84 ALA B C 1
ATOM 2843 O O . ALA B 1 84 ? 5.938 -34.719 -12.531 1 63.88 84 ALA B O 1
ATOM 2844 N N . THR B 1 85 ? 4.145 -33.312 -12.562 1 68.19 85 THR B N 1
ATOM 2845 C CA . THR B 1 85 ? 4.883 -32.5 -13.547 1 68.19 85 THR B CA 1
ATOM 2846 C C . THR B 1 85 ? 5.941 -31.656 -12.867 1 68.19 85 THR B C 1
ATOM 2848 O O . THR B 1 85 ? 5.734 -31.172 -11.75 1 68.19 85 THR B O 1
ATOM 2851 N N . ALA B 1 86 ? 7.094 -31.688 -13.469 1 76.5 86 ALA B N 1
ATOM 2852 C CA . ALA B 1 86 ? 8.219 -30.891 -13 1 76.5 86 ALA B CA 1
ATOM 2853 C C . ALA B 1 86 ? 8.102 -29.438 -13.477 1 76.5 86 ALA B C 1
ATOM 2855 O O . ALA B 1 86 ? 9.078 -28.688 -13.445 1 76.5 86 ALA B O 1
ATOM 2856 N N . ILE B 1 87 ? 6.84 -29.125 -13.875 1 85.44 87 ILE B N 1
ATOM 2857 C CA . ILE B 1 87 ? 6.684 -27.781 -14.406 1 85.44 87 ILE B CA 1
ATOM 2858 C C . ILE B 1 87 ? 5.898 -26.922 -13.414 1 85.44 87 ILE B C 1
ATOM 2860 O O . ILE B 1 87 ? 4.84 -27.328 -12.938 1 85.44 87 ILE B O 1
ATOM 2864 N N . PRO B 1 88 ? 6.465 -25.734 -13.117 1 90.44 88 PRO B N 1
ATOM 2865 C CA . PRO B 1 88 ? 5.762 -24.844 -12.188 1 90.44 88 PRO B CA 1
ATOM 2866 C C . PRO B 1 88 ? 4.348 -24.516 -12.656 1 90.44 88 PRO B C 1
ATOM 2868 O O . PRO B 1 88 ? 4.137 -24.188 -13.828 1 90.44 88 PRO B O 1
ATOM 2871 N N . ARG B 1 89 ? 3.41 -24.656 -11.789 1 88.06 89 ARG B N 1
ATOM 2872 C CA . ARG B 1 89 ? 2.012 -24.328 -12.039 1 88.06 89 ARG B CA 1
ATOM 2873 C C . ARG B 1 89 ? 1.313 -23.891 -10.75 1 88.06 89 ARG B C 1
ATOM 2875 O O . ARG B 1 89 ? 1.922 -23.891 -9.68 1 88.06 89 ARG B O 1
ATOM 2882 N N . GLY B 1 90 ? 0.038 -23.438 -10.875 1 88.5 90 GLY B N 1
ATOM 2883 C CA . GLY B 1 90 ? -0.709 -23 -9.711 1 88.5 90 GLY B CA 1
ATOM 2884 C C . GLY B 1 90 ? -0.516 -21.516 -9.406 1 88.5 90 GLY B C 1
ATOM 2885 O O . GLY B 1 90 ? -0.206 -20.734 -10.297 1 88.5 90 GLY B O 1
ATOM 2886 N N . THR B 1 91 ? -0.743 -21.172 -8.117 1 91.81 91 THR B N 1
ATOM 2887 C CA . THR B 1 91 ? -0.68 -19.781 -7.715 1 91.81 91 THR B CA 1
ATOM 2888 C C . THR B 1 91 ? 0.609 -19.484 -6.949 1 91.81 91 THR B C 1
ATOM 2890 O O . THR B 1 91 ? 1.041 -20.297 -6.129 1 91.81 91 THR B O 1
ATOM 2893 N N . LEU B 1 92 ? 1.267 -18.469 -7.312 1 96.25 92 LEU B N 1
ATOM 2894 C CA . LEU B 1 92 ? 2.393 -17.938 -6.551 1 96.25 92 LEU B CA 1
ATOM 2895 C C . LEU B 1 92 ? 2.051 -16.578 -5.941 1 96.25 92 LEU B C 1
ATOM 2897 O O . LEU B 1 92 ? 1.816 -15.617 -6.668 1 96.25 92 LEU B O 1
ATOM 2901 N N . ARG B 1 93 ? 1.947 -16.547 -4.648 1 97.56 93 ARG B N 1
ATOM 2902 C CA . ARG B 1 93 ? 1.655 -15.32 -3.914 1 97.56 93 ARG B CA 1
ATOM 2903 C C . ARG B 1 93 ? 2.939 -14.641 -3.457 1 97.56 93 ARG B C 1
ATOM 2905 O O . ARG B 1 93 ? 3.662 -15.164 -2.609 1 97.56 93 ARG B O 1
ATOM 2912 N N . ILE B 1 94 ? 3.16 -13.414 -3.955 1 98.56 94 ILE B N 1
ATOM 2913 C CA . ILE B 1 94 ? 4.398 -12.68 -3.709 1 98.56 94 ILE B CA 1
ATOM 2914 C C . ILE B 1 94 ? 4.102 -11.43 -2.885 1 98.56 94 ILE B C 1
ATOM 2916 O O . ILE B 1 94 ? 3.219 -10.641 -3.236 1 98.56 94 ILE B O 1
ATOM 2920 N N . GLY B 1 95 ? 4.73 -11.289 -1.741 1 98.5 95 GLY B N 1
ATOM 2921 C CA . GLY B 1 95 ? 4.805 -10.016 -1.054 1 98.5 95 GLY B CA 1
ATOM 2922 C C . GLY B 1 95 ? 6.082 -9.25 -1.354 1 98.5 95 GLY B C 1
ATOM 2923 O O . GLY B 1 95 ? 7.164 -9.836 -1.417 1 98.5 95 GLY B O 1
ATOM 2924 N N . ALA B 1 96 ? 5.945 -7.938 -1.604 1 98 96 ALA B N 1
ATOM 2925 C CA . ALA B 1 96 ? 7.133 -7.121 -1.857 1 98 96 ALA B CA 1
ATOM 2926 C C . ALA B 1 96 ? 6.957 -5.711 -1.305 1 98 96 ALA B C 1
ATOM 2928 O O . ALA B 1 96 ? 5.844 -5.176 -1.295 1 98 96 ALA B O 1
ATOM 2929 N N . VAL B 1 97 ? 8.016 -5.184 -0.819 1 96.5 97 VAL B N 1
ATOM 2930 C CA . VAL B 1 97 ? 7.988 -3.758 -0.516 1 96.5 97 VAL B CA 1
ATOM 2931 C C . VAL B 1 97 ? 7.84 -2.957 -1.808 1 96.5 97 VAL B C 1
ATOM 2933 O O . VAL B 1 97 ? 8.211 -3.43 -2.885 1 96.5 97 VAL B O 1
ATOM 2936 N N . GLU B 1 98 ? 7.312 -1.776 -1.68 1 95.12 98 GLU B N 1
ATOM 2937 C CA . GLU B 1 98 ? 6.93 -0.975 -2.838 1 95.12 98 GLU B CA 1
ATOM 2938 C C . GLU B 1 98 ? 8.133 -0.692 -3.734 1 95.12 98 GLU B C 1
ATOM 2940 O O . GLU B 1 98 ? 8.008 -0.662 -4.961 1 95.12 98 GLU B O 1
ATOM 2945 N N . SER B 1 99 ? 9.297 -0.458 -3.172 1 94.88 99 SER B N 1
ATOM 2946 C CA . SER B 1 99 ? 10.492 -0.155 -3.951 1 94.88 99 SER B CA 1
ATOM 2947 C C . SER B 1 99 ? 10.867 -1.319 -4.859 1 94.88 99 SER B C 1
ATOM 2949 O O . SER B 1 99 ? 11.258 -1.113 -6.012 1 94.88 99 SER B O 1
ATOM 2951 N N . SER B 1 100 ? 10.719 -2.535 -4.406 1 95.5 100 SER B N 1
ATOM 2952 C CA . SER B 1 100 ? 11.016 -3.709 -5.223 1 95.5 100 SER B CA 1
ATOM 2953 C C . SER B 1 100 ? 9.914 -3.955 -6.25 1 95.5 100 SER B C 1
ATOM 2955 O O . SER B 1 100 ? 10.203 -4.246 -7.414 1 95.5 100 SER B O 1
ATOM 2957 N N . ALA B 1 101 ? 8.672 -3.846 -5.797 1 96.31 101 ALA B N 1
ATOM 2958 C CA . ALA B 1 101 ? 7.512 -4.141 -6.637 1 96.31 101 ALA B CA 1
ATOM 2959 C C . ALA B 1 101 ? 7.48 -3.238 -7.863 1 96.31 101 ALA B C 1
ATOM 2961 O O . ALA B 1 101 ? 7.102 -3.676 -8.953 1 96.31 101 ALA B O 1
ATOM 2962 N N . SER B 1 102 ? 7.891 -2.023 -7.699 1 93 102 SER B N 1
ATOM 2963 C CA . SER B 1 102 ? 7.812 -1.05 -8.781 1 93 102 SER B CA 1
ATOM 2964 C C . SER B 1 102 ? 9.148 -0.914 -9.5 1 93 102 SER B C 1
ATOM 2966 O O . SER B 1 102 ? 9.203 -0.462 -10.648 1 93 102 SER B O 1
ATOM 2968 N N . GLY B 1 103 ? 10.203 -1.235 -8.844 1 91.88 103 GLY B N 1
ATOM 2969 C CA . GLY B 1 103 ? 11.531 -0.976 -9.383 1 91.88 103 GLY B CA 1
ATOM 2970 C C . GLY B 1 103 ? 12.086 -2.139 -10.188 1 91.88 103 GLY B C 1
ATOM 2971 O O . GLY B 1 103 ? 12.008 -2.146 -11.414 1 91.88 103 GLY B O 1
ATOM 2972 N N . ARG B 1 104 ? 12.453 -3.166 -9.516 1 93 104 ARG B N 1
ATOM 2973 C CA . ARG B 1 104 ? 13.258 -4.211 -10.141 1 93 104 ARG B CA 1
ATOM 2974 C C . ARG B 1 104 ? 12.391 -5.402 -10.531 1 93 104 ARG B C 1
ATOM 2976 O O . ARG B 1 104 ? 12.75 -6.164 -11.43 1 93 104 ARG B O 1
ATOM 2983 N N . LEU B 1 105 ? 11.227 -5.559 -9.992 1 95.5 105 LEU B N 1
ATOM 2984 C CA . LEU B 1 105 ? 10.477 -6.801 -10.148 1 95.5 105 LEU B CA 1
ATOM 2985 C C . LEU B 1 105 ? 9.758 -6.84 -11.492 1 95.5 105 LEU B C 1
ATOM 2987 O O . LEU B 1 105 ? 9.594 -7.914 -12.078 1 95.5 105 LEU B O 1
ATOM 2991 N N . PRO B 1 106 ? 9.359 -5.75 -12.094 1 94.88 106 PRO B N 1
ATOM 2992 C CA . PRO B 1 106 ? 8.5 -5.832 -13.273 1 94.88 106 PRO B CA 1
ATOM 2993 C C . PRO B 1 106 ? 9.156 -6.602 -14.422 1 94.88 106 PRO B C 1
ATOM 2995 O O . PRO B 1 106 ? 8.57 -7.555 -14.945 1 94.88 106 PRO B O 1
ATOM 2998 N N . PRO B 1 107 ? 10.375 -6.301 -14.812 1 93.5 107 PRO B N 1
ATOM 2999 C CA . PRO B 1 107 ? 10.977 -7.102 -15.883 1 93.5 107 PRO B CA 1
ATOM 3000 C C . PRO B 1 107 ? 11.125 -8.57 -15.5 1 93.5 107 PRO B C 1
ATOM 3002 O O . PRO B 1 107 ? 10.984 -9.453 -16.359 1 93.5 107 PRO B O 1
ATOM 3005 N N . LEU B 1 108 ? 11.414 -8.789 -14.266 1 96.56 108 LEU B N 1
ATOM 3006 C CA . LEU B 1 108 ? 11.57 -10.156 -13.781 1 96.56 108 LEU B CA 1
ATOM 3007 C C . LEU B 1 108 ? 10.234 -10.906 -13.82 1 96.56 108 LEU B C 1
ATOM 3009 O O . LEU B 1 108 ? 10.188 -12.07 -14.211 1 96.56 108 LEU B O 1
ATOM 3013 N N . LEU B 1 109 ? 9.172 -10.242 -13.398 1 97.69 109 LEU B N 1
ATOM 3014 C CA . LEU B 1 109 ? 7.844 -10.852 -13.422 1 97.69 109 LEU B CA 1
ATOM 3015 C C . LEU B 1 109 ? 7.402 -11.141 -14.852 1 97.69 109 LEU B C 1
ATOM 3017 O O . LEU B 1 109 ? 6.762 -12.164 -15.109 1 97.69 109 LEU B O 1
ATOM 3021 N N . ALA B 1 110 ? 7.777 -10.242 -15.742 1 95.81 110 ALA B N 1
ATOM 3022 C CA . ALA B 1 110 ? 7.48 -10.461 -17.156 1 95.81 110 ALA B CA 1
ATOM 3023 C C . ALA B 1 110 ? 8.195 -11.703 -17.688 1 95.81 110 ALA B C 1
ATOM 3025 O O . ALA B 1 110 ? 7.574 -12.555 -18.328 1 95.81 110 ALA B O 1
ATOM 3026 N N . GLU B 1 111 ? 9.422 -11.836 -17.359 1 96.75 111 GLU B N 1
ATOM 3027 C CA . GLU B 1 111 ? 10.203 -13 -17.766 1 96.75 111 GLU B CA 1
ATOM 3028 C C . GLU B 1 111 ? 9.656 -14.281 -17.141 1 96.75 111 GLU B C 1
ATOM 3030 O O . GLU B 1 111 ? 9.547 -15.305 -17.812 1 96.75 111 GLU B O 1
ATOM 3035 N N . TYR B 1 112 ? 9.328 -14.219 -15.906 1 97.69 112 TYR B N 1
ATOM 3036 C CA . TYR B 1 112 ? 8.766 -15.367 -15.211 1 97.69 112 TYR B CA 1
ATOM 3037 C C . TYR B 1 112 ? 7.484 -15.836 -15.883 1 97.69 112 TYR B C 1
ATOM 3039 O O . TYR B 1 112 ? 7.285 -17.031 -16.094 1 97.69 112 TYR B O 1
ATOM 3047 N N . HIS B 1 113 ? 6.66 -14.852 -16.203 1 95.81 113 HIS B N 1
ATOM 3048 C CA . HIS B 1 113 ? 5.391 -15.164 -16.859 1 95.81 113 HIS B CA 1
ATOM 3049 C C . HIS B 1 113 ? 5.617 -15.812 -18.219 1 95.81 113 HIS B C 1
ATOM 3051 O O . HIS B 1 113 ? 4.875 -16.719 -18.609 1 95.81 113 HIS B O 1
ATOM 3057 N N . ARG B 1 114 ? 6.578 -15.367 -18.953 1 94.38 114 ARG B N 1
ATOM 3058 C CA . ARG B 1 114 ? 6.902 -15.945 -20.25 1 94.38 114 ARG B CA 1
ATOM 3059 C C . ARG B 1 114 ? 7.363 -17.391 -20.109 1 94.38 114 ARG B C 1
ATOM 3061 O O . ARG B 1 114 ? 6.973 -18.25 -20.891 1 94.38 114 ARG B O 1
ATOM 3068 N N . ARG B 1 115 ? 8.133 -17.656 -19.078 1 95.31 115 ARG B N 1
ATOM 3069 C CA . ARG B 1 115 ? 8.711 -18.984 -18.859 1 95.31 115 ARG B CA 1
ATOM 3070 C C . ARG B 1 115 ? 7.668 -19.938 -18.281 1 95.31 115 ARG B C 1
ATOM 3072 O O . ARG B 1 115 ? 7.684 -21.125 -18.594 1 95.31 115 ARG B O 1
ATOM 3079 N N . TYR B 1 116 ? 6.844 -19.406 -17.453 1 95.56 116 TYR B N 1
ATOM 3080 C CA . TYR B 1 116 ? 5.887 -20.25 -16.75 1 95.56 116 TYR B CA 1
ATOM 3081 C C . TYR B 1 116 ? 4.48 -19.672 -16.844 1 95.56 116 TYR B C 1
ATOM 3083 O O . TYR B 1 116 ? 3.893 -19.281 -15.828 1 95.56 116 TYR B O 1
ATOM 3091 N N . PRO B 1 117 ? 3.842 -19.703 -18.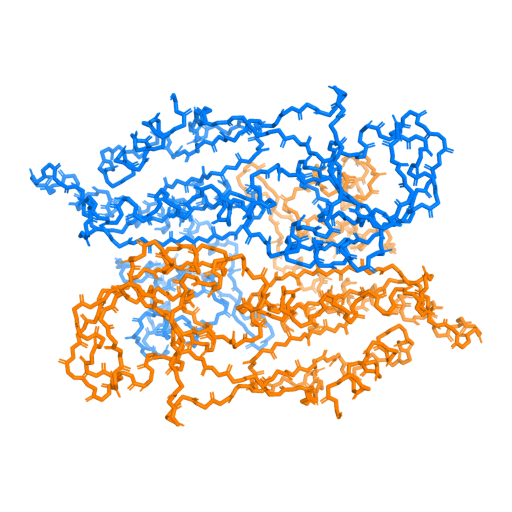016 1 91.75 117 PRO B N 1
ATOM 3092 C CA . PRO B 1 117 ? 2.543 -19.062 -18.25 1 91.75 117 PRO B CA 1
ATOM 3093 C C . PRO B 1 117 ? 1.412 -19.719 -17.469 1 91.75 117 PRO B C 1
ATOM 3095 O O . PRO B 1 117 ? 0.339 -19.141 -17.312 1 91.75 117 PRO B O 1
ATOM 3098 N N . ASP B 1 118 ? 1.685 -20.891 -16.922 1 91 118 ASP B N 1
ATOM 3099 C CA . ASP B 1 118 ? 0.634 -21.625 -16.219 1 91 118 ASP B CA 1
ATOM 3100 C C . ASP B 1 118 ? 0.609 -21.266 -14.734 1 91 118 ASP B C 1
ATOM 3102 O O . ASP B 1 118 ? -0.253 -21.734 -13.992 1 91 118 ASP B O 1
ATOM 3106 N N . VAL B 1 119 ? 1.557 -20.438 -14.305 1 94.31 119 VAL B N 1
ATOM 3107 C CA . VAL B 1 119 ? 1.557 -19.938 -12.93 1 94.31 119 VAL B CA 1
ATOM 3108 C C . VAL B 1 119 ? 0.731 -18.656 -12.836 1 94.31 119 VAL B C 1
ATOM 3110 O O . VAL B 1 119 ? 0.95 -17.719 -13.602 1 94.31 119 VAL B O 1
ATOM 3113 N N . SER B 1 120 ? -0.263 -18.672 -11.953 1 94.38 120 SER B N 1
ATOM 3114 C CA . SER B 1 120 ? -1.011 -17.453 -11.641 1 94.38 120 SER B CA 1
ATOM 3115 C C . SER B 1 120 ? -0.277 -16.609 -10.609 1 94.38 120 SER B C 1
ATOM 3117 O O . SER B 1 120 ? -0.106 -17.031 -9.461 1 94.38 120 SER B O 1
ATOM 3119 N N . LEU B 1 121 ? 0.097 -15.43 -11.016 1 97 121 LEU B N 1
ATOM 3120 C CA . LEU B 1 121 ? 0.886 -14.57 -10.141 1 97 121 LEU B CA 1
ATOM 3121 C C . LEU B 1 121 ? -0.012 -13.609 -9.367 1 97 121 LEU B C 1
ATOM 3123 O O . LEU B 1 121 ? -0.928 -13.016 -9.938 1 97 121 LEU B O 1
ATOM 3127 N N . GLU B 1 122 ? 0.218 -13.523 -8.102 1 97.69 122 GLU B N 1
ATOM 3128 C CA . GLU B 1 122 ? -0.384 -12.539 -7.215 1 97.69 122 GLU B CA 1
ATOM 3129 C C . GLU B 1 122 ? 0.682 -11.781 -6.426 1 97.69 122 GLU B C 1
ATOM 3131 O O . GLU B 1 122 ? 1.488 -12.383 -5.719 1 97.69 122 GLU B O 1
ATOM 3136 N N . LEU B 1 123 ? 0.684 -10.469 -6.598 1 98.38 123 LEU B N 1
ATOM 3137 C CA . LEU B 1 123 ? 1.655 -9.648 -5.879 1 98.38 123 LEU B CA 1
ATOM 3138 C C . LEU B 1 123 ? 0.955 -8.586 -5.039 1 98.38 123 LEU B C 1
ATOM 3140 O O . LEU B 1 123 ? 0.084 -7.867 -5.535 1 98.38 123 LEU B O 1
ATOM 3144 N N . VAL B 1 124 ? 1.288 -8.516 -3.777 1 97.25 124 VAL B N 1
ATOM 3145 C CA . VAL B 1 124 ? 0.826 -7.445 -2.896 1 97.25 124 VAL B CA 1
ATOM 3146 C C . VAL B 1 124 ? 2.021 -6.664 -2.361 1 97.25 124 VAL B C 1
ATOM 3148 O O . VAL B 1 124 ? 3.125 -7.203 -2.246 1 97.25 124 VAL B O 1
ATOM 3151 N N . THR B 1 125 ? 1.748 -5.418 -2.061 1 96.62 125 THR B N 1
ATOM 3152 C CA . THR B 1 125 ? 2.77 -4.586 -1.435 1 96.62 125 THR B CA 1
ATOM 3153 C C . THR B 1 125 ? 2.404 -4.281 0.015 1 96.62 125 THR B C 1
ATOM 3155 O O . THR B 1 125 ? 1.24 -4.395 0.405 1 96.62 125 THR B O 1
ATOM 3158 N N . GLY B 1 126 ? 3.426 -3.994 0.817 1 93.75 126 GLY B N 1
ATOM 3159 C CA . GLY B 1 126 ? 3.238 -3.67 2.221 1 93.75 126 GLY B CA 1
ATOM 3160 C C . GLY B 1 126 ? 4.539 -3.375 2.945 1 93.75 126 GLY B C 1
ATOM 3161 O O . GLY B 1 126 ? 5.617 -3.443 2.35 1 93.75 126 GLY B O 1
ATOM 3162 N N . ALA B 1 127 ? 4.324 -2.986 4.23 1 90.81 127 ALA B N 1
ATOM 3163 C CA . ALA B 1 127 ? 5.492 -2.838 5.094 1 90.81 127 ALA B CA 1
ATOM 3164 C C . ALA B 1 127 ? 6.152 -4.188 5.359 1 90.81 127 ALA B C 1
ATOM 3166 O O . ALA B 1 127 ? 5.473 -5.215 5.422 1 90.81 127 ALA B O 1
ATOM 3167 N N . TRP B 1 128 ? 7.441 -4.156 5.504 1 91 128 TRP B N 1
ATOM 3168 C CA . TRP B 1 128 ? 8.188 -5.406 5.602 1 91 128 TRP B CA 1
ATOM 3169 C C . TRP B 1 128 ? 7.688 -6.254 6.766 1 91 128 TRP B C 1
ATOM 3171 O O . TRP B 1 128 ? 7.586 -7.477 6.652 1 91 128 TRP B O 1
ATOM 3181 N N . ALA B 1 129 ? 7.371 -5.637 7.906 1 88.88 129 ALA B N 1
ATOM 3182 C CA . ALA B 1 129 ? 6.918 -6.387 9.07 1 88.88 129 ALA B CA 1
ATOM 3183 C C . ALA B 1 129 ? 5.613 -7.125 8.781 1 88.88 129 ALA B C 1
ATOM 3185 O O . ALA B 1 129 ? 5.449 -8.281 9.164 1 88.88 129 ALA B O 1
ATOM 3186 N N . GLN B 1 130 ? 4.742 -6.453 8.109 1 89.62 130 GLN B N 1
ATOM 3187 C CA . GLN B 1 130 ? 3.467 -7.059 7.742 1 89.62 130 GLN B CA 1
ATOM 3188 C C . GLN B 1 130 ? 3.664 -8.188 6.734 1 89.62 130 GLN B C 1
ATOM 3190 O O . GLN B 1 130 ? 3.016 -9.234 6.828 1 89.62 130 GLN B O 1
ATOM 3195 N N . LEU B 1 131 ? 4.508 -7.988 5.789 1 95.19 131 LEU B N 1
ATOM 3196 C CA . LEU B 1 131 ? 4.773 -9 4.773 1 95.19 131 LEU B CA 1
ATOM 3197 C C . LEU B 1 131 ? 5.355 -10.258 5.402 1 95.19 131 LEU B C 1
ATOM 3199 O O . LEU B 1 131 ? 4.969 -11.375 5.039 1 95.19 131 LEU B O 1
ATOM 3203 N N . LEU B 1 132 ? 6.234 -10.109 6.336 1 93.94 132 LEU B N 1
ATOM 3204 C CA . LEU B 1 132 ? 6.844 -11.258 6.988 1 93.94 132 LEU B CA 1
ATOM 3205 C C . LEU B 1 132 ? 5.836 -11.969 7.887 1 93.94 132 LEU B C 1
ATOM 3207 O O . LEU B 1 132 ? 5.867 -13.195 8.008 1 93.94 132 LEU B O 1
ATOM 3211 N N . ASP B 1 133 ? 4.949 -11.156 8.477 1 89.38 133 ASP B N 1
ATOM 3212 C CA . ASP B 1 133 ? 3.865 -11.758 9.242 1 89.38 133 ASP B CA 1
ATOM 3213 C C . ASP B 1 133 ? 2.957 -12.594 8.352 1 89.38 133 ASP B C 1
ATOM 3215 O O . ASP B 1 133 ? 2.594 -13.719 8.703 1 89.38 133 ASP B O 1
ATOM 3219 N N . ASP B 1 134 ? 2.613 -12.062 7.23 1 92.56 134 ASP B N 1
ATOM 3220 C CA . ASP B 1 134 ? 1.781 -12.773 6.266 1 92.56 134 ASP B CA 1
ATOM 3221 C C . ASP B 1 134 ? 2.467 -14.055 5.793 1 92.56 134 ASP B C 1
ATOM 3223 O O . ASP B 1 134 ? 1.811 -15.086 5.602 1 92.56 134 ASP B O 1
ATOM 3227 N N . LEU B 1 135 ? 3.729 -13.969 5.598 1 93.69 135 LEU B N 1
ATOM 3228 C CA . LEU B 1 135 ? 4.504 -15.125 5.172 1 93.69 135 LEU B CA 1
ATOM 3229 C C . LEU B 1 135 ? 4.527 -16.188 6.266 1 93.69 135 LEU B C 1
ATOM 3231 O O . LEU B 1 135 ? 4.363 -17.375 5.98 1 93.69 135 LEU B O 1
ATOM 3235 N N . GLN B 1 136 ? 4.699 -15.742 7.461 1 89.44 136 GLN B N 1
ATOM 3236 C CA . GLN B 1 136 ? 4.758 -16.656 8.594 1 89.44 136 GLN B CA 1
ATOM 3237 C C . GLN B 1 136 ? 3.443 -17.406 8.766 1 89.44 136 GLN B C 1
ATOM 3239 O O . GLN B 1 136 ? 3.439 -18.578 9.172 1 89.44 136 GLN B O 1
ATOM 3244 N N . HIS B 1 137 ? 2.375 -16.797 8.391 1 85.25 137 HIS B N 1
ATOM 3245 C CA . HIS B 1 137 ? 1.052 -17.391 8.539 1 85.25 137 HIS B CA 1
ATOM 3246 C C . HIS B 1 137 ? 0.558 -17.953 7.211 1 85.25 137 HIS B C 1
ATOM 3248 O O . HIS B 1 137 ? -0.645 -18.172 7.027 1 85.25 137 HIS B O 1
ATOM 3254 N N . HIS B 1 138 ? 1.385 -18.078 6.277 1 87.62 138 HIS B N 1
ATOM 3255 C CA . HIS B 1 138 ? 1.185 -18.797 5.031 1 87.62 138 HIS B CA 1
ATOM 3256 C C . HIS B 1 138 ? 0.191 -18.078 4.125 1 87.62 138 HIS B C 1
ATOM 3258 O O . HIS B 1 138 ? -0.426 -18.703 3.256 1 87.62 138 HIS B O 1
ATOM 3264 N N . ARG B 1 139 ? 0.088 -16.781 4.363 1 90.06 139 ARG B N 1
ATOM 3265 C CA . ARG B 1 139 ? -0.758 -15.969 3.49 1 90.06 139 ARG B CA 1
ATOM 3266 C C . ARG B 1 139 ? -0.004 -15.547 2.234 1 90.06 139 ARG B C 1
ATOM 3268 O O . ARG B 1 139 ? -0.612 -15.102 1.259 1 90.06 139 ARG B O 1
ATOM 3275 N N . LEU B 1 140 ? 1.326 -15.68 2.299 1 95.69 140 LEU B N 1
ATOM 3276 C CA . LEU B 1 140 ? 2.242 -15.477 1.182 1 95.69 140 LEU B CA 1
ATOM 3277 C C . LEU B 1 140 ? 3.156 -16.688 1.001 1 95.69 140 LEU B C 1
ATOM 3279 O O . LEU B 1 140 ? 3.359 -17.453 1.938 1 95.69 140 LEU B O 1
ATOM 3283 N N . ASP B 1 141 ? 3.604 -16.859 -0.245 1 95.69 141 ASP B N 1
ATOM 3284 C CA . ASP B 1 141 ? 4.539 -17.938 -0.533 1 95.69 141 ASP B CA 1
ATOM 3285 C C . ASP B 1 141 ? 5.984 -17.453 -0.446 1 95.69 141 ASP B C 1
ATOM 3287 O O . ASP B 1 141 ? 6.887 -18.219 -0.113 1 95.69 141 ASP B O 1
ATOM 3291 N N . VAL B 1 142 ? 6.195 -16.219 -0.78 1 97.38 142 VAL B N 1
ATOM 3292 C CA . VAL B 1 142 ? 7.508 -15.586 -0.732 1 97.38 142 VAL B CA 1
ATOM 3293 C C . VAL B 1 142 ? 7.355 -14.094 -0.458 1 97.38 142 VAL B C 1
ATOM 3295 O O . VAL B 1 142 ? 6.297 -13.516 -0.708 1 97.38 142 VAL B O 1
ATOM 3298 N N . ALA B 1 143 ? 8.352 -13.508 0.125 1 97.94 143 ALA B N 1
ATOM 3299 C CA . ALA B 1 143 ? 8.359 -12.07 0.369 1 97.94 143 ALA B CA 1
ATOM 3300 C C . ALA B 1 143 ? 9.727 -11.469 0.049 1 97.94 143 ALA B C 1
ATOM 3302 O O . ALA B 1 143 ? 10.766 -12.039 0.395 1 97.94 143 ALA B O 1
ATOM 3303 N N . LEU B 1 144 ? 9.766 -10.383 -0.707 1 97.38 144 LEU B N 1
ATOM 3304 C CA . LEU B 1 144 ? 10.977 -9.617 -1.006 1 97.38 144 LEU B CA 1
ATOM 3305 C C . LEU B 1 144 ? 10.992 -8.305 -0.229 1 97.38 144 LEU B C 1
ATOM 3307 O O . LEU B 1 144 ? 10.203 -7.402 -0.506 1 97.38 144 LEU B O 1
ATOM 3311 N N . VAL B 1 145 ? 11.914 -8.188 0.779 1 95.81 145 VAL B N 1
ATOM 3312 C CA . VAL B 1 145 ? 11.914 -7.027 1.661 1 95.81 145 VAL B CA 1
ATOM 3313 C C . VAL B 1 145 ? 13.336 -6.469 1.78 1 95.81 145 VAL B C 1
ATOM 3315 O O . VAL B 1 145 ? 14.305 -7.148 1.44 1 95.81 145 VAL B O 1
ATOM 3318 N N . ALA B 1 146 ? 13.438 -5.195 2.176 1 92.12 146 ALA B N 1
ATOM 3319 C CA . ALA B 1 146 ? 14.711 -4.492 2.346 1 92.12 146 ALA B CA 1
ATOM 3320 C C . ALA B 1 146 ? 15.133 -4.469 3.811 1 92.12 146 ALA B C 1
ATOM 3322 O O . ALA B 1 146 ? 15.602 -3.443 4.312 1 92.12 146 ALA B O 1
ATOM 3323 N N . ALA B 1 147 ? 14.891 -5.434 4.57 1 81.44 147 ALA B N 1
ATOM 3324 C CA . ALA B 1 147 ? 15.258 -5.504 5.98 1 81.44 147 ALA B CA 1
ATOM 3325 C C . ALA B 1 147 ? 15.75 -6.902 6.348 1 81.44 147 ALA B C 1
ATOM 3327 O O . ALA B 1 147 ? 15.234 -7.902 5.844 1 81.44 147 ALA B O 1
ATOM 3328 N N . SER B 1 148 ? 16.766 -6.812 7.137 1 77.25 148 SER B N 1
ATOM 3329 C CA . SER B 1 148 ? 17.297 -8.078 7.621 1 77.25 148 SER B CA 1
ATOM 3330 C C . SER B 1 148 ? 16.781 -8.398 9.023 1 77.25 148 SER B C 1
ATOM 3332 O O . SER B 1 148 ? 17.172 -7.75 9.992 1 77.25 148 SER B O 1
ATOM 3334 N N . ASN B 1 149 ? 15.664 -8.961 9.094 1 78.62 149 ASN B N 1
ATOM 3335 C CA . ASN B 1 149 ? 15.156 -9.414 10.391 1 78.62 149 ASN B CA 1
ATOM 3336 C C . ASN B 1 149 ? 14.914 -10.914 10.398 1 78.62 149 ASN B C 1
ATOM 3338 O O . ASN B 1 149 ? 13.984 -11.406 9.758 1 78.62 149 ASN B O 1
ATOM 3342 N N . LYS B 1 150 ? 15.75 -11.539 11.18 1 81.44 150 LYS B N 1
ATOM 3343 C CA . LYS B 1 150 ? 15.594 -12.984 11.258 1 81.44 150 LYS B CA 1
ATOM 3344 C C . LYS B 1 150 ? 14.305 -13.367 11.977 1 81.44 150 LYS B C 1
ATOM 3346 O O . LYS B 1 150 ? 13.938 -12.742 12.977 1 81.44 150 LYS B O 1
ATOM 3351 N N . ARG B 1 151 ? 13.641 -14.227 11.32 1 85.12 151 ARG B N 1
ATOM 3352 C CA . ARG B 1 151 ? 12.453 -14.82 11.914 1 85.12 151 ARG B CA 1
ATOM 3353 C C . ARG B 1 151 ? 12.602 -16.344 12.039 1 85.12 151 ARG B C 1
ATOM 3355 O O . ARG B 1 151 ? 13.164 -16.984 11.148 1 85.12 151 ARG B O 1
ATOM 3362 N N . VAL B 1 152 ? 12.156 -16.891 13.109 1 84.19 152 VAL B N 1
ATOM 3363 C CA . VAL B 1 152 ? 12.391 -18.297 13.461 1 84.19 152 VAL B CA 1
ATOM 3364 C C . VAL B 1 152 ? 11.781 -19.203 12.398 1 84.19 152 VAL B C 1
ATOM 3366 O O . VAL B 1 152 ? 12.406 -20.188 11.977 1 84.19 152 VAL B O 1
ATOM 3369 N N . LYS B 1 153 ? 10.656 -18.922 11.914 1 90.69 153 LYS B N 1
ATOM 3370 C CA . LYS B 1 153 ? 9.945 -19.828 11.008 1 90.69 153 LYS B CA 1
ATOM 3371 C C . LYS B 1 153 ? 10.266 -19.516 9.555 1 90.69 153 LYS B C 1
ATOM 3373 O O . LYS B 1 153 ? 9.797 -20.203 8.648 1 90.69 153 LYS B O 1
ATOM 3378 N N . LEU B 1 154 ? 11.164 -18.562 9.352 1 94.75 154 LEU B N 1
ATOM 3379 C CA . LEU B 1 154 ? 11.422 -18.109 7.988 1 94.75 154 LEU B CA 1
ATOM 3380 C C . LEU B 1 154 ? 12.898 -18.266 7.637 1 94.75 154 LEU B C 1
ATOM 3382 O O . LEU B 1 154 ? 13.766 -18.078 8.492 1 94.75 154 LEU B O 1
ATOM 3386 N N . GLU B 1 155 ? 13.148 -18.641 6.395 1 94.69 155 GLU B N 1
ATOM 3387 C CA . GLU B 1 155 ? 14.477 -18.594 5.785 1 94.69 155 GLU B CA 1
ATOM 3388 C C . GLU B 1 155 ? 14.609 -17.406 4.836 1 94.69 155 GLU B C 1
ATOM 3390 O O . GLU B 1 155 ? 13.602 -16.828 4.418 1 94.69 155 GLU B O 1
ATOM 3395 N N . HIS B 1 156 ? 15.82 -17.031 4.625 1 95.19 156 HIS B N 1
ATOM 3396 C CA . HIS B 1 156 ? 16.016 -15.906 3.719 1 95.19 156 HIS B CA 1
ATOM 3397 C C . HIS B 1 156 ? 17.344 -16.016 2.982 1 95.19 156 HIS B C 1
ATOM 3399 O O . HIS B 1 156 ? 18.219 -16.781 3.383 1 95.19 156 HIS B O 1
ATOM 3405 N N . SER B 1 157 ? 17.469 -15.336 1.856 1 94.31 157 SER B N 1
ATOM 3406 C CA . SER B 1 157 ? 18.703 -15.141 1.093 1 94.31 157 SER B CA 1
ATOM 3407 C C . SER B 1 157 ? 18.766 -13.742 0.494 1 94.31 157 SER B C 1
ATOM 3409 O O . SER B 1 157 ? 17.734 -13.195 0.071 1 94.31 157 SER B O 1
ATOM 3411 N N . VAL B 1 158 ? 19.953 -13.211 0.452 1 94.94 158 VAL B N 1
ATOM 3412 C CA . VAL B 1 158 ? 20.141 -11.922 -0.202 1 94.94 158 VAL B CA 1
ATOM 3413 C C . VAL B 1 158 ? 20 -12.078 -1.713 1 94.94 158 VAL B C 1
ATOM 3415 O O . VAL B 1 158 ? 20.594 -12.969 -2.314 1 94.94 158 VAL B O 1
ATOM 3418 N N . VAL B 1 159 ? 19.188 -11.219 -2.291 1 95.62 159 VAL B N 1
ATOM 3419 C CA . VAL B 1 159 ? 18.938 -11.281 -3.727 1 95.62 159 VAL B CA 1
ATOM 3420 C C . VAL B 1 159 ? 19.75 -10.195 -4.438 1 95.62 159 VAL B C 1
ATOM 3422 O O . VAL B 1 159 ? 20.359 -10.461 -5.477 1 95.62 159 VAL B O 1
ATOM 3425 N N . TYR B 1 160 ? 19.703 -9 -3.967 1 94.12 160 TYR B N 1
ATOM 3426 C CA . TYR B 1 160 ? 20.5 -7.895 -4.492 1 94.12 160 TYR B CA 1
ATOM 3427 C C . TYR B 1 160 ? 20.672 -6.805 -3.445 1 94.12 160 TYR B C 1
ATOM 3429 O O . TYR B 1 160 ? 19.969 -6.789 -2.43 1 94.12 160 TYR B O 1
ATOM 3437 N N . SER B 1 161 ? 21.688 -5.984 -3.697 1 93.88 161 SER B N 1
ATOM 3438 C CA . SER B 1 161 ? 21.938 -4.801 -2.879 1 93.88 161 SER B CA 1
ATOM 3439 C C . SER B 1 161 ? 21.594 -3.523 -3.637 1 93.88 161 SER B C 1
ATOM 3441 O O . SER B 1 161 ? 22.016 -3.344 -4.781 1 93.88 161 SER B O 1
ATOM 3443 N N . GLU B 1 162 ? 20.781 -2.725 -2.99 1 93.19 162 GLU B N 1
ATOM 3444 C CA . GLU B 1 162 ? 20.297 -1.512 -3.65 1 93.19 162 GLU B CA 1
ATOM 3445 C C . GLU B 1 162 ? 20.984 -0.271 -3.088 1 93.19 162 GLU B C 1
ATOM 3447 O O . GLU B 1 162 ? 20.922 -0.005 -1.887 1 93.19 162 GLU B O 1
ATOM 3452 N N . ARG B 1 163 ? 21.641 0.483 -4.023 1 94.19 163 ARG B N 1
ATOM 3453 C CA . ARG B 1 163 ? 22.25 1.746 -3.617 1 94.19 163 ARG B CA 1
ATOM 3454 C C . ARG B 1 163 ? 21.172 2.793 -3.307 1 94.19 163 ARG B C 1
ATOM 3456 O O . ARG B 1 163 ? 20.141 2.85 -3.973 1 94.19 163 ARG B O 1
ATOM 3463 N N . LEU B 1 164 ? 21.516 3.578 -2.279 1 96.62 164 LEU B N 1
ATOM 3464 C CA . LEU B 1 164 ? 20.625 4.68 -1.928 1 96.62 164 LEU B CA 1
ATOM 3465 C C . LEU B 1 164 ? 21.172 6.008 -2.449 1 96.62 164 LEU B C 1
ATOM 3467 O O . LEU B 1 164 ? 22.375 6.246 -2.406 1 96.62 164 LEU B O 1
ATOM 3471 N N . VAL B 1 165 ? 20.281 6.871 -2.936 1 97.38 165 VAL B N 1
ATOM 3472 C CA . VAL B 1 165 ? 20.672 8.188 -3.428 1 97.38 165 VAL B CA 1
ATOM 3473 C C . VAL B 1 165 ? 19.75 9.258 -2.838 1 97.38 165 VAL B C 1
ATOM 3475 O O . VAL B 1 165 ? 18.547 9.023 -2.684 1 97.38 165 VAL B O 1
ATOM 3478 N N . LEU B 1 166 ? 20.312 10.312 -2.469 1 98.12 166 LEU B N 1
ATOM 3479 C CA . LEU B 1 166 ? 19.531 11.492 -2.115 1 98.12 166 LEU B CA 1
ATOM 3480 C C . LEU B 1 166 ? 19.047 12.211 -3.365 1 98.12 166 LEU B C 1
ATOM 3482 O O . LEU B 1 166 ? 19.828 12.484 -4.281 1 98.12 166 LEU B O 1
ATOM 3486 N N . ILE B 1 167 ? 17.75 12.539 -3.424 1 97.81 167 ILE B N 1
ATOM 3487 C CA . ILE B 1 167 ? 17.234 13.188 -4.617 1 97.81 167 ILE B CA 1
ATOM 3488 C C . ILE B 1 167 ? 16.641 14.547 -4.25 1 97.81 167 ILE B C 1
ATOM 3490 O O . ILE B 1 167 ? 16.062 14.711 -3.17 1 97.81 167 ILE B O 1
ATOM 3494 N N . ALA B 1 168 ? 16.797 15.469 -5.078 1 97.88 168 ALA B N 1
ATOM 3495 C CA . ALA B 1 168 ? 16.25 16.828 -5.035 1 97.88 168 ALA B CA 1
ATOM 3496 C C . ALA B 1 168 ? 15.844 17.297 -6.43 1 97.88 168 ALA B C 1
ATOM 3498 O O . ALA B 1 168 ? 16.156 16.641 -7.43 1 97.88 168 ALA B O 1
ATOM 3499 N N . SER B 1 169 ? 15.031 18.359 -6.445 1 97 169 SER B N 1
ATOM 3500 C CA . SER B 1 169 ? 14.727 18.953 -7.746 1 97 169 SER B CA 1
ATOM 3501 C C . SER B 1 169 ? 16 19.406 -8.453 1 97 169 SER B C 1
ATOM 3503 O O . SER B 1 169 ? 16.922 19.922 -7.82 1 97 169 SER B O 1
ATOM 3505 N N . ALA B 1 170 ? 16.031 19.219 -9.766 1 95.31 170 ALA B N 1
ATOM 3506 C CA . ALA B 1 170 ? 17.188 19.609 -10.555 1 95.31 170 ALA B CA 1
ATOM 3507 C C . ALA B 1 170 ? 17.438 21.109 -10.461 1 95.31 170 ALA B C 1
ATOM 3509 O O . ALA B 1 170 ? 18.547 21.594 -10.656 1 95.31 170 ALA B O 1
ATOM 3510 N N . SER B 1 171 ? 16.438 21.812 -10.086 1 93.75 171 SER B N 1
ATOM 3511 C CA . SER B 1 171 ? 16.531 23.266 -10.023 1 93.75 171 SER B CA 1
ATOM 3512 C C . SER B 1 171 ? 16.906 23.734 -8.625 1 93.75 171 SER B C 1
ATOM 3514 O O . SER B 1 171 ? 17.109 24.922 -8.391 1 93.75 171 SER B O 1
ATOM 3516 N N . SER B 1 172 ? 17.031 22.828 -7.719 1 94.31 172 SER B N 1
ATOM 3517 C CA . SER B 1 172 ? 17.328 23.188 -6.344 1 94.31 172 SER B CA 1
ATOM 3518 C C . SER B 1 172 ? 18.828 23.344 -6.125 1 94.31 172 SER B C 1
ATOM 3520 O O . SER B 1 172 ? 19.625 22.906 -6.965 1 94.31 172 SER B O 1
ATOM 3522 N N . ALA B 1 173 ? 19.234 23.984 -5.047 1 94.88 173 ALA B N 1
ATOM 3523 C CA . ALA B 1 173 ? 20.641 24.109 -4.672 1 94.88 173 ALA B CA 1
ATOM 3524 C C . ALA B 1 173 ? 21.281 22.734 -4.492 1 94.88 173 ALA B C 1
ATOM 3526 O O . ALA B 1 173 ? 20.672 21.812 -3.949 1 94.88 173 ALA B O 1
ATOM 3527 N N . PRO B 1 174 ? 22.469 22.578 -4.98 1 95.69 174 PRO B N 1
ATOM 3528 C CA . PRO B 1 174 ? 23.156 21.297 -4.863 1 95.69 174 PRO B CA 1
ATOM 3529 C C . PRO B 1 174 ? 23.375 20.875 -3.41 1 95.69 174 PRO B C 1
ATOM 3531 O O . PRO B 1 174 ? 23.438 21.719 -2.52 1 95.69 174 PRO B O 1
ATOM 3534 N N . ILE B 1 175 ? 23.406 19.609 -3.18 1 97.44 175 ILE B N 1
ATOM 3535 C CA . ILE B 1 175 ? 23.641 19.031 -1.858 1 97.44 175 ILE B CA 1
ATOM 3536 C C . ILE B 1 175 ? 25.031 18.406 -1.803 1 97.44 175 ILE B C 1
ATOM 3538 O O . ILE B 1 175 ? 25.328 17.469 -2.537 1 97.44 175 ILE B O 1
ATOM 3542 N N . ARG B 1 176 ? 25.891 18.906 -0.923 1 96.69 176 ARG B N 1
ATOM 3543 C CA . ARG B 1 176 ? 27.266 18.422 -0.838 1 96.69 176 ARG B CA 1
ATOM 3544 C C . ARG B 1 176 ? 27.5 17.656 0.459 1 96.69 176 ARG B C 1
ATOM 3546 O O . ARG B 1 176 ? 28.422 16.844 0.547 1 96.69 176 ARG B O 1
ATOM 3553 N N . SER B 1 177 ? 26.625 17.922 1.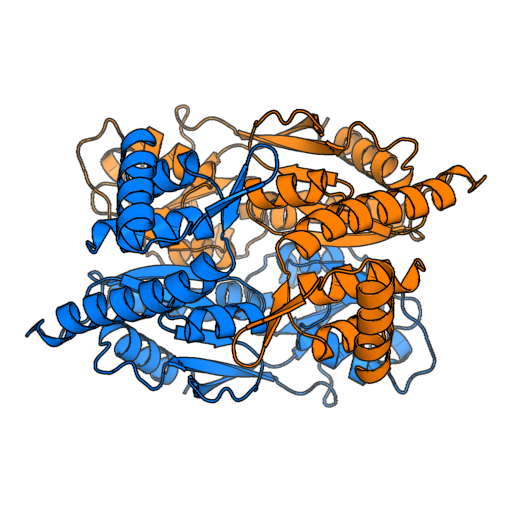391 1 96.12 177 SER B N 1
ATOM 3554 C CA . SER B 1 177 ? 26.719 17.281 2.695 1 96.12 177 SER B CA 1
ATOM 3555 C C . SER B 1 177 ? 25.375 17.281 3.41 1 96.12 177 SER B C 1
ATOM 3557 O O . SER B 1 177 ? 24.422 17.891 2.936 1 96.12 177 SER B O 1
ATOM 3559 N N . ALA B 1 178 ? 25.359 16.578 4.527 1 96 178 ALA B N 1
ATOM 3560 C CA . ALA B 1 178 ? 24.141 16.484 5.324 1 96 178 ALA B CA 1
ATOM 3561 C C . ALA B 1 178 ? 23.688 17.875 5.789 1 96 178 ALA B C 1
ATOM 3563 O O . ALA B 1 178 ? 22.484 18.125 5.918 1 96 178 ALA B O 1
ATOM 3564 N N . GLU B 1 179 ? 24.562 18.75 6.043 1 95.12 179 GLU B N 1
ATOM 3565 C CA . GLU B 1 179 ? 24.281 20.094 6.539 1 95.12 179 GLU B CA 1
ATOM 3566 C C . GLU B 1 179 ? 23.438 20.891 5.543 1 95.12 179 GLU B C 1
ATOM 3568 O O . GLU B 1 179 ? 22.672 21.766 5.934 1 95.12 179 GLU B O 1
ATOM 3573 N N . ASP B 1 180 ? 23.578 20.516 4.27 1 95.69 180 ASP B N 1
ATOM 3574 C CA . ASP B 1 180 ? 22.844 21.219 3.219 1 95.69 180 ASP B CA 1
ATOM 3575 C C . ASP B 1 180 ? 21.344 20.906 3.287 1 95.69 180 ASP B C 1
ATOM 3577 O O . ASP B 1 180 ? 20.547 21.516 2.582 1 95.69 180 ASP B O 1
ATOM 3581 N N . LEU B 1 181 ? 20.969 19.938 4.137 1 96.19 181 LEU B N 1
ATOM 3582 C CA . LEU B 1 181 ? 19.562 19.562 4.289 1 96.19 181 LEU B CA 1
ATOM 3583 C C . LEU B 1 181 ? 18.875 20.453 5.316 1 96.19 181 LEU B C 1
ATOM 3585 O O . LEU B 1 181 ? 17.641 20.438 5.426 1 96.19 181 LEU B O 1
ATOM 3589 N N . ALA B 1 182 ? 19.688 21.297 5.988 1 94 182 ALA B N 1
ATOM 3590 C CA . ALA B 1 182 ? 19.094 22.219 6.957 1 94 182 ALA B CA 1
ATOM 3591 C C . ALA B 1 182 ? 18.125 23.188 6.281 1 94 182 ALA B C 1
ATOM 3593 O O . ALA B 1 182 ? 18.438 23.781 5.254 1 94 182 ALA B O 1
ATOM 3594 N N . GLY B 1 183 ? 16.906 23.266 6.863 1 91.38 183 GLY B N 1
ATOM 3595 C CA . GLY B 1 183 ? 15.898 24.172 6.332 1 91.38 183 GLY B CA 1
ATOM 3596 C C . GLY B 1 183 ? 15.07 23.547 5.215 1 91.38 183 GLY B C 1
ATOM 3597 O O . GLY B 1 183 ? 14.109 24.156 4.738 1 91.38 183 GLY B O 1
ATOM 3598 N N . ARG B 1 184 ? 15.406 22.359 4.777 1 93.44 184 ARG B N 1
ATOM 3599 C CA . ARG B 1 184 ? 14.648 21.672 3.732 1 93.44 184 ARG B CA 1
ATOM 3600 C C . ARG B 1 184 ? 13.672 20.672 4.328 1 93.44 184 ARG B C 1
ATOM 3602 O O . ARG B 1 184 ? 13.883 20.172 5.441 1 93.44 184 ARG B O 1
ATOM 3609 N N . THR B 1 185 ? 12.617 20.469 3.58 1 96.12 185 THR B N 1
ATOM 3610 C CA . THR B 1 185 ? 11.656 19.438 3.99 1 96.12 185 THR B CA 1
ATOM 3611 C C . THR B 1 185 ? 12.141 18.047 3.572 1 96.12 185 THR B C 1
ATOM 3613 O O . THR B 1 185 ? 12.586 17.859 2.439 1 96.12 185 THR B O 1
ATOM 3616 N N . LEU B 1 186 ? 12.125 17.125 4.52 1 97.38 186 LEU B N 1
ATOM 3617 C CA . LEU B 1 186 ? 12.414 15.727 4.203 1 97.38 186 LEU B CA 1
ATOM 3618 C C . LEU B 1 186 ? 11.133 14.977 3.842 1 97.38 186 LEU B C 1
ATOM 3620 O O . LEU B 1 186 ? 10.18 14.953 4.625 1 97.38 186 LEU B O 1
ATOM 3624 N N . LEU B 1 187 ? 11.078 14.516 2.637 1 98.19 187 LEU B N 1
ATOM 3625 C CA . LEU B 1 187 ? 9.992 13.641 2.203 1 98.19 187 LEU B CA 1
ATOM 3626 C C . LEU B 1 187 ? 10.344 12.172 2.438 1 98.19 187 LEU B C 1
ATOM 3628 O O . LEU B 1 187 ? 11.219 11.625 1.762 1 98.19 187 LEU B O 1
ATOM 3632 N N . VAL B 1 188 ? 9.656 11.555 3.416 1 97.5 188 VAL B N 1
ATOM 3633 C CA . VAL B 1 188 ? 10.086 10.234 3.867 1 97.5 188 VAL B CA 1
ATOM 3634 C C . VAL B 1 188 ? 8.883 9.289 3.908 1 97.5 188 VAL B C 1
ATOM 3636 O O . VAL B 1 188 ? 7.734 9.742 3.9 1 97.5 188 VAL B O 1
ATOM 3639 N N . TRP B 1 189 ? 9.203 7.996 3.881 1 96.75 189 TRP B N 1
ATOM 3640 C CA . TRP B 1 189 ? 8.195 6.98 4.164 1 96.75 189 TRP B CA 1
ATOM 3641 C C . TRP B 1 189 ? 7.812 6.992 5.641 1 96.75 189 TRP B C 1
ATOM 3643 O O . TRP B 1 189 ? 8.531 7.559 6.473 1 96.75 189 TRP B O 1
ATOM 3653 N N . PRO B 1 190 ? 6.672 6.391 6.008 1 93.25 190 PRO B N 1
ATOM 3654 C CA . PRO B 1 190 ? 6.297 6.289 7.418 1 93.25 190 PRO B CA 1
ATOM 3655 C C . PRO B 1 190 ? 7.336 5.543 8.258 1 93.25 190 PRO B C 1
ATOM 3657 O O . PRO B 1 190 ? 8.195 4.855 7.703 1 93.25 190 PRO B O 1
ATOM 3660 N N . PRO B 1 191 ? 7.266 5.754 9.555 1 87.62 191 PRO B N 1
ATOM 3661 C CA . PRO B 1 191 ? 8.211 5.055 10.43 1 87.62 191 PRO B CA 1
ATOM 3662 C C . PRO B 1 191 ? 8.195 3.541 10.219 1 87.62 191 PRO B C 1
ATOM 3664 O O . PRO B 1 191 ? 7.137 2.957 9.984 1 87.62 191 PRO B O 1
ATOM 3667 N N . GLY B 1 192 ? 9.336 2.953 10.336 1 85.94 192 GLY B N 1
ATOM 3668 C CA . GLY B 1 192 ? 9.508 1.529 10.102 1 85.94 192 GLY B CA 1
ATOM 3669 C C . GLY B 1 192 ? 10.188 1.219 8.781 1 85.94 192 GLY B C 1
ATOM 3670 O O . GLY B 1 192 ? 10.734 0.128 8.602 1 85.94 192 GLY B O 1
ATOM 3671 N N . CYS B 1 193 ? 10.094 2.1 7.926 1 91.38 193 CYS B N 1
ATOM 3672 C CA . CYS B 1 193 ? 10.758 1.942 6.641 1 91.38 193 CYS B CA 1
ATOM 3673 C C . CYS B 1 193 ? 12.273 2.043 6.793 1 91.38 193 CYS B C 1
ATOM 3675 O O 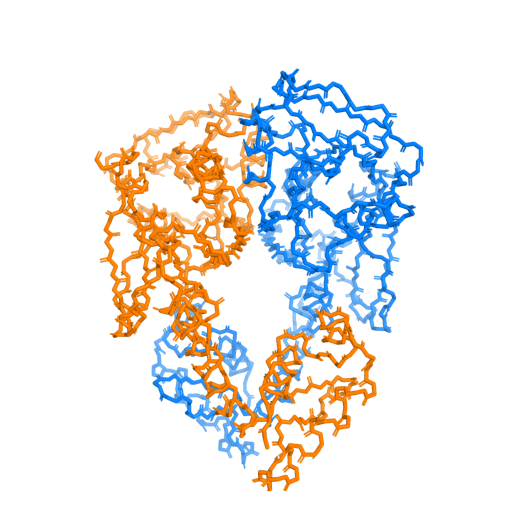. CYS B 1 193 ? 12.781 3.006 7.371 1 91.38 193 CYS B O 1
ATOM 3677 N N . PRO B 1 194 ? 13.016 1.132 6.219 1 91.19 194 PRO B N 1
ATOM 3678 C CA . PRO B 1 194 ? 14.469 1.155 6.379 1 91.19 194 PRO B CA 1
ATOM 3679 C C . PRO B 1 194 ? 15.117 2.369 5.715 1 91.19 194 PRO B C 1
ATOM 3681 O O . PRO B 1 194 ? 16.141 2.865 6.191 1 91.19 194 PRO B O 1
ATOM 3684 N N . TYR B 1 195 ? 14.57 2.881 4.652 1 93.94 195 TYR B N 1
ATOM 3685 C CA . TYR B 1 195 ? 15.141 4.035 3.971 1 93.94 195 TYR B CA 1
ATOM 3686 C C . TYR B 1 195 ? 14.992 5.297 4.812 1 93.94 195 TYR B C 1
ATOM 3688 O O . TYR B 1 195 ? 15.883 6.148 4.832 1 93.94 195 TYR B O 1
ATOM 3696 N N . ARG B 1 196 ? 13.812 5.375 5.441 1 93.81 196 ARG B N 1
ATOM 3697 C CA . ARG B 1 196 ? 13.641 6.48 6.375 1 93.81 196 ARG B CA 1
ATOM 3698 C C . ARG B 1 196 ? 14.664 6.418 7.5 1 93.81 196 ARG B C 1
ATOM 3700 O O . ARG B 1 196 ? 15.281 7.43 7.84 1 93.81 196 ARG B O 1
ATOM 3707 N N . ALA B 1 197 ? 14.844 5.23 8.094 1 92.06 197 ALA B N 1
ATOM 3708 C CA . ALA B 1 197 ? 15.805 5.047 9.18 1 92.06 197 ALA B CA 1
ATOM 3709 C C . ALA B 1 197 ? 17.219 5.43 8.734 1 92.06 197 ALA B C 1
ATOM 3711 O O . ALA B 1 197 ? 17.953 6.07 9.484 1 92.06 197 ALA B O 1
ATOM 3712 N N . ALA B 1 198 ? 17.594 5.035 7.551 1 94.62 198 ALA B N 1
ATOM 3713 C CA . ALA B 1 198 ? 18.922 5.359 7.016 1 94.62 198 ALA B CA 1
ATOM 3714 C C . ALA B 1 198 ? 19.125 6.867 6.93 1 94.62 198 ALA B C 1
ATOM 3716 O O . ALA B 1 198 ? 20.172 7.383 7.32 1 94.62 198 ALA B O 1
ATOM 3717 N N . LEU B 1 199 ? 18.125 7.551 6.438 1 96.25 199 LEU B N 1
ATOM 3718 C CA . LEU B 1 199 ? 18.203 9 6.305 1 96.25 199 LEU B CA 1
ATOM 3719 C C . LEU B 1 199 ? 18.281 9.664 7.672 1 96.25 199 LEU B C 1
ATOM 3721 O O . LEU B 1 199 ? 19.109 10.547 7.895 1 96.25 199 LEU B O 1
ATOM 3725 N N . GLU B 1 200 ? 17.422 9.227 8.547 1 93.5 200 GLU B N 1
ATOM 3726 C CA . GLU B 1 200 ? 17.391 9.797 9.883 1 93.5 200 GLU B CA 1
ATOM 3727 C C . GLU B 1 200 ? 18.688 9.547 10.633 1 93.5 200 GLU B C 1
ATOM 3729 O O . GLU B 1 200 ? 19.203 10.438 11.312 1 93.5 200 GLU B O 1
ATOM 3734 N N . ASN B 1 201 ? 19.203 8.359 10.539 1 93.88 201 ASN B N 1
ATOM 3735 C CA . ASN B 1 201 ? 20.469 8.023 11.188 1 93.88 201 ASN B CA 1
ATOM 3736 C C . ASN B 1 201 ? 21.625 8.859 10.633 1 93.88 201 ASN B C 1
ATOM 3738 O O . ASN B 1 201 ? 22.531 9.234 11.383 1 93.88 201 ASN B O 1
ATOM 3742 N N . TRP B 1 202 ? 21.594 9.102 9.367 1 95.88 202 TRP B N 1
ATOM 3743 C CA . TRP B 1 202 ? 22.625 9.906 8.711 1 95.88 202 TRP B CA 1
ATOM 3744 C C . TRP B 1 202 ? 22.594 11.344 9.211 1 95.88 202 TRP B C 1
ATOM 3746 O O . TRP B 1 202 ? 23.641 11.992 9.305 1 95.88 202 TRP B O 1
ATOM 3756 N N . LEU B 1 203 ? 21.453 11.836 9.602 1 95.62 203 LEU B N 1
ATOM 3757 C CA . LEU B 1 203 ? 21.281 13.234 9.977 1 95.62 203 LEU B CA 1
ATOM 3758 C C . LEU B 1 203 ? 21.438 13.422 11.477 1 95.62 203 LEU B C 1
ATOM 3760 O O . LEU B 1 203 ? 21.625 14.539 11.953 1 95.62 203 LEU B O 1
ATOM 3764 N N . LYS B 1 204 ? 21.328 12.344 12.211 1 93.19 204 LYS B N 1
ATOM 3765 C CA . LYS B 1 204 ? 21.297 12.359 13.672 1 93.19 204 LYS B CA 1
ATOM 3766 C C . LYS B 1 204 ? 22.453 13.172 14.25 1 93.19 204 LYS B C 1
ATOM 3768 O O . LYS B 1 204 ? 22.25 13.953 15.18 1 93.19 204 LYS B O 1
ATOM 3773 N N . PRO B 1 205 ? 23.672 13.117 13.75 1 93.19 205 PRO B N 1
ATOM 3774 C CA . PRO B 1 205 ? 24.797 13.836 14.336 1 93.19 205 PRO B CA 1
ATOM 3775 C C . PRO B 1 205 ? 24.734 15.344 14.094 1 93.19 205 PRO B C 1
ATOM 3777 O O . PRO B 1 205 ? 25.5 16.094 14.711 1 93.19 205 PRO B O 1
ATOM 3780 N N . HIS B 1 206 ? 23.859 15.648 13.289 1 91.31 206 HIS B N 1
ATOM 3781 C CA . HIS B 1 206 ? 23.797 17.062 12.914 1 91.31 206 HIS B CA 1
ATOM 3782 C C . HIS B 1 206 ? 22.734 17.797 13.719 1 91.31 206 HIS B C 1
ATOM 3784 O O . HIS B 1 206 ? 21.703 17.234 14.062 1 91.31 206 HIS B O 1
ATOM 3790 N N . ASP B 1 207 ? 22.969 18.969 14.07 1 85.81 207 ASP B N 1
ATOM 3791 C CA . ASP B 1 207 ? 22.156 19.75 15.008 1 85.81 207 ASP B CA 1
ATOM 3792 C C . ASP B 1 207 ? 21.078 20.531 14.273 1 85.81 207 ASP B C 1
ATOM 3794 O O . ASP B 1 207 ? 21.109 21.766 14.242 1 85.81 207 ASP B O 1
ATOM 3798 N N . PHE B 1 208 ? 20.219 19.969 13.602 1 86.06 208 PHE B N 1
ATOM 3799 C CA . PHE B 1 208 ? 19.047 20.641 13.062 1 86.06 208 PHE B CA 1
ATOM 3800 C C . PHE B 1 208 ? 17.844 19.688 13.023 1 86.06 208 PHE B C 1
ATOM 3802 O O . PHE B 1 208 ? 18.031 18.469 13.008 1 86.06 208 PHE B O 1
ATOM 3809 N N . LYS B 1 209 ? 16.703 20.266 13.148 1 85.56 209 LYS B N 1
ATOM 3810 C CA . LYS B 1 209 ? 15.453 19.531 13.055 1 85.56 209 LYS B CA 1
ATOM 3811 C C . LYS B 1 209 ? 14.734 19.828 11.734 1 85.56 209 LYS B C 1
ATOM 3813 O O . LYS B 1 209 ? 14.164 20.906 11.562 1 85.56 209 LYS B O 1
ATOM 3818 N N . PRO B 1 210 ? 14.797 18.859 10.891 1 85.94 210 PRO B N 1
ATOM 3819 C CA . PRO B 1 210 ? 14.141 19.141 9.609 1 85.94 210 PRO B CA 1
ATOM 3820 C C . PRO B 1 210 ? 12.617 19.016 9.688 1 85.94 210 PRO B C 1
ATOM 3822 O O . PRO B 1 210 ? 12.102 18.297 10.547 1 85.94 210 PRO B O 1
ATOM 3825 N N . THR B 1 211 ? 11.984 19.828 8.828 1 90.75 211 THR B N 1
ATOM 3826 C CA . THR B 1 211 ? 10.562 19.578 8.586 1 90.75 211 THR B CA 1
ATOM 3827 C C . THR B 1 211 ? 10.367 18.25 7.855 1 90.75 211 THR B C 1
ATOM 3829 O O . THR B 1 211 ? 11.133 17.906 6.957 1 90.75 211 THR B O 1
ATOM 3832 N N . ILE B 1 212 ? 9.32 17.5 8.258 1 93.62 212 ILE B N 1
ATOM 3833 C CA . ILE B 1 212 ? 9.125 16.172 7.699 1 93.62 212 ILE B CA 1
ATOM 3834 C C . ILE B 1 212 ? 7.727 16.062 7.098 1 93.62 212 ILE B C 1
ATOM 3836 O O . ILE B 1 212 ? 6.75 16.531 7.691 1 93.62 212 ILE B O 1
ATOM 3840 N N . ALA B 1 213 ? 7.641 15.633 5.895 1 96.31 213 ALA B N 1
ATOM 3841 C CA . ALA B 1 213 ? 6.41 15.117 5.301 1 96.31 213 ALA B CA 1
ATOM 3842 C C . ALA B 1 213 ? 6.5 13.609 5.066 1 96.31 213 ALA B C 1
ATOM 3844 O O . ALA B 1 213 ? 7.469 13.125 4.48 1 96.31 213 ALA B O 1
ATOM 3845 N N . SER B 1 214 ? 5.52 12.828 5.551 1 96.94 214 SER B N 1
ATOM 3846 C CA . SER B 1 214 ? 5.527 11.375 5.484 1 96.94 214 SER B CA 1
ATOM 3847 C C . SER B 1 214 ? 4.547 10.859 4.434 1 96.94 214 SER B C 1
ATOM 3849 O O . SER B 1 214 ? 3.338 11.062 4.551 1 96.94 214 SER B O 1
ATOM 3851 N N . TYR B 1 215 ? 5.105 10.234 3.393 1 97.69 215 TYR B N 1
ATOM 3852 C CA . TYR B 1 215 ? 4.289 9.758 2.283 1 97.69 215 TYR B CA 1
ATOM 3853 C C . TYR B 1 215 ? 4.539 8.273 2.025 1 97.69 215 TYR B C 1
ATOM 3855 O O . TYR B 1 215 ? 5.668 7.871 1.738 1 97.69 215 TYR B O 1
ATOM 3863 N N . ALA B 1 216 ? 3.479 7.457 2.082 1 96.81 216 ALA B N 1
ATOM 3864 C CA . ALA B 1 216 ? 3.588 6.035 1.772 1 96.81 216 ALA B CA 1
ATOM 3865 C C . ALA B 1 216 ? 3.338 5.773 0.29 1 96.81 216 ALA B C 1
ATOM 3867 O O . ALA B 1 216 ? 2.525 4.918 -0.068 1 96.81 216 ALA B O 1
ATOM 3868 N N . SER B 1 217 ? 4.098 6.422 -0.576 1 96.12 217 SER B N 1
ATOM 3869 C CA . SER B 1 217 ? 4.023 6.324 -2.029 1 96.12 217 SER B CA 1
ATOM 3870 C C . SER B 1 217 ? 5.266 6.914 -2.689 1 96.12 217 SER B C 1
ATOM 3872 O O . SER B 1 217 ? 5.559 8.102 -2.523 1 96.12 217 SER B O 1
ATOM 3874 N N . TRP B 1 218 ? 5.953 6.07 -3.441 1 94.81 218 TRP B N 1
ATOM 3875 C CA . TRP B 1 218 ? 7.102 6.586 -4.18 1 94.81 218 TRP B CA 1
ATOM 3876 C C . TRP B 1 218 ? 6.664 7.594 -5.234 1 94.81 218 TRP B C 1
ATOM 3878 O O . TRP B 1 218 ? 7.355 8.586 -5.477 1 94.81 218 TRP B O 1
ATOM 3888 N N . GLY B 1 219 ? 5.496 7.324 -5.824 1 94.06 219 GLY B N 1
ATOM 3889 C CA . GLY B 1 219 ? 4.984 8.297 -6.777 1 94.06 219 GLY B CA 1
ATOM 3890 C C . GLY B 1 219 ? 4.777 9.672 -6.172 1 94.06 219 GLY B C 1
ATOM 3891 O O . GLY B 1 219 ? 5.113 10.688 -6.789 1 94.06 219 GLY B O 1
ATOM 3892 N N . THR B 1 220 ? 4.246 9.688 -4.992 1 96 220 THR B N 1
ATOM 3893 C CA . THR B 1 220 ? 4.023 10.953 -4.301 1 96 220 THR B CA 1
ATOM 3894 C C . THR B 1 220 ? 5.352 11.617 -3.951 1 96 220 THR B C 1
ATOM 3896 O O . THR B 1 220 ? 5.539 12.805 -4.207 1 96 220 THR B O 1
ATOM 3899 N N . ILE B 1 221 ? 6.27 10.844 -3.414 1 96.94 221 ILE B N 1
ATOM 3900 C CA . ILE B 1 221 ? 7.555 11.375 -2.973 1 96.94 221 ILE B CA 1
ATOM 3901 C C . ILE B 1 221 ? 8.312 11.945 -4.168 1 96.94 221 ILE B C 1
ATOM 3903 O O . ILE B 1 221 ? 8.727 13.109 -4.148 1 96.94 221 ILE B O 1
ATOM 3907 N N . ILE B 1 222 ? 8.43 11.219 -5.191 1 95.44 222 ILE B N 1
ATOM 3908 C CA . ILE B 1 222 ? 9.203 11.633 -6.355 1 95.44 222 ILE B CA 1
ATOM 3909 C C . ILE B 1 222 ? 8.523 12.82 -7.031 1 95.44 222 ILE B C 1
ATOM 3911 O O . ILE B 1 222 ? 9.188 13.773 -7.449 1 95.44 222 ILE B O 1
ATOM 3915 N N . GLY B 1 223 ? 7.191 12.766 -7.121 1 94.31 223 GLY B N 1
ATOM 3916 C CA . GLY B 1 223 ? 6.461 13.891 -7.68 1 94.31 223 GLY B CA 1
ATOM 3917 C C . GLY B 1 223 ? 6.668 15.18 -6.902 1 94.31 223 GLY B C 1
ATOM 3918 O O . GLY B 1 223 ? 6.859 16.234 -7.492 1 94.31 223 GLY B O 1
ATOM 3919 N N . CYS B 1 224 ? 6.629 15.109 -5.621 1 96.06 224 CYS B N 1
ATOM 3920 C CA . CYS B 1 224 ? 6.801 16.281 -4.766 1 96.06 224 CYS B CA 1
ATOM 3921 C C . CYS B 1 224 ? 8.234 16.797 -4.832 1 96.06 224 CYS B C 1
ATOM 3923 O O . CYS B 1 224 ? 8.453 18 -4.879 1 96.06 224 CYS B O 1
ATOM 3925 N N . VAL B 1 225 ? 9.203 15.859 -4.828 1 97 225 VAL B N 1
ATOM 3926 C CA . VAL B 1 225 ? 10.602 16.266 -4.953 1 97 225 VAL B CA 1
ATOM 3927 C C . VAL B 1 225 ? 10.812 17 -6.273 1 97 225 VAL B C 1
ATOM 3929 O O . VAL B 1 225 ? 11.43 18.062 -6.309 1 97 225 VAL B O 1
ATOM 3932 N N . SER B 1 226 ? 10.281 16.453 -7.332 1 94.5 226 SER B N 1
ATOM 3933 C CA . SER B 1 226 ? 10.43 17.047 -8.656 1 94.5 226 SER B CA 1
ATOM 3934 C C . SER B 1 226 ? 9.805 18.438 -8.711 1 94.5 226 SER B C 1
ATOM 3936 O O . SER B 1 226 ? 10.273 19.312 -9.445 1 94.5 226 SER B O 1
ATOM 3938 N N . ALA B 1 227 ? 8.781 18.609 -7.934 1 92.81 227 ALA B N 1
ATOM 3939 C CA . ALA B 1 227 ? 8.078 19.891 -7.887 1 92.81 227 ALA B CA 1
ATOM 3940 C C . ALA B 1 227 ? 8.828 20.906 -7.027 1 92.81 227 ALA B C 1
ATOM 3942 O O . ALA B 1 227 ? 8.414 22.062 -6.926 1 92.81 227 ALA B O 1
ATOM 3943 N N . GLY B 1 228 ? 9.797 20.406 -6.336 1 93.25 228 GLY B N 1
ATOM 3944 C CA . GLY B 1 228 ? 10.695 21.328 -5.66 1 93.25 228 GLY B CA 1
ATOM 3945 C C . GLY B 1 228 ? 10.391 21.484 -4.18 1 93.25 228 GLY B C 1
ATOM 3946 O O . GLY B 1 228 ? 10.875 22.406 -3.537 1 93.25 228 GLY B O 1
ATOM 3947 N N . ILE B 1 229 ? 9.539 20.484 -3.693 1 91.25 229 ILE B N 1
ATOM 3948 C CA . ILE B 1 229 ? 9.188 20.656 -2.289 1 91.25 229 ILE B CA 1
ATOM 3949 C C . ILE B 1 229 ? 9.969 19.672 -1.428 1 91.25 229 ILE B C 1
ATOM 3951 O O . ILE B 1 229 ? 9.523 18.547 -1.212 1 91.25 229 ILE B O 1
ATOM 3955 N N . GLY B 1 230 ? 11.195 19.75 -1.278 1 95.81 230 GLY B N 1
ATOM 3956 C CA . GLY B 1 230 ? 11.961 18.969 -0.323 1 95.81 230 GLY B CA 1
ATOM 3957 C C . GLY B 1 230 ? 12.938 18 -0.981 1 95.81 230 GLY B C 1
ATOM 3958 O O . GLY B 1 230 ? 13.219 18.125 -2.176 1 95.81 230 GLY B O 1
ATOM 3959 N N . VAL B 1 231 ? 13.492 17.094 -0.135 1 97.75 231 VAL B N 1
ATOM 3960 C CA . VAL B 1 231 ? 14.484 16.094 -0.521 1 97.75 231 VAL B CA 1
ATOM 3961 C C . VAL B 1 231 ? 14.07 14.727 0.019 1 97.75 231 VAL B C 1
ATOM 3963 O O . VAL B 1 231 ? 13.328 14.633 0.997 1 97.75 231 VAL B O 1
ATOM 3966 N N . ALA B 1 232 ? 14.5 13.703 -0.686 1 98.19 232 ALA B N 1
ATOM 3967 C CA . ALA B 1 232 ? 14.188 12.344 -0.254 1 98.19 232 ALA B CA 1
ATOM 3968 C C . ALA B 1 232 ? 15.375 11.406 -0.488 1 98.19 232 ALA B C 1
ATOM 3970 O O . ALA B 1 232 ? 16.234 11.68 -1.334 1 98.19 232 ALA B O 1
ATOM 3971 N N . LEU B 1 233 ? 15.5 10.391 0.347 1 98.19 233 LEU B N 1
ATOM 3972 C CA . LEU B 1 233 ? 16.422 9.281 0.123 1 98.19 233 LEU B CA 1
ATOM 3973 C C . LEU B 1 233 ? 15.703 8.109 -0.545 1 98.19 233 LEU B C 1
ATOM 3975 O O . LEU B 1 233 ? 14.695 7.621 -0.031 1 98.19 233 LEU B O 1
ATOM 3979 N N . ALA B 1 234 ? 16.188 7.719 -1.705 1 96.81 234 ALA B N 1
ATOM 3980 C CA . ALA B 1 234 ? 15.484 6.691 -2.475 1 96.81 234 ALA B CA 1
ATOM 3981 C C . ALA B 1 234 ? 16.453 5.621 -2.969 1 96.81 234 ALA B C 1
ATOM 3983 O O . ALA B 1 234 ? 17.625 5.902 -3.207 1 96.81 234 ALA B O 1
ATOM 3984 N N . PRO B 1 235 ? 15.945 4.328 -3.033 1 95.44 235 PRO B N 1
ATOM 3985 C CA . PRO B 1 235 ? 16.719 3.367 -3.816 1 95.44 235 PRO B CA 1
ATOM 3986 C C . PRO B 1 235 ? 16.875 3.781 -5.277 1 95.44 235 PRO B C 1
ATOM 3988 O O . PRO B 1 235 ? 15.906 4.219 -5.902 1 95.44 235 PRO B O 1
ATOM 3991 N N . GLU B 1 236 ? 18.016 3.609 -5.781 1 92.5 236 GLU B N 1
ATOM 3992 C CA . GLU B 1 236 ? 18.344 4.09 -7.121 1 92.5 236 GLU B CA 1
ATOM 3993 C C . GLU B 1 236 ? 17.484 3.41 -8.18 1 92.5 236 GLU B C 1
ATOM 3995 O O . GLU B 1 236 ? 17.094 4.031 -9.172 1 92.5 236 GLU B O 1
ATOM 4000 N N . GLY B 1 237 ? 17.156 2.209 -7.98 1 89.5 237 GLY B N 1
ATOM 4001 C CA . GLY B 1 237 ? 16.422 1.419 -8.961 1 89.5 237 GLY B CA 1
ATOM 4002 C C . GLY B 1 237 ? 15.031 1.947 -9.227 1 89.5 237 GLY B C 1
ATOM 4003 O O . GLY B 1 237 ? 14.477 1.735 -10.305 1 89.5 237 GLY B O 1
ATOM 4004 N N . ILE B 1 238 ? 14.453 2.658 -8.266 1 90.75 238 ILE B N 1
ATOM 4005 C CA . ILE B 1 238 ? 13.086 3.131 -8.422 1 90.75 238 ILE B CA 1
ATOM 4006 C C . ILE B 1 238 ? 13.055 4.348 -9.344 1 90.75 238 ILE B C 1
ATOM 4008 O O . ILE B 1 238 ? 12.047 4.609 -10.008 1 90.75 238 ILE B O 1
ATOM 4012 N N . LEU B 1 239 ? 14.117 5.105 -9.414 1 89.44 239 LEU B N 1
ATOM 4013 C CA . LEU B 1 239 ? 14.156 6.367 -10.148 1 89.44 239 LEU B CA 1
ATOM 4014 C C . LEU B 1 239 ? 14.047 6.125 -11.648 1 89.44 239 LEU B C 1
ATOM 4016 O O . LEU B 1 239 ? 13.516 6.965 -12.383 1 89.44 239 LEU B O 1
ATOM 4020 N N . ALA B 1 240 ? 14.5 4.969 -12.102 1 82.12 240 ALA B N 1
ATOM 4021 C CA . ALA B 1 240 ? 14.469 4.66 -13.531 1 82.12 240 ALA B CA 1
ATOM 4022 C C . ALA B 1 240 ? 13.039 4.41 -14.008 1 82.12 240 ALA B C 1
ATOM 4024 O O . ALA B 1 240 ? 12.766 4.438 -15.203 1 82.12 240 ALA B O 1
ATOM 4025 N N . ARG B 1 241 ? 12.125 4.355 -13.133 1 85 241 ARG B N 1
ATOM 4026 C CA . ARG B 1 241 ? 10.758 3.996 -13.477 1 85 241 ARG B CA 1
ATOM 4027 C C . ARG B 1 241 ? 9.883 5.238 -13.625 1 85 241 ARG B C 1
ATOM 4029 O O . ARG B 1 241 ? 8.797 5.176 -14.203 1 85 241 ARG B O 1
ATOM 4036 N N . TYR B 1 242 ? 10.328 6.289 -13.148 1 84.31 242 TYR B N 1
ATOM 4037 C CA . TYR B 1 242 ? 9.484 7.484 -13.133 1 84.31 242 TYR B CA 1
ATOM 4038 C C . TYR B 1 242 ? 9.945 8.492 -14.172 1 84.31 242 TYR B C 1
ATOM 4040 O O . TYR B 1 242 ? 11.148 8.68 -14.375 1 84.31 242 TYR B O 1
ATOM 4048 N N . GLU B 1 243 ? 8.953 9.133 -14.797 1 74.69 243 GLU B N 1
ATOM 4049 C CA . GLU B 1 243 ? 9.18 10.109 -15.859 1 74.69 243 GLU B CA 1
ATOM 4050 C C . GLU B 1 243 ? 9.938 11.32 -15.336 1 74.69 243 GLU B C 1
ATOM 4052 O O . GLU B 1 243 ? 10.711 11.945 -16.078 1 74.69 243 GLU B O 1
ATOM 4057 N N . GLN B 1 244 ? 9.805 11.602 -14.203 1 75.75 244 GLN B N 1
ATOM 4058 C CA . GLN B 1 244 ? 10.344 12.82 -13.609 1 75.75 244 GLN B CA 1
ATOM 4059 C C . GLN B 1 244 ? 11.836 12.672 -13.312 1 75.75 244 GLN B C 1
ATOM 4061 O O . GLN B 1 244 ? 12.477 13.625 -12.852 1 75.75 244 GLN B O 1
ATOM 4066 N N . ALA B 1 245 ? 12.305 11.57 -13.656 1 74.81 245 ALA B N 1
ATOM 4067 C CA . ALA B 1 245 ? 13.703 11.312 -13.32 1 74.81 245 ALA B CA 1
ATOM 4068 C C . ALA B 1 245 ? 14.625 12.367 -13.938 1 74.81 245 ALA B C 1
ATOM 4070 O O . ALA B 1 245 ? 15.633 12.75 -13.344 1 74.81 245 ALA B O 1
ATOM 4071 N N . ASP B 1 246 ? 14.203 12.93 -14.984 1 82.31 246 ASP B N 1
ATOM 4072 C CA . ASP B 1 246 ? 15.016 13.945 -15.648 1 82.31 246 ASP B CA 1
ATOM 4073 C C . ASP B 1 246 ? 14.914 15.289 -14.93 1 82.31 246 ASP B C 1
ATOM 4075 O O . ASP B 1 246 ? 15.727 16.188 -15.172 1 82.31 246 ASP B O 1
ATOM 4079 N N . GLN B 1 247 ? 14.016 15.344 -14.07 1 90.75 247 GLN B N 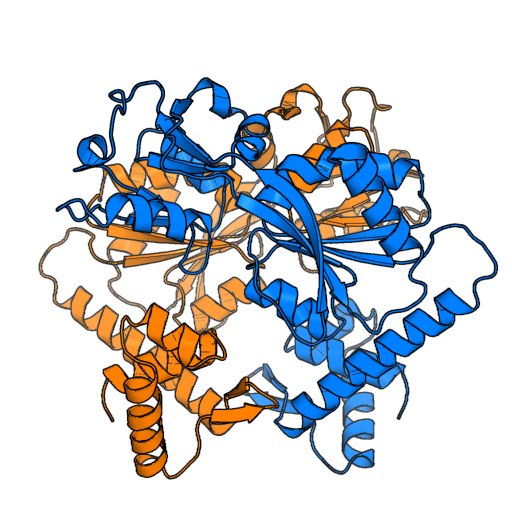1
ATOM 4080 C CA . GLN B 1 247 ? 13.805 16.578 -13.328 1 90.75 247 GLN B CA 1
ATOM 4081 C C . GLN B 1 247 ? 14.422 16.484 -11.938 1 90.75 247 GLN B C 1
ATOM 4083 O O . GLN B 1 247 ? 14.234 17.391 -11.109 1 90.75 247 GLN B O 1
ATOM 4088 N N . LEU B 1 248 ? 15.172 15.422 -11.75 1 94.94 248 LEU B N 1
ATOM 4089 C CA . LEU B 1 248 ? 15.742 15.188 -10.43 1 94.94 248 LEU B CA 1
ATOM 4090 C C . LEU B 1 248 ? 17.266 15.242 -10.477 1 94.94 248 LEU B C 1
ATOM 4092 O O . LEU B 1 248 ? 17.875 14.875 -11.484 1 94.94 248 LEU B O 1
ATOM 4096 N N . ALA B 1 249 ? 17.875 15.805 -9.492 1 96.5 249 ALA B N 1
ATOM 4097 C CA . ALA B 1 249 ? 19.281 15.617 -9.188 1 96.5 249 ALA B CA 1
ATOM 4098 C C . ALA B 1 249 ? 19.484 14.508 -8.164 1 96.5 249 ALA B C 1
ATOM 4100 O O . ALA B 1 249 ? 18.734 14.414 -7.188 1 96.5 249 ALA B O 1
ATOM 4101 N N . SER B 1 250 ? 20.406 13.641 -8.43 1 96.44 250 SER B N 1
ATOM 4102 C CA . SER B 1 250 ? 20.703 12.523 -7.547 1 96.44 250 SER B CA 1
ATOM 4103 C C . SER B 1 250 ? 22.109 12.656 -6.957 1 96.44 250 SER B C 1
ATOM 4105 O O . SER B 1 250 ? 23.062 12.969 -7.672 1 96.44 250 SER B O 1
ATOM 4107 N N . TYR B 1 251 ? 22.25 12.438 -5.637 1 97.62 251 TYR B N 1
ATOM 4108 C CA . TYR B 1 251 ? 23.516 12.57 -4.918 1 97.62 251 TYR B CA 1
ATOM 4109 C C . TYR B 1 251 ? 23.859 11.281 -4.184 1 97.62 251 TYR B C 1
ATOM 4111 O O . TYR B 1 251 ? 23.031 10.727 -3.457 1 97.62 251 TYR B O 1
ATOM 4119 N N . ARG B 1 252 ? 25.062 10.859 -4.414 1 96.31 252 ARG B N 1
ATOM 4120 C CA . ARG B 1 252 ? 25.562 9.672 -3.727 1 96.31 252 ARG B CA 1
ATOM 4121 C C . ARG B 1 252 ? 26.484 10.055 -2.574 1 96.31 252 ARG B C 1
ATOM 4123 O O . ARG B 1 252 ? 27.328 10.938 -2.721 1 96.31 252 ARG B O 1
ATOM 4130 N N . PHE B 1 253 ? 26.234 9.492 -1.476 1 97.44 253 PHE B N 1
ATOM 4131 C CA . PHE B 1 253 ? 27.094 9.672 -0.306 1 97.44 253 PHE B CA 1
ATOM 4132 C C . PHE B 1 253 ? 27.547 8.32 0.242 1 97.44 253 PHE B C 1
ATOM 4134 O O . PHE B 1 253 ? 26.734 7.41 0.409 1 97.44 253 PHE B O 1
ATOM 4141 N N . ASP B 1 254 ? 28.797 8.227 0.601 1 95.06 254 ASP B N 1
ATOM 4142 C CA . ASP B 1 254 ? 29.375 6.977 1.095 1 95.06 254 ASP B CA 1
ATOM 4143 C C . ASP B 1 254 ? 28.734 6.574 2.426 1 95.06 254 ASP B C 1
ATOM 4145 O O . ASP B 1 254 ? 28.641 5.383 2.74 1 95.06 254 ASP B O 1
ATOM 4149 N N . GLU B 1 255 ? 28.25 7.523 3.203 1 95.19 255 GLU B N 1
ATOM 4150 C CA . GLU B 1 255 ? 27.656 7.277 4.512 1 95.19 255 GLU B CA 1
ATOM 4151 C C . GLU B 1 255 ? 26.297 6.594 4.379 1 95.19 255 GLU B C 1
ATOM 4153 O O . GLU B 1 255 ? 25.797 5.984 5.336 1 95.19 255 GLU B O 1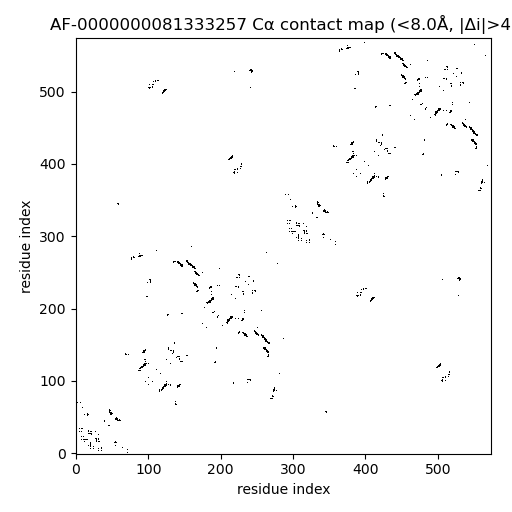
ATOM 4158 N N . LEU B 1 256 ? 25.734 6.781 3.246 1 96.06 256 LEU B N 1
ATOM 4159 C CA . LEU B 1 256 ? 24.453 6.141 2.971 1 96.06 256 LEU B CA 1
ATOM 4160 C C . LEU B 1 256 ? 24.656 4.793 2.285 1 96.06 256 LEU B C 1
ATOM 4162 O O . LEU B 1 256 ? 24.75 4.723 1.057 1 96.06 256 LEU B O 1
ATOM 4166 N N . GLN B 1 257 ? 24.641 3.775 3.055 1 93.44 257 GLN B N 1
ATOM 4167 C CA . GLN B 1 257 ? 25.031 2.441 2.6 1 93.44 257 GLN B CA 1
ATOM 4168 C C . GLN B 1 257 ? 23.891 1.787 1.814 1 93.44 257 GLN B C 1
ATOM 4170 O O . GLN B 1 257 ? 22.719 2.07 2.059 1 93.44 257 GLN B O 1
ATOM 4175 N N . ALA B 1 258 ? 24.375 0.946 0.924 1 94.56 258 ALA B N 1
ATOM 4176 C CA . ALA B 1 258 ? 23.422 0.145 0.175 1 94.56 258 ALA B CA 1
ATOM 4177 C C . ALA B 1 258 ? 22.625 -0.765 1.105 1 94.56 258 ALA B C 1
ATOM 4179 O O . ALA B 1 258 ? 23.094 -1.127 2.186 1 94.56 258 ALA B O 1
ATOM 4180 N N . VAL B 1 259 ? 21.406 -1.049 0.659 1 93.75 259 VAL B N 1
ATOM 4181 C CA . VAL B 1 259 ? 20.516 -1.897 1.448 1 93.75 259 VAL B CA 1
ATOM 4182 C C . VAL B 1 259 ? 20.312 -3.234 0.738 1 93.75 259 VAL B C 1
ATOM 4184 O O . VAL B 1 259 ? 19.984 -3.268 -0.453 1 93.75 259 VAL B O 1
ATOM 4187 N N . ASP B 1 260 ? 20.484 -4.297 1.51 1 94.5 260 ASP B N 1
ATOM 4188 C CA . ASP B 1 260 ? 20.234 -5.629 0.967 1 94.5 260 ASP B CA 1
ATOM 4189 C C . ASP B 1 260 ? 18.734 -5.902 0.859 1 94.5 260 ASP B C 1
ATOM 4191 O O . ASP B 1 260 ? 17.969 -5.598 1.781 1 94.5 260 ASP B O 1
ATOM 4195 N N . ASN B 1 261 ? 18.344 -6.324 -0.273 1 95.75 261 ASN B N 1
ATOM 4196 C CA . ASN B 1 261 ? 17 -6.871 -0.467 1 95.75 261 ASN B CA 1
ATOM 4197 C C . ASN B 1 261 ? 17 -8.398 -0.393 1 95.75 261 ASN B C 1
ATOM 4199 O O . ASN B 1 261 ? 17.75 -9.055 -1.117 1 95.75 261 ASN B O 1
ATOM 4203 N N . LEU B 1 262 ? 16.156 -8.883 0.5 1 96.94 262 LEU B N 1
ATOM 4204 C CA . LEU B 1 262 ? 16.188 -10.305 0.84 1 96.94 262 LEU B CA 1
ATOM 4205 C C . LEU B 1 262 ? 14.883 -10.992 0.438 1 96.94 262 LEU B C 1
ATOM 4207 O O . LEU B 1 262 ? 13.797 -10.422 0.608 1 96.94 262 LEU B O 1
ATOM 4211 N N . LEU B 1 263 ? 15.055 -12.164 -0.074 1 97.12 263 LEU B N 1
ATOM 4212 C CA . LEU B 1 263 ? 13.922 -13.047 -0.325 1 97.12 263 LEU B CA 1
ATOM 4213 C C . LEU B 1 263 ? 13.672 -13.961 0.87 1 97.12 263 LEU B C 1
ATOM 4215 O O . LEU B 1 263 ? 14.578 -14.672 1.319 1 97.12 263 LEU B O 1
ATOM 4219 N N . PHE B 1 264 ? 12.422 -13.922 1.39 1 97.44 264 PHE B N 1
ATOM 4220 C CA . PHE B 1 264 ? 12.023 -14.766 2.512 1 97.44 264 PHE B CA 1
ATOM 4221 C C . PHE B 1 264 ? 11.039 -15.836 2.062 1 97.44 264 PHE B C 1
ATOM 4223 O O . PHE B 1 264 ? 10.211 -15.594 1.187 1 97.44 264 PHE B O 1
ATOM 4230 N N . TRP B 1 265 ? 11.133 -17 2.668 1 95.56 265 TRP B N 1
ATOM 4231 C CA . TRP B 1 265 ? 10.156 -18.078 2.479 1 95.56 265 TRP B CA 1
ATOM 4232 C C . TRP B 1 265 ? 10.008 -18.906 3.75 1 95.56 265 TRP B C 1
ATOM 4234 O O . TRP B 1 265 ? 10.836 -18.828 4.656 1 95.56 265 TRP B O 1
ATOM 4244 N N . HIS B 1 266 ? 8.875 -19.578 3.838 1 94 266 HIS B N 1
ATOM 4245 C CA . HIS B 1 266 ? 8.602 -20.406 5.012 1 94 266 HIS B CA 1
ATOM 4246 C C . HIS B 1 266 ? 9.477 -21.641 5.027 1 94 266 HIS B C 1
ATOM 4248 O O . HIS B 1 266 ? 9.531 -22.391 4.039 1 94 266 HIS B O 1
ATOM 4254 N N . LYS B 1 267 ? 10.078 -21.984 6.156 1 90.38 267 LYS B N 1
ATOM 4255 C CA . LYS B 1 267 ? 11.023 -23.078 6.273 1 90.38 267 LYS B CA 1
ATOM 4256 C C . LYS B 1 267 ? 10.328 -24.422 6.086 1 90.38 267 LYS B C 1
ATOM 4258 O O . LYS B 1 267 ? 10.938 -25.391 5.605 1 90.38 267 LYS B O 1
ATOM 4263 N N . ASP B 1 268 ? 9.062 -24.438 6.414 1 83.75 268 ASP B N 1
ATOM 4264 C CA . ASP B 1 268 ? 8.336 -25.703 6.426 1 83.75 268 ASP B CA 1
ATOM 4265 C C . ASP B 1 268 ? 7.754 -26.016 5.051 1 83.75 268 ASP B C 1
ATOM 4267 O O . ASP B 1 268 ? 7.246 -27.125 4.82 1 83.75 268 ASP B O 1
ATOM 4271 N N . THR B 1 269 ? 7.688 -25.031 4.258 1 81.38 269 THR B N 1
ATOM 4272 C CA . THR B 1 269 ? 7.145 -25.266 2.926 1 81.38 269 THR B CA 1
ATOM 4273 C C . THR B 1 269 ? 8.18 -25.953 2.033 1 81.38 269 THR B C 1
ATOM 4275 O O . THR B 1 269 ? 9.203 -25.344 1.689 1 81.38 269 THR B O 1
ATOM 4278 N N . GLN B 1 270 ? 7.734 -27.266 1.798 1 76.06 270 GLN B N 1
ATOM 4279 C CA . GLN B 1 270 ? 8.617 -28.047 0.941 1 76.06 270 GLN B CA 1
ATOM 4280 C C . GLN B 1 270 ? 8.047 -28.172 -0.467 1 76.06 270 GLN B C 1
ATOM 4282 O O . GLN B 1 270 ? 6.84 -28 -0.671 1 76.06 270 GLN B O 1
ATOM 4287 N N . ARG B 1 271 ? 8.789 -28.266 -1.483 1 76.56 271 ARG B N 1
ATOM 4288 C CA . ARG B 1 271 ? 8.453 -28.578 -2.871 1 76.56 271 ARG B CA 1
ATOM 4289 C C . ARG B 1 271 ? 7.52 -27.516 -3.457 1 76.56 271 ARG B C 1
ATOM 4291 O O . ARG B 1 271 ? 6.406 -27.844 -3.881 1 76.56 271 ARG B O 1
ATOM 4298 N N . HIS B 1 272 ? 7.656 -26.375 -3.389 1 88.19 272 HIS B N 1
ATOM 4299 C CA . HIS B 1 272 ? 6.926 -25.297 -4.035 1 88.19 272 HIS B CA 1
ATOM 4300 C C . HIS B 1 272 ? 7.617 -24.859 -5.32 1 88.19 272 HIS B C 1
ATOM 4302 O O . HIS B 1 272 ? 8.352 -23.859 -5.332 1 88.19 272 HIS B O 1
ATOM 4308 N N . LEU B 1 273 ? 7.289 -25.547 -6.43 1 89.5 273 LEU B N 1
ATOM 4309 C CA . LEU B 1 273 ? 8.016 -25.391 -7.684 1 89.5 273 LEU B CA 1
ATOM 4310 C C . LEU B 1 273 ? 7.898 -23.969 -8.203 1 89.5 273 LEU B C 1
ATOM 4312 O O . LEU B 1 273 ? 8.875 -23.406 -8.719 1 89.5 273 LEU B O 1
ATOM 4316 N N . ALA B 1 274 ? 6.707 -23.375 -8.156 1 94.06 274 ALA B N 1
ATOM 4317 C CA . ALA B 1 274 ? 6.516 -22 -8.609 1 94.06 274 ALA B CA 1
ATOM 4318 C C . ALA B 1 274 ? 7.406 -21.031 -7.832 1 94.06 274 ALA B C 1
ATOM 4320 O O . ALA B 1 274 ? 8.031 -20.156 -8.414 1 94.06 274 ALA B O 1
ATOM 4321 N N . ARG B 1 275 ? 7.461 -21.219 -6.559 1 95.31 275 ARG B N 1
ATOM 4322 C CA . ARG B 1 275 ? 8.312 -20.391 -5.703 1 95.31 275 ARG B CA 1
ATOM 4323 C C . ARG B 1 275 ? 9.781 -20.609 -6.027 1 95.31 275 ARG B C 1
ATOM 4325 O O . ARG B 1 275 ? 10.547 -19.641 -6.129 1 95.31 275 ARG B O 1
ATOM 4332 N N . ASP B 1 276 ? 10.188 -21.859 -6.191 1 93.62 276 ASP B N 1
ATOM 4333 C CA . ASP B 1 276 ? 11.578 -22.188 -6.469 1 93.62 276 ASP B CA 1
ATOM 4334 C C . ASP B 1 276 ? 12.023 -21.594 -7.809 1 93.62 276 ASP B C 1
ATOM 4336 O O . ASP B 1 276 ? 13.148 -21.109 -7.934 1 93.62 276 ASP B O 1
ATOM 4340 N N . ALA B 1 277 ? 11.133 -21.688 -8.75 1 95.5 277 ALA B N 1
ATOM 4341 C CA . ALA B 1 277 ? 11.422 -21.109 -10.055 1 95.5 277 ALA B CA 1
ATOM 4342 C C . ALA B 1 277 ? 11.602 -19.594 -9.961 1 95.5 277 ALA B C 1
ATOM 4344 O O . ALA B 1 277 ? 12.469 -19.031 -10.625 1 95.5 277 ALA B O 1
ATOM 4345 N N . PHE B 1 278 ? 10.781 -18.984 -9.148 1 97.75 278 PHE B N 1
ATOM 4346 C CA . PHE B 1 278 ? 10.883 -17.547 -8.938 1 97.75 278 PHE B CA 1
ATOM 4347 C C . PHE B 1 278 ? 12.219 -17.188 -8.281 1 97.75 278 PHE B C 1
ATOM 4349 O O . PHE B 1 278 ? 12.906 -16.266 -8.727 1 97.75 278 PHE B O 1
ATOM 4356 N N . ALA B 1 279 ? 12.594 -17.891 -7.285 1 96.12 279 ALA B N 1
ATOM 4357 C CA . ALA B 1 279 ? 13.867 -17.688 -6.602 1 96.12 279 ALA B CA 1
ATOM 4358 C C . ALA B 1 279 ? 15.039 -17.891 -7.555 1 96.12 279 ALA B C 1
ATOM 4360 O O . ALA B 1 279 ? 16.016 -17.141 -7.516 1 96.12 279 ALA B O 1
ATOM 4361 N N . GLY B 1 280 ? 14.938 -18.938 -8.336 1 95.62 280 GLY B N 1
ATOM 4362 C CA . GLY B 1 280 ? 15.969 -19.188 -9.328 1 95.62 280 GLY B CA 1
ATOM 4363 C C . GLY B 1 280 ? 16.141 -18.047 -10.32 1 95.62 280 GLY B C 1
ATOM 4364 O O . GLY B 1 280 ? 17.266 -17.656 -10.633 1 95.62 280 GLY B O 1
ATOM 4365 N N . LEU B 1 281 ? 15.047 -17.5 -10.773 1 96.88 281 LEU B N 1
ATOM 4366 C CA . LEU B 1 281 ? 15.094 -16.391 -11.719 1 96.88 281 LEU B CA 1
ATOM 4367 C C . LEU B 1 281 ? 15.695 -15.156 -11.07 1 96.88 281 LEU B C 1
ATOM 4369 O O . LEU B 1 281 ? 16.438 -14.414 -11.719 1 96.88 281 LEU B O 1
ATOM 4373 N N . LEU B 1 282 ? 15.305 -14.906 -9.828 1 97 282 LEU B N 1
ATOM 4374 C CA . LEU B 1 282 ? 15.906 -13.797 -9.086 1 97 282 LEU B CA 1
ATOM 4375 C C . LEU B 1 282 ? 17.422 -13.945 -9.031 1 97 282 LEU B C 1
ATOM 4377 O O . LEU B 1 282 ? 18.156 -12.977 -9.266 1 97 282 LEU B O 1
ATOM 4381 N N . ARG B 1 283 ? 17.891 -15.109 -8.812 1 94.69 283 ARG B N 1
ATOM 4382 C CA . ARG B 1 283 ? 19.328 -15.375 -8.734 1 94.69 283 ARG B CA 1
ATOM 4383 C C . ARG B 1 283 ? 19.984 -15.195 -10.094 1 94.69 283 ARG B C 1
ATOM 4385 O O . ARG B 1 283 ? 21.094 -14.648 -10.18 1 94.69 283 ARG B O 1
ATOM 4392 N N . GLU B 1 284 ? 19.328 -15.664 -11.078 1 94.62 284 GLU B N 1
ATOM 4393 C CA . GLU B 1 284 ? 19.844 -15.531 -12.438 1 94.62 284 GLU B CA 1
ATOM 4394 C C . GLU B 1 284 ? 19.984 -14.062 -12.828 1 94.62 284 GLU B C 1
ATOM 4396 O O . GLU B 1 284 ? 20.938 -13.68 -13.523 1 94.62 284 GLU B O 1
ATOM 4401 N N . THR B 1 285 ? 19.047 -13.266 -12.398 1 94.75 285 THR B N 1
ATOM 4402 C CA . THR B 1 285 ? 18.953 -11.875 -12.844 1 94.75 285 THR B CA 1
ATOM 4403 C C . THR B 1 285 ? 19.875 -10.984 -12.016 1 94.75 285 THR B C 1
ATOM 4405 O O . THR B 1 285 ? 20.531 -10.086 -12.555 1 94.75 285 THR B O 1
ATOM 4408 N N . PHE B 1 286 ? 19.906 -11.258 -10.727 1 92 286 PHE B N 1
ATOM 4409 C CA . PHE B 1 286 ? 20.594 -10.312 -9.844 1 92 286 PHE B CA 1
ATOM 4410 C C . PHE B 1 286 ? 21.859 -10.938 -9.266 1 92 286 PHE B C 1
ATOM 4412 O O . PHE B 1 286 ? 22.672 -10.25 -8.664 1 92 286 PHE B O 1
ATOM 4419 N N . GLY B 1 287 ? 21.984 -12.266 -9.289 1 79.62 287 GLY B N 1
ATOM 4420 C CA . GLY B 1 287 ? 23.125 -12.969 -8.734 1 79.62 287 GLY B CA 1
ATOM 4421 C C . GLY B 1 287 ? 24.359 -12.906 -9.617 1 79.62 287 GLY B C 1
ATOM 4422 O O . GLY B 1 287 ? 24.25 -12.562 -10.797 1 79.62 287 GLY B O 1
#

Secondary structure (DSSP, 8-state):
--HHHHHHHHHHHHHS-HHHHHHHHTS-HHHHHHHHHHHHHHHTS-SEEEETTEEEE-HHHHHHHHHHHHHHHHHHHHHHHH----S--EEEEEEE-HHHHHTTHHHHHHHHHHH-TTEEEEEEE--HHHHHHHHHTTS-SEEEES-----TTEEEEEEEEE-EEEEEETTSPP--SGGGGTTSEEEEPPTT-HHHHHHHHHHTTSS---EEEEES-HHHHHHHHHTTS-BEEEEHHHHTTBGGGGGEEEE--TTS--EEEEEEEETT----HHHHHHHHHHHHHH-/--HHHHHHHHHHHHHS-HHHHHHHTTS-HHHHHHHHHHHHHHHTS-SEEEETTEEEE-HHHHHHHHHHHHHHHHHHHHHHHH----S--EEEEEEE-HHHHHTTHHHHHHHHHHH-TTEEEEEEE--HHHHHHHHHTTS-SEEEES-----TTEEEEEEEEE-EEEEEETTSPP--SGGGGTTSEEEEPPTT-HHHHHHHHHHTTSS---EEEEES-HHHHHHHHHTTS-BEEEEHHHHTTBGGGGGEEEE--TTS--EEEEEEEETT----HHHHHHHHHHHHHH-

Organism: NCBI:txid2813360

Solvent-accessible surface area (backbone atoms only — not comparable to full-atom values): 30335 Å² total; per-residue (Å²): 136,51,70,70,48,40,53,46,52,49,36,27,60,72,57,36,26,58,63,56,21,14,62,74,67,72,51,53,43,66,58,51,54,52,47,49,51,51,45,23,60,74,70,72,45,64,38,59,38,81,46,88,96,41,48,35,70,27,75,62,20,52,58,49,44,54,50,35,32,51,49,52,44,48,51,55,42,52,56,48,65,65,45,83,61,95,60,48,50,52,75,41,36,35,30,24,24,61,66,44,38,36,30,66,37,15,66,52,53,33,50,47,41,72,75,31,69,63,39,35,44,34,36,43,54,48,57,57,71,57,39,50,49,34,30,73,52,51,73,26,60,34,30,40,26,64,61,92,70,93,46,92,67,44,42,72,46,80,44,45,71,41,49,41,26,40,35,30,16,56,85,48,81,83,71,88,52,77,74,63,47,62,90,35,33,39,43,31,46,51,91,86,38,58,57,40,51,52,52,50,61,68,44,60,88,47,95,69,81,61,49,61,32,32,35,57,38,69,45,25,43,53,40,18,19,47,69,56,60,26,32,33,66,39,55,54,63,42,47,75,45,33,48,56,46,82,38,41,36,77,42,80,49,87,87,49,62,60,42,53,29,27,41,35,34,45,66,82,67,65,74,50,52,43,55,52,52,51,54,50,48,46,40,68,73,55,90,137,51,73,70,48,40,53,46,51,50,36,26,60,73,59,36,26,58,63,56,23,14,63,74,66,74,50,54,44,66,58,51,55,52,48,50,50,51,46,23,61,74,69,70,46,64,38,59,37,81,46,87,96,40,48,34,69,27,74,60,21,51,58,50,43,54,48,34,31,50,51,53,44,48,52,54,44,51,58,48,64,66,45,83,62,93,60,48,49,51,76,40,37,37,28,24,24,60,63,46,40,37,29,66,38,15,66,53,52,33,51,47,40,71,75,33,71,61,39,35,44,33,37,43,55,47,56,58,68,58,39,52,50,34,30,74,52,52,74,27,62,33,29,41,26,66,62,93,69,93,44,94,66,42,42,74,46,81,43,45,71,41,48,41,26,39,34,29,16,56,85,48,81,83,71,88,50,75,74,63,46,63,91,34,37,37,41,31,48,50,91,86,38,58,56,37,50,52,52,50,61,68,43,60,87,46,96,66,84,62,49,60,33,30,36,56,38,69,46,25,44,52,39,16,17,48,70,56,56,25,34,34,65,39,55,52,62,42,48,75,44,33,47,56,45,82,38,40,36,77,39,79,48,86,88,49,61,60,43,53,29,27,41,33,35,46,67,80,68,67,75,50,53,44,57,50,51,49,53,50,49,46,40,68,73,55,92

Nearest PDB structures (foldseek):
  3k1n-assembly1_A  TM=6.061E-01  e=3.091E-22  Acinetobacter baylyi ADP1
  7d98-assembly1_Q  TM=5.720E-01  e=3.091E-22  Cupriavidus necator
  5y2v-assembly1_C  TM=6.226E-01  e=7.684E-21  Synechocystis sp. PCC 6803 substr. Kazusa
  3k1m-assembly1_B  TM=5.877E-01  e=1.047E-20  Acinetobacter baylyi ADP1
  2y7w-assembly2_C  TM=7.350E-01  e=1.177E-12  Burkholderia sp. DNT

Sequence (574 aa):
MELAQLKMVRAVAQTGSVAQAALQLHCVPSNITTRIKQLESELGTPLFIRAGRGLAISAAGEIFLEYCERILALVDESKRAVDATAIPRGTLRIGAVESSASGRLPPLLAEYHRRYPDVSLELVTGAWAQLLDDLQHHRLDVALVAASNKRVKLEHSVVYSERLVLIASASSAPIRSAEDLAGRTLLVWPPGCPYRAALENWLKPHDFKPTIASYASWGTIIGCVSAGIGVALAPEGILARYEQADQLASYRFDELQAVDNLLFWHKDTQRHLARDAFAGLLRETFGMELAQLKMVRAVAQTGSVAQAALQLHCVPSNITTRIKQLESELGTPLFIRAGRGLAISAAGEIFLEYCERILALVDESKRAVDATAIPRGTLRIGAVESSASGRLPPLLAEYHRRYPDVSLELVTGAWAQLLDDLQHHRLDVALVAASNKRVKLEHSVVYSERLVLIASASSAPIRSAEDLAGRTLLVWPPGCPYRAALENWLKPHDFKPTIASYASWGTIIGCVSAGIGVALAPEGILARYEQADQLASYRFDELQAVDNLLFWHKDTQRHLARDAFAGLLRETFG

Radius of gyration: 23.81 Å; Cα contacts (8 Å, |Δi|>4): 1061; chains: 2; bounding box: 56×67×68 Å

pLDDT: mean 90.33, std 7.51, range [57.56, 98.56]

InterPro domains:
  IPR000847 LysR, HTH, N-terminal domain [PF00126] (3-62)
  IPR000847 LysR, HTH, N-terminal domain [PS50931] (1-58)
  IPR005119 LysR, substrate-binding [PF03466] (88-286)
  IPR036388 Winged helix-like DNA-binding domain superfamily [G3DSA:1.10.10.10] (1-87)
  IPR036390 Winged helix DNA-binding domain superfamily [SSF46785] (1-110)